Protein 8WU6 (pdb70)

Nearest PDB structures (foldseek):
  8wu6-assembly1_A  TM=1.005E+00  e=4.981E-43  Solanum lycopersicum
  8x35-assembly1_A  TM=9.920E-01  e=1.960E-37  Solanum lycopersicum
  8x36-assembly1_A  TM=9.932E-01  e=2.617E-37  Solanum lycopersicum
  5hxn-assembly1_A-2  TM=9.874E-01  e=1.245E-36  Solanum habrochaites
  5hxo-assembly1_A  TM=9.871E-01  e=2.094E-36  Solanum habrochaites

Radius of gyration: 23.26 Å; Cα contacts (8 Å, |Δi|>4): 759; chains: 2; bounding box: 44×68×54 Å

InterPro domains:
  IPR001441 Decaprenyl diphosphate synthase-like [MF_01139] (88-311)
  IPR001441 Decaprenyl diphosphate synthase-like [PF01255] (95-310)
  IPR001441 Decaprenyl diphosphate synthase-like [PTHR10291] (84-310)
  IPR001441 Decaprenyl diphosphate synthase-like [TIGR00055] (88-310)
  IPR001441 Decaprenyl diphosphate synthase-like [cd00475] (91-304)
  IPR018520 Di-trans-poly-cis-decaprenylcistransferase-like, conserved site [PS01066] (256-273)
  IPR036424 Decaprenyl diphosphate synthase-like superfamily [G3DSA:3.40.1180.10] (83-314)
  IPR036424 Decaprenyl diphosphate synthase-like superfamily [SSF64005] (85-305)

Secondary structure (DSSP, 8-state):
----EEEE---HHHHHHHHT--THHHHHTHHHHHHHHHHHHHHHT--EEEEEEEETTGGGS-HHHHHHHHHHHHHHHHHTTTTSSEEEEES--TTS-HHHHHHHHHHHHHHTT--S-EEEEEEEE-HHHHHHHHHHHHHHHHHTTS--GGG-SHHHHHHHSSSPSSPPSEEEE-SS--S-TTSSTGGGTTPEEEE--S-GGG--HHHHHHHHHHHHHHHHH-/---GGG--SEEEEE---HHHHHHHHT--HHHHHHTHHHHHHHHHHHHHHHT--EEEEEEEEGGGGGS-HHHHHHHHHHHHHHHHHHTTTSSEEEEES--TTS-HHHHHHHHHHHHHHTT--S-EEEEEEEE-HHHHHHHHHHHHHHHHHTT---GGG-SHHHHHHHSSSPSSPPSEEEE-SS--S-TTSSTGGGTTPEEEE--S-GGG--HHHHHHHHHHHHHHHHH-

B-factor: mean 26.09, std 11.36, range [8.86, 88.78]

Organism: Solanum lycopersicum (NCBI:txid4081)

Solvent-accessible surface area: 20178 Å² total; per-residue (Å²): 103,84,6,10,6,0,4,10,21,34,3,16,60,88,35,0,130,89,122,69,78,128,37,50,52,0,15,81,50,10,15,71,18,0,48,67,6,1,67,15,1,51,149,43,49,6,116,19,3,1,0,22,17,2,15,47,49,27,92,179,80,66,164,131,17,10,77,29,8,10,90,4,6,44,84,3,1,74,81,0,29,184,57,42,14,92,2,27,9,11,5,30,70,90,98,8,63,115,84,0,37,135,22,1,59,96,1,45,104,50,0,130,50,44,185,68,11,30,0,13,3,0,0,4,0,0,1,29,56,1,1,20,43,0,0,99,29,0,2,86,68,4,97,95,67,133,19,86,38,151,66,2,74,84,116,42,0,13,125,41,1,49,7,103,72,80,35,6,63,1,0,1,13,0,0,7,32,57,58,4,23,3,0,0,5,1,4,5,1,85,1,8,2,22,36,22,95,40,34,1,15,78,2,12,82,149,41,4,74,136,0,10,90,41,24,38,87,22,103,159,134,84,200,22,80,145,148,37,28,2,82,5,6,0,4,12,19,36,3,22,79,90,34,0,163,85,116,69,74,121,62,71,54,0,14,98,55,13,16,69,18,0,54,63,4,1,59,18,1,56,172,31,44,6,105,22,3,1,0,23,17,2,21,46,65,24,94,191,102,66,170,134,20,10,91,52,10,7,112,12,5,30,93,4,1,79,78,0,35,192,59,45,13,87,1,29,8,10,4,31,66,90,102,8,53,117,83,0,36,135,22,1,48,102,2,44,100,48,1,134,59,47,200,56,8,28,0,13,3,0,0,4,0,0,1,25,49,0,0,21,40,0,0,76,29,0,0,63,75,2,92,111,67,136,32,83,76,156,78,4,70,80,114,35,0,21,123,28,1,48,8,103,73,62,36,6,40,0,0,0,14,0,0,7,28,55,56,4,24,3,0,0,5,1,3,5,1,84,1,15,3,17,40,21,97,39,34,2,15,74,1,11,83,169,41,4,66,132,0,0,71,59,27,4,88,24,113,142,135,92

Foldseek 3Di:
DAWQEEEEQAFQQVVQVVVPHHRVVSVLCPQVLVLQVVVLCQVVQYAEYEYELAELVNVPDDPVVVVSSLVSLLVNLVVLLPSQAQEAEDADLVVHPPSSSVSRVNSNVSNVPRDGYYYYYYHNHFQVVQQVQLVVVVVVCVVVVNDDPVPPDPVSSQVSGPDHPPATQEYEYEQADQDDHRHNVVSCPNHHYHYYNHRNVRCHSVNVVVRRVVSVVVVVVD/DDDLVQFWQEEEEEQFFLQVVQVVVVHDRVVSVLCPQVLVLQVVVLCQVSNHAEYEYENAELCNVPDDPVVVVSSLVSLLVNLVVQLPSQAQEAEDADLVPHDPSSSVSRVNSNVSNVPRPGHYYYYYHNDFQVVQQVQLVVVVVVCVVVVNDDVVPDDPVSSQVRGDDHPPATQEYEYEQADQDDHGHNVVRCPNHHYHYYNHRNVRCHNVNVVVRRRVSVVVVVVD

Structure (mmCIF, N/CA/C/O backbone):
data_8WU6
#
_entry.id   8WU6
#
_cell.length_a   42.370
_cell.length_b   125.370
_cell.length_c   52.990
_cell.angle_alpha   90.00
_cell.angle_beta   110.09
_cell.angle_gamma   90.00
#
_symmetry.space_group_name_H-M   'P 1 21 1'
#
loop_
_entity.id
_entity.type
_entity.pdbx_description
1 polymer 'Nerylneryl diphosphate synthase CPT2, chloroplastic'
2 water water
#
loop_
_atom_site.group_PDB
_atom_site.id
_atom_site.type_symbol
_atom_site.label_atom_id
_atom_site.label_alt_id
_atom_site.label_comp_id
_atom_site.label_asym_id
_atom_site.label_entity_id
_atom_site.label_seq_id
_atom_site.pdbx_PDB_ins_code
_atom_site.Cartn_x
_atom_site.Cartn_y
_atom_site.Cartn_z
_atom_site.occupancy
_atom_site.B_iso_or_equiv
_atom_site.auth_seq_id
_atom_site.auth_comp_id
_atom_site.auth_asym_id
_atom_site.auth_atom_id
_atom_site.pdbx_PDB_model_num
ATOM 1 N N . LEU A 1 93 ? 30.754 3.897 1.094 1.00 55.65 87 LEU A N 1
ATOM 2 C CA . LEU A 1 93 ? 29.514 4.620 1.364 1.00 45.77 87 LEU A CA 1
ATOM 3 C C . LEU A 1 93 ? 28.288 3.718 1.515 1.00 42.58 87 LEU A C 1
ATOM 4 O O . LEU A 1 93 ? 27.327 3.873 0.764 1.00 41.32 87 LEU A O 1
ATOM 9 N N . ILE A 1 94 ? 28.347 2.725 2.394 1.00 31.82 88 ILE A N 1
ATOM 10 C CA . ILE A 1 94 ? 27.198 1.874 2.701 1.00 27.82 88 ILE A CA 1
ATOM 11 C C . ILE A 1 94 ? 26.514 2.423 3.948 1.00 28.85 88 ILE A C 1
ATOM 12 O O . ILE A 1 94 ? 27.204 2.718 4.931 1.00 28.47 88 ILE A O 1
ATOM 17 N N . PRO A 1 95 ? 25.194 2.623 3.942 1.00 24.96 89 PRO A N 1
ATOM 18 C CA . PRO A 1 95 ? 24.516 3.024 5.185 1.00 26.31 89 PRO A CA 1
ATOM 19 C C . PRO A 1 95 ? 24.612 1.930 6.235 1.00 26.88 89 PRO A C 1
ATOM 20 O O . PRO A 1 95 ? 24.339 0.764 5.959 1.00 29.30 89 PRO A O 1
ATOM 24 N N . HIS A 1 97 ? 22.923 1.935 9.153 1.00 19.73 91 HIS A N 1
ATOM 25 C CA . HIS A 1 97 ? 21.651 1.749 9.808 1.00 18.37 91 HIS A CA 1
ATOM 26 C C . HIS A 1 97 ? 20.556 2.252 8.880 1.00 19.35 91 HIS A C 1
ATOM 27 O O . HIS A 1 97 ? 20.508 3.444 8.550 1.00 17.94 91 HIS A O 1
ATOM 34 N N . ILE A 1 98 ? 19.679 1.345 8.452 1.00 15.50 92 ILE A N 1
ATOM 35 C CA . ILE A 1 98 ? 18.527 1.706 7.638 1.00 13.73 92 ILE A CA 1
ATOM 36 C C . ILE A 1 98 ? 17.277 1.589 8.505 1.00 13.99 92 ILE A C 1
ATOM 37 O O . ILE A 1 98 ? 17.083 0.579 9.199 1.00 13.12 92 ILE A O 1
ATOM 42 N N . ALA A 1 99 ? 16.459 2.637 8.495 1.00 11.45 93 ALA A N 1
ATOM 43 C CA . ALA A 1 99 ? 15.133 2.611 9.092 1.00 12.48 93 ALA A CA 1
ATOM 44 C C . ALA A 1 99 ? 14.115 2.354 7.990 1.00 13.30 93 ALA A C 1
ATOM 45 O O . ALA A 1 99 ? 14.216 2.924 6.901 1.00 14.92 93 ALA A O 1
ATOM 47 N N . LEU A 1 100 ? 13.136 1.499 8.271 1.00 12.01 94 LEU A N 1
ATOM 48 C CA . LEU A 1 100 ? 12.220 1.010 7.243 1.00 11.48 94 LEU A CA 1
ATOM 49 C C . LEU A 1 100 ? 10.773 1.188 7.695 1.00 14.35 94 LEU A C 1
ATOM 50 O O . LEU A 1 100 ? 10.372 0.612 8.707 1.00 14.14 94 LEU A O 1
ATOM 55 N N . ILE A 1 101 ? 9.980 1.970 6.951 1.00 13.62 95 ILE A N 1
ATOM 56 C CA . ILE A 1 101 ? 8.524 2.031 7.140 1.00 11.70 95 ILE A CA 1
ATOM 57 C C . ILE A 1 101 ? 7.896 1.171 6.042 1.00 17.02 95 ILE A C 1
ATOM 58 O O . ILE A 1 101 ? 8.012 1.492 4.858 1.00 16.44 95 ILE A O 1
ATOM 63 N N . MET A 1 102 ? 7.238 0.071 6.438 1.00 16.56 96 MET A N 1
ATOM 64 C CA . MET A 1 102 ? 6.844 -1.010 5.528 1.00 18.04 96 MET A CA 1
ATOM 65 C C . MET A 1 102 ? 5.389 -0.873 5.082 1.00 23.38 96 MET A C 1
ATOM 66 O O . MET A 1 102 ? 4.549 -1.746 5.311 1.00 24.57 96 MET A O 1
ATOM 71 N N . ASP A 1 103 ? 5.104 0.224 4.407 1.00 20.23 97 ASP A N 1
ATOM 72 C CA . ASP A 1 103 ? 3.753 0.572 4.019 1.00 19.87 97 ASP A CA 1
ATOM 73 C C . ASP A 1 103 ? 3.399 -0.020 2.653 1.00 21.46 97 ASP A C 1
ATOM 74 O O . ASP A 1 103 ? 4.271 -0.292 1.823 1.00 20.44 97 ASP A O 1
ATOM 79 N N . GLY A 1 104 ? 2.104 -0.227 2.435 1.00 22.43 98 GLY A N 1
ATOM 80 C CA . GLY A 1 104 ? 1.598 -0.706 1.162 1.00 23.82 98 GLY A CA 1
ATOM 81 C C . GLY A 1 104 ? 1.062 -2.126 1.194 1.00 27.27 98 GLY A C 1
ATOM 82 O O . GLY A 1 104 ? 0.608 -2.613 0.151 1.00 27.73 98 GLY A O 1
ATOM 83 N N . ASN A 1 105 ? 1.080 -2.802 2.350 1.00 27.12 99 ASN A N 1
ATOM 84 C CA . ASN A 1 105 ? 0.633 -4.199 2.405 1.00 29.35 99 ASN A CA 1
ATOM 85 C C . ASN A 1 105 ? -0.852 -4.339 2.067 1.00 32.66 99 ASN A C 1
ATOM 86 O O . ASN A 1 105 ? -1.256 -5.301 1.402 1.00 31.19 99 ASN A O 1
ATOM 91 N N . ARG A 1 106 ? -1.686 -3.411 2.545 1.00 32.62 100 ARG A N 1
ATOM 92 C CA . ARG A 1 106 ? -3.122 -3.497 2.276 1.00 38.50 100 ARG A CA 1
ATOM 93 C C . ARG A 1 106 ? -3.416 -3.299 0.800 1.00 34.36 100 ARG A C 1
ATOM 94 O O . ARG A 1 106 ? -4.163 -4.074 0.192 1.00 36.48 100 ARG A O 1
ATOM 102 N N . ARG A 1 107 ? -2.850 -2.242 0.222 1.00 31.64 101 ARG A N 1
ATOM 103 C CA . ARG A 1 107 ? -3.056 -1.945 -1.185 1.00 31.45 101 ARG A CA 1
ATOM 104 C C . ARG A 1 107 ? -2.555 -3.073 -2.066 1.00 32.42 101 ARG A C 1
ATOM 105 O O . ARG A 1 107 ? -3.184 -3.414 -3.077 1.00 29.88 101 ARG A O 1
ATOM 113 N N . TRP A 1 108 ? -1.422 -3.665 -1.693 1.00 30.13 102 TRP A N 1
ATOM 114 C CA . TRP A 1 108 ? -0.866 -4.756 -2.475 1.00 32.25 102 TRP A CA 1
ATOM 115 C C . TRP A 1 108 ? -1.834 -5.931 -2.533 1.00 34.59 102 TRP A C 1
ATOM 116 O O . TRP A 1 108 ? -2.072 -6.501 -3.605 1.00 35.88 102 TRP A O 1
ATOM 127 N N . ALA A 1 109 ? -2.412 -6.301 -1.385 1.00 36.16 103 ALA A N 1
ATOM 128 C CA . ALA A 1 109 ? -3.341 -7.429 -1.361 1.00 37.31 103 ALA A CA 1
ATOM 129 C C . ALA A 1 109 ? -4.629 -7.120 -2.120 1.00 41.69 103 ALA A C 1
ATOM 130 O O . ALA A 1 109 ? -5.135 -7.965 -2.870 1.00 44.85 103 ALA A O 1
ATOM 132 N N . LYS A 1 110 ? -5.186 -5.923 -1.915 1.00 39.75 104 LYS A N 1
ATOM 133 C CA . LYS A 1 110 ? -6.424 -5.542 -2.594 1.00 43.39 104 LYS A CA 1
ATOM 134 C C . LYS A 1 110 ? -6.259 -5.519 -4.109 1.00 44.72 104 LYS A C 1
ATOM 135 O O . LYS A 1 110 ? -7.158 -5.944 -4.844 1.00 45.16 104 LYS A O 1
ATOM 141 N N . ALA A 1 111 ? -5.125 -5.016 -4.599 1.00 43.34 105 ALA A N 1
ATOM 142 C CA . ALA A 1 111 ? -4.896 -4.989 -6.039 1.00 43.77 105 ALA A CA 1
ATOM 143 C C . ALA A 1 111 ? -4.807 -6.392 -6.622 1.00 49.57 105 ALA A C 1
ATOM 144 O O . ALA A 1 111 ? -5.077 -6.587 -7.812 1.00 51.59 105 ALA A O 1
ATOM 146 N N . LYS A 1 112 ? -4.403 -7.371 -5.816 1.00 51.76 106 LYS A N 1
ATOM 147 C CA . LYS A 1 112 ? -4.238 -8.742 -6.276 1.00 52.49 106 LYS A CA 1
ATOM 148 C C . LYS A 1 112 ? -5.481 -9.602 -6.077 1.00 56.89 106 LYS A C 1
ATOM 149 O O . LYS A 1 112 ? -5.485 -10.765 -6.497 1.00 59.46 106 LYS A O 1
ATOM 155 N N . GLY A 1 113 ? -6.523 -9.073 -5.442 1.00 52.55 107 GLY A N 1
ATOM 156 C CA . GLY A 1 113 ? -7.724 -9.844 -5.204 1.00 49.19 107 GLY A CA 1
ATOM 157 C C . GLY A 1 113 ? -7.707 -10.692 -3.954 1.00 54.18 107 GLY A C 1
ATOM 158 O O . GLY A 1 113 ? -8.484 -11.647 -3.868 1.00 49.36 107 GLY A O 1
ATOM 159 N N . LEU A 1 114 ? -6.840 -10.385 -2.989 1.00 49.89 108 LEU A N 1
ATOM 160 C CA . LEU A 1 114 ? -6.695 -11.165 -1.768 1.00 50.56 108 LEU A CA 1
ATOM 161 C C . LEU A 1 114 ? -7.288 -10.412 -0.585 1.00 53.90 108 LEU A C 1
ATOM 162 O O . LEU A 1 114 ? -7.615 -9.225 -0.670 1.00 54.53 108 LEU A O 1
ATOM 167 N N . GLU A 1 115 ? -7.423 -11.113 0.536 1.00 57.93 109 GLU A N 1
ATOM 168 C CA . GLU A 1 115 ? -7.887 -10.437 1.736 1.00 62.09 109 GLU A CA 1
ATOM 169 C C . GLU A 1 115 ? -6.761 -9.597 2.328 1.00 58.10 109 GLU A C 1
ATOM 170 O O . GLU A 1 115 ? -5.583 -9.783 2.014 1.00 57.14 109 GLU A O 1
ATOM 176 N N . VAL A 1 116 ? -7.149 -8.670 3.209 1.00 56.98 110 VAL A N 1
ATOM 177 C CA . VAL A 1 116 ? -6.213 -7.693 3.764 1.00 58.01 110 VAL A CA 1
ATOM 178 C C . VAL A 1 116 ? -5.034 -8.384 4.436 1.00 53.52 110 VAL A C 1
ATOM 179 O O . VAL A 1 116 ? -3.881 -7.944 4.326 1.00 48.39 110 VAL A O 1
ATOM 183 N N . TYR A 1 117 ? -5.305 -9.468 5.140 1.00 50.58 111 TYR A N 1
ATOM 184 C CA . TYR A 1 117 ? -4.239 -10.100 5.955 1.00 47.11 111 TYR A CA 1
ATOM 185 C C . TYR A 1 117 ? -3.174 -10.775 5.085 1.00 45.50 111 TYR A C 1
ATOM 186 O O . TYR A 1 117 ? -2.095 -11.076 5.607 1.00 42.22 111 TYR A O 1
ATOM 195 N N . GLU A 1 118 ? -3.432 -10.943 3.793 1.00 45.64 112 GLU A N 1
ATOM 196 C CA . GLU A 1 118 ? -2.461 -11.670 2.937 1.00 44.93 112 GLU A CA 1
ATOM 197 C C . GLU A 1 118 ? -1.165 -10.872 2.786 1.00 39.52 112 GLU A C 1
ATOM 198 O O . GLU A 1 118 ? -0.105 -11.476 2.682 1.00 36.68 112 GLU A O 1
ATOM 204 N N . GLY A 1 119 ? -1.271 -9.552 2.757 1.00 37.13 113 GLY A N 1
ATOM 205 C CA . GLY A 1 119 ? -0.063 -8.727 2.657 1.00 33.99 113 GLY A CA 1
ATOM 206 C C . GLY A 1 119 ? 0.637 -8.616 3.999 1.00 34.91 113 GLY A C 1
ATOM 207 O O . GLY A 1 119 ? 1.854 -8.749 4.020 1.00 34.73 113 GLY A O 1
ATOM 208 N N . HIS A 1 120 ? -0.125 -8.407 5.072 1.00 33.79 114 HIS A N 1
ATOM 209 C CA . HIS A 1 120 ? 0.521 -8.356 6.387 1.00 34.52 114 HIS A CA 1
ATOM 210 C C . HIS A 1 120 ? 1.378 -9.578 6.644 1.00 34.16 114 HIS A C 1
ATOM 211 O O . HIS A 1 120 ? 2.463 -9.492 7.213 1.00 33.06 114 HIS A O 1
ATOM 218 N N . LYS A 1 121 ? 0.844 -10.715 6.270 1.00 32.38 115 LYS A N 1
ATOM 219 C CA . LYS A 1 121 ? 1.383 -12.011 6.548 1.00 34.79 115 LYS A CA 1
ATOM 220 C C . LYS A 1 121 ? 2.823 -12.117 6.034 1.00 34.72 115 LYS A C 1
ATOM 221 O O . LYS A 1 121 ? 3.699 -12.733 6.675 1.00 32.09 115 LYS A O 1
ATOM 227 N N . LEU A 1 122 ? 3.126 -11.427 4.927 1.00 33.66 116 LEU A N 1
ATOM 228 C CA . LEU A 1 122 ? 4.447 -11.416 4.264 1.00 31.33 116 LEU A CA 1
ATOM 229 C C . LEU A 1 122 ? 5.538 -10.706 5.059 1.00 30.61 116 LEU A C 1
ATOM 230 O O . LEU A 1 122 ? 6.684 -10.747 4.623 1.00 30.52 116 LEU A O 1
ATOM 235 N N . ILE A 1 123 ? 5.214 -10.042 6.178 1.00 31.75 117 ILE A N 1
ATOM 236 C CA . ILE A 1 123 ? 6.260 -9.415 6.987 1.00 27.97 117 ILE A CA 1
ATOM 237 C C . ILE A 1 123 ? 7.352 -10.419 7.323 1.00 27.18 117 ILE A C 1
ATOM 238 O O . ILE A 1 123 ? 8.539 -10.072 7.370 1.00 25.91 117 ILE A O 1
ATOM 243 N N . ILE A 1 124 ? 6.986 -11.679 7.546 1.00 27.22 118 ILE A N 1
ATOM 244 C CA . ILE A 1 124 ? 7.992 -12.651 7.967 1.00 26.87 118 ILE A CA 1
ATOM 245 C C . ILE A 1 124 ? 8.928 -12.998 6.807 1.00 28.01 118 ILE A C 1
ATOM 246 O O . ILE A 1 124 ? 10.141 -12.766 6.927 1.00 25.20 118 ILE A O 1
ATOM 251 N N . PRO A 1 125 ? 8.448 -13.497 5.656 1.00 27.00 119 PRO A N 1
ATOM 252 C CA . PRO A 1 125 ? 9.408 -13.814 4.579 1.00 27.76 119 PRO A CA 1
ATOM 253 C C . PRO A 1 125 ? 10.112 -12.586 4.020 1.00 26.41 119 PRO A C 1
ATOM 254 O O . PRO A 1 125 ? 11.281 -12.684 3.620 1.00 24.42 119 PRO A O 1
ATOM 258 N N . LYS A 1 126 ? 9.438 -11.429 3.996 1.00 25.45 120 LYS A N 1
ATOM 259 C CA . LYS A 1 126 ? 10.039 -10.206 3.468 1.00 26.34 120 LYS A CA 1
ATOM 260 C C . LYS A 1 126 ? 11.188 -9.716 4.348 1.00 24.96 120 LYS A C 1
ATOM 261 O O . LYS A 1 126 ? 12.234 -9.298 3.841 1.00 24.11 120 LYS A O 1
ATOM 267 N N . LEU A 1 127 ? 11.020 -9.754 5.671 1.00 23.74 121 LEU A N 1
ATOM 268 C CA . LEU A 1 127 ? 12.111 -9.316 6.527 1.00 23.76 121 LEU A CA 1
ATOM 269 C C . LEU A 1 127 ? 13.250 -10.333 6.522 1.00 22.74 121 LEU A C 1
ATOM 270 O O . LEU A 1 127 ? 14.418 -9.956 6.639 1.00 21.88 121 LEU A O 1
ATOM 275 N N . LYS A 1 128 ? 12.946 -11.617 6.348 1.00 24.17 122 LYS A N 1
ATOM 276 C CA . LYS A 1 128 ? 14.025 -12.578 6.148 1.00 24.93 122 LYS A CA 1
ATOM 277 C C . LYS A 1 128 ? 14.786 -12.271 4.860 1.00 25.85 122 LYS A C 1
ATOM 278 O O . LYS A 1 128 ? 16.023 -12.237 4.854 1.00 25.59 122 LYS A O 1
ATOM 284 N N . GLU A 1 129 ? 14.053 -11.988 3.776 1.00 25.29 123 GLU A N 1
ATOM 285 C CA . GLU A 1 129 ? 14.666 -11.636 2.495 1.00 25.55 123 GLU A CA 1
ATOM 286 C C . GLU A 1 129 ? 15.541 -10.391 2.621 1.00 26.91 123 GLU A C 1
ATOM 287 O O . GLU A 1 129 ? 16.688 -10.372 2.154 1.00 28.30 123 GLU A O 1
ATOM 293 N N . ILE A 1 130 ? 15.026 -9.348 3.282 1.00 26.26 124 ILE A N 1
ATOM 294 C CA . ILE A 1 130 ? 15.751 -8.081 3.399 1.00 24.93 124 ILE A CA 1
ATOM 295 C C . ILE A 1 130 ? 16.945 -8.209 4.344 1.00 24.05 124 ILE A C 1
ATOM 296 O O 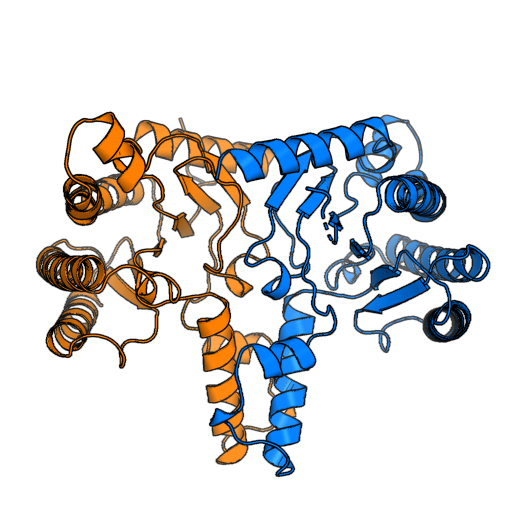. ILE A 1 130 ? 17.987 -7.581 4.123 1.00 24.37 124 ILE A O 1
ATOM 301 N N . CYS A 1 131 ? 16.831 -9.026 5.399 1.00 24.69 125 CYS A N 1
ATOM 302 C CA . CYS A 1 131 ? 17.985 -9.284 6.256 1.00 25.77 125 CYS A CA 1
ATOM 303 C C . CYS A 1 131 ? 19.114 -9.960 5.482 1.00 27.45 125 CYS A C 1
ATOM 304 O O . CYS A 1 131 ? 20.288 -9.615 5.662 1.00 27.33 125 CYS A O 1
ATOM 307 N N . ASP A 1 132 ? 18.781 -10.940 4.636 1.00 26.23 126 ASP A N 1
ATOM 308 C CA . ASP A 1 132 ? 19.808 -11.641 3.864 1.00 30.58 126 ASP A CA 1
ATOM 309 C C . ASP A 1 132 ? 20.526 -10.692 2.908 1.00 31.76 126 ASP A C 1
ATOM 310 O O . ASP A 1 132 ? 21.765 -10.672 2.849 1.00 32.25 126 ASP A O 1
ATOM 315 N N . ILE A 1 133 ? 19.762 -9.894 2.151 1.00 27.73 127 ILE A N 1
ATOM 316 C CA . ILE A 1 133 ? 20.362 -8.932 1.225 1.00 29.62 127 ILE A CA 1
ATOM 317 C C . ILE A 1 133 ? 21.227 -7.925 1.979 1.00 29.99 127 ILE A C 1
ATOM 318 O O . ILE A 1 133 ? 22.342 -7.592 1.548 1.00 29.62 127 ILE A O 1
ATOM 323 N N . SER A 1 134 ? 20.715 -7.401 3.105 1.00 28.53 128 SER A N 1
ATOM 324 C CA . SER A 1 134 ? 21.416 -6.341 3.830 1.00 27.49 128 SER A CA 1
ATOM 325 C C . SER A 1 134 ? 22.706 -6.814 4.466 1.00 31.53 128 SER A C 1
ATOM 326 O O . SER A 1 134 ? 23.708 -6.096 4.455 1.00 31.53 128 SER A O 1
ATOM 329 N N . SER A 1 135 ? 22.724 -8.053 4.939 1.00 29.34 129 SER A N 1
ATOM 330 C CA . SER A 1 135 ? 23.969 -8.629 5.495 1.00 30.55 129 SER A CA 1
ATOM 331 C C . SER A 1 135 ? 25.034 -8.695 4.393 1.00 37.80 129 SER A C 1
ATOM 332 O O . SER A 1 135 ? 26.190 -8.382 4.682 1.00 39.11 129 SER A O 1
ATOM 335 N N . LYS A 1 136 ? 24.640 -9.073 3.184 1.00 34.35 130 LYS A N 1
ATOM 336 C CA . LYS A 1 136 ? 25.614 -9.223 2.070 1.00 37.81 130 LYS A CA 1
ATOM 337 C C . LYS A 1 136 ? 26.222 -7.863 1.732 1.00 38.59 130 LYS A C 1
ATOM 338 O O . LYS A 1 136 ? 27.393 -7.829 1.357 1.00 38.09 130 LYS A O 1
ATOM 344 N N . LEU A 1 137 ? 25.429 -6.799 1.837 1.00 32.33 131 LEU A N 1
ATOM 345 C CA . LEU A 1 137 ? 25.922 -5.449 1.468 1.00 32.27 131 LEU A CA 1
ATOM 346 C C . LEU A 1 137 ? 26.657 -4.815 2.658 1.00 35.26 131 LEU A C 1
ATOM 347 O O . LEU A 1 137 ? 27.282 -3.785 2.456 1.00 35.41 131 LEU A O 1
ATOM 352 N N . GLY A 1 138 ? 26.623 -5.439 3.837 1.00 32.74 132 GLY A N 1
ATOM 353 C CA . GLY A 1 138 ? 27.345 -4.826 4.945 1.00 33.24 132 GLY A CA 1
ATOM 354 C C . GLY A 1 138 ? 26.585 -3.806 5.781 1.00 34.42 132 GLY A C 1
ATOM 355 O O . GLY A 1 138 ? 27.221 -2.998 6.469 1.00 32.68 132 GLY A O 1
ATOM 356 N N . ILE A 1 139 ? 25.254 -3.860 5.799 1.00 28.69 133 ILE A N 1
ATOM 357 C CA . ILE A 1 139 ? 24.420 -2.802 6.368 1.00 28.61 133 ILE A CA 1
ATOM 358 C C . ILE A 1 139 ? 24.816 -2.558 7.835 1.00 33.56 133 ILE A C 1
ATOM 359 O O . ILE A 1 139 ? 25.581 -1.622 8.085 1.00 42.17 133 ILE A O 1
ATOM 364 N N . GLN A 1 140 ? 24.339 -3.369 8.789 1.00 33.93 134 GLN A N 1
ATOM 365 C CA . GLN A 1 140 ? 24.666 -3.399 10.235 1.00 32.12 134 GLN A CA 1
ATOM 366 C C . GLN A 1 140 ? 23.425 -3.423 11.127 1.00 23.29 134 GLN A C 1
ATOM 367 O O . GLN A 1 140 ? 23.293 -4.290 11.991 1.00 31.51 134 GLN A O 1
ATOM 373 N N . VAL A 1 141 ? 22.523 -2.457 10.937 1.00 19.88 135 VAL A N 1
ATOM 374 C CA . VAL A 1 141 ? 21.291 -2.335 11.725 1.00 18.07 135 VAL A CA 1
ATOM 375 C C . VAL A 1 141 ? 20.140 -2.026 10.791 1.00 17.00 135 VAL A C 1
ATOM 376 O O . VAL A 1 141 ? 20.272 -1.189 9.888 1.00 14.85 135 VAL A O 1
ATOM 380 N N . ILE A 1 142 ? 19.009 -2.694 11.022 1.00 13.43 136 ILE A N 1
ATOM 381 C CA . ILE A 1 142 ? 17.738 -2.344 10.383 1.00 14.26 136 ILE A CA 1
ATOM 382 C C . ILE A 1 142 ? 16.714 -2.140 11.486 1.00 15.82 136 ILE A C 1
ATOM 383 O O . ILE A 1 142 ? 16.544 -3.018 12.340 1.00 12.93 136 ILE A O 1
ATOM 388 N N . THR A 1 143 ? 16.023 -0.994 11.476 1.00 11.46 137 THR A N 1
ATOM 389 C CA . THR A 1 143 ? 14.897 -0.775 12.388 1.00 12.32 137 THR A CA 1
ATOM 390 C C . THR A 1 143 ? 13.634 -0.717 11.547 1.00 13.13 137 THR A C 1
ATOM 391 O O . THR A 1 143 ? 13.529 0.135 10.660 1.00 14.70 137 THR A O 1
ATOM 395 N N . ALA A 1 144 ? 12.699 -1.626 11.796 1.00 13.28 138 ALA A N 1
ATOM 396 C CA . ALA A 1 144 ? 11.487 -1.782 10.986 1.00 12.49 138 ALA A CA 1
ATOM 397 C C . ALA A 1 144 ? 10.256 -1.406 11.807 1.00 13.86 138 ALA A C 1
ATOM 398 O O . ALA A 1 144 ? 10.095 -1.887 12.931 1.00 13.61 138 ALA A O 1
ATOM 400 N N . PHE A 1 145 ? 9.397 -0.531 11.254 1.00 13.64 139 PHE A N 1
ATOM 401 C CA . PHE A 1 145 ? 8.223 0.002 11.965 1.00 13.34 139 PHE A CA 1
ATOM 402 C C . PHE A 1 145 ? 7.090 -1.000 11.794 1.00 17.56 139 PHE A C 1
ATOM 403 O O . PHE A 1 145 ? 6.379 -0.973 10.789 1.00 20.31 139 PHE A O 1
ATOM 411 N N . ALA A 1 146 ? 6.912 -1.890 12.768 1.00 17.49 140 ALA A N 1
ATOM 412 C CA . ALA A 1 146 ? 5.920 -2.948 12.632 1.00 16.23 140 ALA A CA 1
ATOM 413 C C . ALA A 1 146 ? 4.545 -2.550 13.133 1.00 16.29 140 ALA A C 1
ATOM 414 O O . ALA A 1 146 ? 3.549 -3.003 12.569 1.00 19.52 140 ALA A O 1
ATOM 416 N N . PHE A 1 147 ? 4.451 -1.735 14.182 1.00 17.00 141 PHE A N 1
ATOM 417 C CA . PHE A 1 147 ? 3.139 -1.420 14.756 1.00 19.10 141 PHE A CA 1
ATOM 418 C C . PHE A 1 147 ? 3.242 -0.104 15.518 1.00 18.64 141 PHE A C 1
ATOM 419 O O . PHE A 1 147 ? 3.976 -0.014 16.502 1.00 17.78 141 PHE A O 1
ATOM 427 N N . SER A 1 148 ? 2.552 0.925 15.040 1.00 20.81 142 SER A N 1
ATOM 428 C CA . SER A 1 148 ? 2.611 2.233 15.687 1.00 21.73 142 SER A CA 1
ATOM 429 C C . SER A 1 148 ? 1.668 2.317 16.880 1.00 24.78 142 SER A C 1
ATOM 430 O O . SER A 1 148 ? 0.666 1.604 16.960 1.00 25.73 142 SER A O 1
ATOM 433 N N . THR A 1 149 ? 1.970 3.243 17.800 1.00 22.96 143 THR A N 1
ATOM 434 C CA . THR A 1 149 ? 1.051 3.452 18.913 1.00 23.89 143 THR A CA 1
ATOM 435 C C . THR A 1 149 ? -0.336 3.888 18.437 1.00 29.67 143 THR A C 1
ATOM 436 O O . THR A 1 149 ? -1.303 3.761 19.197 1.00 30.88 143 THR A O 1
ATOM 440 N N . GLU A 1 150 ? -0.467 4.354 17.192 1.00 26.56 144 GLU A N 1
ATOM 441 C CA . GLU A 1 150 ? -1.765 4.702 16.606 1.00 32.69 144 GLU A CA 1
ATOM 442 C C . GLU A 1 150 ? -2.472 3.512 15.959 1.00 32.10 144 GLU A C 1
ATOM 443 O O . GLU A 1 150 ? -3.671 3.599 15.671 1.00 30.89 144 GLU A O 1
ATOM 449 N N . ASN A 1 151 ? -1.764 2.404 15.720 1.00 29.44 145 ASN A N 1
ATOM 450 C CA . ASN A 1 151 ? -2.346 1.243 15.057 1.00 30.02 145 ASN A CA 1
ATOM 451 C C . ASN A 1 151 ? -3.400 0.529 15.897 1.00 31.12 145 ASN A C 1
ATOM 452 O O . ASN A 1 151 ? -4.103 -0.342 15.365 1.00 31.26 145 ASN A O 1
ATOM 457 N N . TRP A 1 152 ? -3.514 0.851 17.188 1.00 30.75 146 TRP A N 1
ATOM 458 C CA . TRP A 1 152 ? -4.574 0.274 18.010 1.00 31.31 146 TRP A CA 1
ATOM 459 C C . TRP A 1 152 ? -5.963 0.727 17.577 1.00 35.12 146 TRP A C 1
ATOM 460 O O . TRP A 1 152 ? -6.949 0.080 17.945 1.00 35.58 146 TRP A O 1
ATOM 471 N N . LYS A 1 153 ? -6.060 1.815 16.809 1.00 36.72 147 LYS A N 1
ATOM 472 C CA . LYS A 1 153 ? -7.342 2.370 16.375 1.00 39.73 147 LYS A CA 1
ATOM 473 C C . LYS A 1 153 ? -7.971 1.595 15.223 1.00 40.72 147 LYS A C 1
ATOM 474 O O . LYS A 1 153 ? -9.129 1.854 14.881 1.00 41.49 147 LYS A O 1
ATOM 480 N N . ARG A 1 154 ? -7.233 0.678 14.602 1.00 38.19 148 ARG A N 1
ATOM 481 C CA . ARG A 1 154 ? -7.794 -0.230 13.618 1.00 38.77 148 ARG A CA 1
ATOM 482 C C . ARG A 1 154 ? -8.780 -1.196 14.277 1.00 37.98 148 ARG A C 1
ATOM 483 O O . ARG A 1 154 ? -8.922 -1.241 15.502 1.00 36.67 148 ARG A O 1
ATOM 491 N N . SER A 1 155 ? -9.463 -1.984 13.443 1.00 39.27 149 SER A N 1
ATOM 492 C CA . SER A 1 155 ? -10.479 -2.903 13.952 1.00 40.07 149 SER A CA 1
ATOM 493 C C . SER A 1 155 ? -9.855 -3.930 14.885 1.00 38.98 149 SER A C 1
ATOM 494 O O . SER A 1 155 ? -8.695 -4.316 14.727 1.00 38.21 149 SER A O 1
ATOM 497 N N . LYS A 1 156 ? -10.647 -4.385 15.860 1.00 39.24 150 LYS A N 1
ATOM 498 C CA . LYS A 1 156 ? -10.141 -5.380 16.798 1.00 41.15 150 LYS A CA 1
ATOM 499 C C . LYS A 1 156 ? -9.732 -6.657 16.076 1.00 39.00 150 LYS A C 1
ATOM 500 O O . LYS A 1 156 ? -8.754 -7.305 16.465 1.00 36.46 150 LYS A O 1
ATOM 506 N N . GLU A 1 157 ? -10.435 -7.003 14.995 1.00 39.82 151 GLU A N 1
ATOM 507 C CA . GLU A 1 157 ? -10.083 -8.185 14.216 1.00 38.66 151 GLU A CA 1
ATOM 508 C C . GLU A 1 157 ? -8.705 -8.030 13.564 1.00 37.96 151 GLU A C 1
ATOM 509 O O . GLU A 1 157 ? -7.876 -8.949 13.614 1.00 36.64 151 GLU A O 1
ATOM 515 N N . GLU A 1 158 ? -8.426 -6.862 12.979 1.00 37.61 152 GLU A N 1
ATOM 516 C CA . GLU A 1 158 ? -7.112 -6.640 12.384 1.00 36.21 152 GLU A CA 1
ATOM 517 C C . GLU A 1 158 ? -6.016 -6.583 13.448 1.00 33.85 152 GLU A C 1
ATOM 518 O O . GLU A 1 158 ? -4.916 -7.115 13.242 1.00 30.72 152 GLU A O 1
ATOM 524 N N . VAL A 1 159 ? -6.276 -5.911 14.574 1.00 32.24 153 VAL A N 1
ATOM 525 C CA . VAL A 1 159 ? -5.254 -5.818 15.615 1.00 30.81 153 VAL A CA 1
ATOM 526 C C . VAL A 1 159 ? -4.967 -7.196 16.193 1.00 30.14 153 VAL A C 1
ATOM 527 O O . VAL A 1 159 ? -3.809 -7.558 16.422 1.00 27.82 153 VAL A O 1
ATOM 531 N N . ASP A 1 160 ? -6.014 -7.997 16.408 1.00 30.41 154 ASP A N 1
ATOM 532 C CA . ASP A 1 160 ? -5.819 -9.342 16.943 1.00 29.74 154 ASP A CA 1
ATOM 533 C C . ASP A 1 160 ? -5.024 -10.206 15.969 1.00 28.37 154 ASP A C 1
ATOM 534 O O . ASP A 1 160 ? -4.185 -11.016 16.386 1.00 27.88 154 ASP A O 1
ATOM 539 N N . PHE A 1 161 ? -5.266 -10.044 14.668 1.00 29.33 155 PHE A N 1
ATOM 540 C CA . PHE A 1 161 ? -4.486 -10.790 13.682 1.00 31.24 155 PHE A CA 1
ATOM 541 C C . PHE A 1 161 ? -3.020 -10.389 13.738 1.00 29.02 155 PHE A C 1
ATOM 542 O O . PHE A 1 161 ? -2.124 -11.244 13.734 1.00 25.57 155 PHE A O 1
ATOM 550 N N . LEU A 1 162 ? -2.759 -9.079 13.778 1.00 26.12 156 LEU A N 1
ATOM 551 C CA . LEU A 1 162 ? -1.383 -8.598 13.820 1.00 25.25 156 LEU A CA 1
ATOM 552 C C . LEU A 1 162 ? -0.651 -9.099 15.058 1.00 23.43 156 LEU A C 1
ATOM 553 O O . LEU A 1 162 ? 0.526 -9.469 14.979 1.00 22.03 156 LEU A O 1
ATOM 558 N N . MET A 1 163 ? -1.317 -9.106 16.212 1.00 22.02 157 MET A N 1
ATOM 559 C CA . MET A 1 163 ? -0.647 -9.540 17.434 1.00 23.22 157 MET A CA 1
ATOM 560 C C . MET A 1 163 ? -0.306 -11.024 17.364 1.00 24.53 157 MET A C 1
ATOM 561 O O . MET A 1 163 ? 0.759 -11.448 17.827 1.00 21.81 157 MET A O 1
ATOM 566 N N . GLN A 1 164 ? -1.190 -11.827 16.777 1.00 23.16 158 GLN A N 1
ATOM 567 C CA . GLN A 1 164 ? -0.867 -13.238 16.578 1.00 24.91 158 GLN A CA 1
ATOM 568 C C . GLN A 1 164 ? 0.247 -13.393 15.549 1.00 23.96 158 GLN A C 1
ATOM 569 O O . GLN A 1 164 ? 1.165 -14.202 15.738 1.00 23.04 158 GLN A O 1
ATOM 575 N N . LEU A 1 165 ? 0.210 -12.583 14.478 1.00 26.10 159 LEU A N 1
ATOM 576 C CA . LEU A 1 165 ? 1.272 -12.594 13.472 1.00 23.66 159 LEU A CA 1
ATOM 577 C C . LEU A 1 165 ? 2.621 -12.244 14.085 1.00 22.37 159 LEU A C 1
ATOM 578 O O . LEU A 1 165 ? 3.640 -12.867 13.757 1.00 21.25 159 LEU A O 1
ATOM 583 N N . PHE A 1 166 ? 2.651 -11.246 14.980 1.00 19.92 160 PHE A N 1
ATOM 584 C CA . PHE A 1 166 ? 3.923 -10.866 15.605 1.00 19.56 160 PHE A CA 1
ATOM 585 C C . PHE A 1 166 ? 4.479 -11.997 16.461 1.00 20.34 160 PHE A C 1
ATOM 586 O O . PHE A 1 166 ? 5.694 -12.206 16.503 1.00 19.36 160 PHE A O 1
ATOM 594 N N . GLU A 1 167 ? 3.605 -12.731 17.159 1.00 19.37 161 GLU A N 1
ATOM 595 C CA . GLU A 1 167 ? 4.043 -13.913 17.901 1.00 21.45 161 GLU A CA 1
ATOM 596 C C . GLU A 1 167 ? 4.704 -14.931 16.980 1.00 22.40 161 GLU A C 1
ATOM 597 O O . GLU A 1 167 ? 5.783 -15.459 17.285 1.00 20.61 161 GLU A O 1
ATOM 603 N N . GLU A 1 168 ? 4.079 -15.206 15.831 1.00 22.14 162 GLU A N 1
ATOM 604 C CA . GLU A 1 168 ? 4.684 -16.108 14.855 1.00 21.58 162 GLU A CA 1
ATOM 605 C C . GLU A 1 168 ? 6.026 -15.576 14.367 1.00 21.23 162 GLU A C 1
ATOM 606 O O . GLU A 1 168 ? 6.968 -16.349 14.163 1.00 19.61 162 GLU A O 1
ATOM 612 N N . PHE A 1 169 ? 6.123 -14.252 14.162 1.00 19.17 163 PHE A N 1
ATOM 613 C CA . PHE A 1 169 ? 7.379 -13.639 13.744 1.00 19.03 163 PHE A CA 1
ATOM 614 C C . PHE A 1 169 ? 8.491 -13.923 14.744 1.00 20.03 163 PHE A C 1
ATOM 615 O O . PHE A 1 169 ? 9.601 -14.323 14.364 1.00 20.57 163 PHE A O 1
ATOM 623 N N . PHE A 1 170 ? 8.227 -13.702 16.033 1.00 15.96 164 PHE A N 1
ATOM 624 C CA . PHE A 1 170 ? 9.321 -13.873 16.989 1.00 17.56 164 PHE A CA 1
ATOM 625 C C . PHE A 1 170 ? 9.695 -15.340 17.120 1.00 19.95 164 PHE A C 1
ATOM 626 O O . PHE A 1 170 ? 10.875 -15.661 17.319 1.00 20.98 164 PHE A O 1
ATOM 634 N N . ASN A 1 171 ? 8.718 -16.229 16.972 1.00 20.10 165 ASN A N 1
ATOM 635 C CA . ASN A 1 171 ? 9.007 -17.657 16.980 1.00 20.96 165 ASN A CA 1
ATOM 636 C C . ASN A 1 171 ? 9.865 -18.059 15.782 1.00 22.55 165 ASN A C 1
ATOM 637 O O . ASN A 1 171 ? 10.792 -18.866 15.920 1.00 24.61 165 ASN A O 1
ATOM 642 N N . GLU A 1 172 ? 9.566 -17.512 14.599 1.00 20.83 166 GLU A N 1
ATOM 643 C CA . GLU A 1 172 ? 10.320 -17.823 13.383 1.00 24.78 166 GLU A CA 1
ATOM 644 C C . GLU A 1 172 ? 11.749 -17.278 13.412 1.00 26.25 166 GLU A C 1
ATOM 645 O O . GLU A 1 172 ? 12.633 -17.840 12.751 1.00 24.37 166 GLU A O 1
ATOM 651 N N . PHE A 1 173 ? 11.998 -16.155 14.105 1.00 20.61 167 PHE A N 1
ATOM 652 C CA . PHE A 1 173 ? 13.336 -15.585 14.139 1.00 23.12 167 PHE A CA 1
ATOM 653 C C . PHE A 1 173 ? 14.145 -16.161 15.275 1.00 25.62 167 PHE A C 1
ATOM 654 O O . PHE A 1 173 ? 15.328 -15.829 15.432 1.00 23.60 167 PHE A O 1
ATOM 662 N N . LEU A 1 174 ? 13.595 -17.082 16.056 1.00 23.44 168 LEU A N 1
ATOM 663 C CA . LEU A 1 174 ? 14.403 -17.722 17.129 1.00 26.60 168 LEU A CA 1
ATOM 664 C C . LEU A 1 174 ? 15.679 -18.357 16.558 1.00 29.00 168 LEU A C 1
ATOM 665 O O . LEU A 1 174 ? 16.721 -18.207 17.185 1.00 30.23 168 LEU A O 1
ATOM 670 N N . ARG A 1 175 ? 15.585 -19.045 15.427 1.00 25.98 169 ARG A N 1
ATOM 671 C CA . ARG A 1 175 ? 16.788 -19.759 14.914 1.00 33.62 169 ARG A CA 1
ATOM 672 C C . ARG A 1 175 ? 17.236 -19.156 13.589 1.00 31.64 169 ARG A C 1
ATOM 673 O O . ARG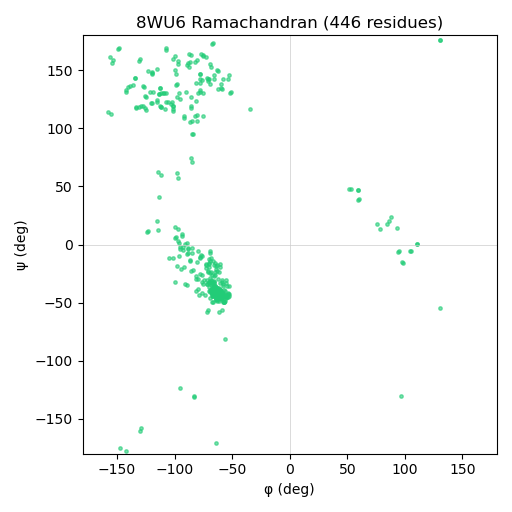 A 1 175 ? 17.980 -19.829 12.870 1.00 28.13 169 ARG A O 1
ATOM 681 N N . PHE A 1 176 ? 16.815 -17.920 13.312 1.00 28.22 170 PHE A N 1
ATOM 682 C CA . PHE A 1 176 ? 17.154 -17.397 11.977 1.00 29.40 170 PHE A CA 1
ATOM 683 C C . PHE A 1 176 ? 18.599 -16.933 11.892 1.00 29.15 170 PHE A C 1
ATOM 684 O O . PHE A 1 176 ? 19.182 -16.896 10.800 1.00 29.41 170 PHE A O 1
ATOM 692 N N . GLY A 1 177 ? 19.184 -16.560 13.016 1.00 28.34 171 GLY A N 1
ATOM 693 C CA . GLY A 1 177 ? 20.585 -16.220 13.063 1.00 27.79 171 GLY A CA 1
ATOM 694 C C . GLY A 1 177 ? 20.903 -14.744 13.149 1.00 27.53 171 GLY A C 1
ATOM 695 O O . GLY A 1 177 ? 22.081 -14.399 13.268 1.00 27.40 171 GLY A O 1
ATOM 696 N N . VAL A 1 178 ? 19.917 -13.855 13.061 1.00 24.91 172 VAL A N 1
ATOM 697 C CA . VAL A 1 178 ? 20.190 -12.434 13.261 1.00 23.57 172 VAL A CA 1
ATOM 698 C C . VAL A 1 178 ? 19.848 -12.064 14.698 1.00 23.31 172 VAL A C 1
ATOM 699 O O . VAL A 1 178 ? 19.055 -12.727 15.374 1.00 21.86 172 VAL A O 1
ATOM 703 N N . ARG A 1 179 ? 20.483 -11.011 15.190 1.00 20.19 173 ARG A N 1
ATOM 704 C CA . ARG A 1 179 ? 20.169 -10.495 16.510 1.00 20.02 173 ARG A CA 1
ATOM 705 C C . ARG A 1 179 ? 18.890 -9.686 16.417 1.00 18.82 173 ARG A C 1
ATOM 706 O O . ARG A 1 179 ? 18.766 -8.831 15.532 1.00 19.14 173 ARG A O 1
ATOM 714 N N . VAL A 1 180 ? 17.944 -9.940 17.326 1.00 17.43 174 VAL A N 1
ATOM 715 C CA . VAL A 1 180 ? 16.631 -9.295 17.307 1.00 17.52 174 VAL A CA 1
ATOM 716 C C . VAL A 1 180 ? 16.391 -8.531 18.606 1.00 17.82 174 VAL A C 1
ATOM 717 O O . VAL A 1 180 ? 16.559 -9.083 19.701 1.00 16.51 174 VAL A O 1
ATOM 721 N N . SER A 1 181 ? 15.958 -7.277 18.485 1.00 16.09 175 SER A N 1
ATOM 722 C CA . SER A 1 181 ? 15.560 -6.453 19.622 1.00 17.46 175 SER A CA 1
ATOM 723 C C . SER A 1 181 ? 14.202 -5.835 19.329 1.00 16.12 175 SER A C 1
ATOM 724 O O . SER A 1 181 ? 13.799 -5.708 18.173 1.00 14.21 175 SER A O 1
ATOM 727 N N . VAL A 1 182 ? 13.504 -5.416 20.387 1.00 15.03 176 VAL A N 1
ATOM 728 C CA . VAL A 1 182 ? 12.205 -4.783 20.228 1.00 14.12 176 VAL A CA 1
ATOM 729 C C . VAL A 1 182 ? 12.222 -3.464 20.979 1.00 14.77 176 VAL A C 1
ATOM 730 O O . VAL A 1 182 ? 12.757 -3.381 22.095 1.00 16.16 176 VAL A O 1
ATOM 734 N N . ILE A 1 183 ? 11.680 -2.423 20.356 1.00 13.53 177 ILE A N 1
ATOM 735 C CA . ILE A 1 183 ? 11.467 -1.148 21.028 1.00 13.56 177 ILE A CA 1
ATOM 736 C C . ILE A 1 183 ? 9.979 -0.844 21.000 1.00 13.39 177 ILE A C 1
ATOM 737 O O . ILE A 1 183 ? 9.279 -1.194 20.049 1.00 14.26 177 ILE A O 1
ATOM 742 N N . GLY A 1 184 ? 9.492 -0.192 22.048 1.00 13.41 178 GLY A N 1
ATOM 743 C CA . GLY A 1 184 ? 8.072 0.075 22.166 1.00 14.24 178 GLY A CA 1
ATOM 744 C C . GLY A 1 184 ? 7.572 -0.336 23.531 1.00 16.19 178 GLY A C 1
ATOM 745 O O . GLY A 1 184 ? 8.315 -0.851 24.363 1.00 17.96 178 GLY A O 1
ATOM 746 N N . CYS A 1 185 ? 6.302 -0.050 23.775 1.00 14.31 179 CYS A N 1
ATOM 747 C CA . CYS A 1 185 ? 5.700 -0.310 25.082 1.00 18.03 179 CYS A CA 1
ATOM 748 C C . CYS A 1 185 ? 5.202 -1.759 25.097 1.00 21.06 179 CYS A C 1
ATOM 749 O O . CYS A 1 185 ? 4.174 -2.079 24.501 1.00 23.81 179 CYS A O 1
ATOM 752 N N . LYS A 1 186 ? 5.914 -2.631 25.799 1.00 24.02 180 LYS A N 1
ATOM 753 C CA . LYS A 1 186 ? 5.580 -4.051 25.751 1.00 24.59 180 LYS A CA 1
ATOM 754 C C . LYS A 1 186 ? 4.474 -4.423 26.735 1.00 27.41 180 LYS A C 1
ATOM 755 O O . LYS A 1 186 ? 3.770 -5.417 26.513 1.00 28.32 180 LYS A O 1
ATOM 761 N N . SER A 1 187 ? 4.261 -3.627 27.784 1.00 27.11 181 SER A N 1
ATOM 762 C CA . SER A 1 187 ? 3.301 -4.012 28.818 1.00 30.73 181 SER A CA 1
ATOM 763 C C . SER A 1 187 ? 1.847 -3.962 28.339 1.00 31.93 181 SER A C 1
ATOM 764 O O . SER A 1 187 ? 0.984 -4.596 28.955 1.00 34.38 181 SER A O 1
ATOM 767 N N . ASN A 1 188 ? 1.561 -3.286 27.230 1.00 29.81 182 ASN A N 1
ATOM 768 C CA . ASN A 1 188 ? 0.218 -3.226 26.670 1.00 30.79 182 ASN A CA 1
ATOM 769 C C . ASN A 1 188 ? -0.080 -4.367 25.702 1.00 28.35 182 ASN A C 1
ATOM 770 O O . ASN A 1 188 ? -1.196 -4.429 25.174 1.00 27.65 182 ASN A O 1
ATOM 775 N N . LEU A 1 189 ? 0.908 -5.251 25.417 1.00 26.90 183 LEU A N 1
ATOM 776 C CA . LEU A 1 189 ? 0.756 -6.360 24.487 1.00 24.01 183 LEU A CA 1
ATOM 777 C C . LEU A 1 189 ? 0.213 -7.603 25.198 1.00 26.47 183 LEU A C 1
ATOM 778 O O . LEU A 1 189 ? 0.364 -7.753 26.413 1.00 25.17 183 LEU A O 1
ATOM 783 N N . PRO A 1 190 ? -0.419 -8.516 24.460 1.00 23.06 184 PRO A N 1
ATOM 784 C CA . PRO A 1 190 ? -0.820 -9.801 25.055 1.00 24.48 184 PRO A CA 1
ATOM 785 C C . PRO A 1 190 ? 0.362 -10.479 25.741 1.00 24.28 184 PRO A C 1
ATOM 786 O O . PRO A 1 190 ? 1.510 -10.349 25.313 1.00 21.90 184 PRO A O 1
ATOM 790 N N . MET A 1 191 ? 0.074 -11.181 26.846 1.00 22.90 185 MET A N 1
ATOM 791 C CA . MET A 1 191 ? 1.140 -11.789 27.640 1.00 25.55 185 MET A CA 1
ATOM 792 C C . MET A 1 191 ? 1.957 -12.801 26.835 1.00 21.46 185 MET A C 1
ATOM 793 O O . MET A 1 191 ? 3.183 -12.874 26.990 1.00 22.08 185 MET A O 1
ATOM 798 N N . THR A 1 192 ? 1.309 -13.604 25.984 1.00 21.82 186 THR A N 1
ATOM 799 C CA . THR A 1 192 ? 2.088 -14.565 25.196 1.00 20.95 186 THR A CA 1
ATOM 800 C C . THR A 1 192 ? 3.089 -13.844 24.297 1.00 21.57 186 THR A C 1
ATOM 801 O O . THR A 1 192 ? 4.237 -14.287 24.151 1.00 22.23 186 THR A O 1
ATOM 805 N N . LEU A 1 193 ? 2.675 -12.724 23.690 1.00 20.24 187 LEU A N 1
ATOM 806 C CA . LEU A 1 193 ? 3.602 -11.947 22.867 1.00 19.57 187 LEU A CA 1
ATOM 807 C C . LEU A 1 193 ? 4.732 -11.351 23.704 1.00 18.63 187 LEU A C 1
ATOM 808 O O . LEU A 1 193 ? 5.894 -11.365 23.287 1.00 17.82 187 LEU A O 1
ATOM 813 N N . GLN A 1 194 ? 4.418 -10.839 24.895 1.00 17.90 188 GLN A N 1
ATOM 814 C CA . GLN A 1 194 ? 5.463 -10.327 25.777 1.00 20.09 188 GLN A CA 1
ATOM 815 C C . GLN A 1 194 ? 6.530 -11.375 26.055 1.00 19.28 188 GLN A C 1
ATOM 816 O O . GLN A 1 194 ? 7.726 -11.072 26.061 1.00 17.31 188 GLN A O 1
ATOM 822 N N . LYS A 1 195 ? 6.106 -12.610 26.331 1.00 19.70 189 LYS A N 1
ATOM 823 C CA . LYS A 1 195 ? 7.067 -13.646 26.653 1.00 18.53 189 LYS A CA 1
ATOM 824 C C . LYS A 1 195 ? 7.806 -14.138 25.416 1.00 17.75 189 LYS A C 1
ATOM 825 O O . LYS A 1 195 ? 8.993 -14.460 25.519 1.00 18.19 189 LYS A O 1
ATOM 831 N N . CYS A 1 196 ? 7.150 -14.179 24.241 1.00 18.10 190 CYS A N 1
ATOM 832 C CA . CYS A 1 196 ? 7.877 -14.499 23.005 1.00 18.08 190 CYS A CA 1
ATOM 833 C C . CYS A 1 196 ? 8.936 -13.461 22.684 1.00 18.20 190 CYS A C 1
ATOM 834 O O . CYS A 1 196 ? 10.035 -13.812 22.241 1.00 16.95 190 CYS A O 1
ATOM 837 N N . ILE A 1 197 ? 8.609 -12.173 22.847 1.00 15.79 191 ILE A N 1
ATOM 838 C CA . ILE A 1 197 ? 9.623 -11.137 22.657 1.00 18.21 191 ILE A CA 1
ATOM 839 C C . ILE A 1 197 ? 10.808 -11.368 23.588 1.00 18.13 191 ILE A C 1
ATOM 840 O O . ILE A 1 197 ? 11.969 -11.351 23.157 1.00 16.52 191 ILE A O 1
ATOM 845 N N . ALA A 1 198 ? 10.531 -11.586 24.882 1.00 18.21 192 ALA A N 1
ATOM 846 C CA . ALA A 1 198 ? 11.622 -11.744 25.841 1.00 17.85 192 ALA A CA 1
ATOM 847 C C . ALA A 1 198 ? 12.500 -12.935 25.484 1.00 18.17 192 ALA A C 1
ATOM 848 O O . ALA A 1 198 ? 13.734 -12.866 25.607 1.00 18.56 192 ALA A O 1
ATOM 850 N N . LEU A 1 199 ? 11.881 -14.039 25.047 1.00 17.88 193 LEU A N 1
ATOM 851 C CA . LEU A 1 199 ? 12.646 -15.229 24.667 1.00 18.01 193 LEU A CA 1
ATOM 852 C C . LEU A 1 199 ? 13.505 -14.975 23.426 1.00 17.13 193 LEU A C 1
ATOM 853 O O . LEU A 1 199 ? 14.677 -15.373 23.371 1.00 18.31 193 LEU A O 1
ATOM 858 N N . THR A 1 200 ? 12.947 -14.321 22.403 1.00 18.20 194 THR A N 1
ATOM 859 C CA . THR A 1 200 ? 13.737 -14.135 21.184 1.00 18.13 194 THR A CA 1
ATOM 860 C C . THR A 1 200 ? 14.868 -13.142 21.400 1.00 18.47 194 THR A C 1
ATOM 861 O O . THR A 1 200 ? 15.963 -13.313 20.840 1.00 19.81 194 THR A O 1
ATOM 865 N N . GLU A 1 201 ? 14.627 -12.101 22.201 1.00 17.48 195 GLU A N 1
ATOM 866 C CA . GLU A 1 201 ? 15.688 -11.155 22.542 1.00 19.24 195 GLU A CA 1
ATOM 867 C C . GLU A 1 201 ? 16.830 -11.859 23.264 1.00 20.31 195 GLU A C 1
ATOM 868 O O . GLU A 1 201 ? 18.000 -11.692 22.908 1.00 19.75 195 GLU A O 1
ATOM 874 N N . GLU A 1 202 ? 16.496 -12.687 24.265 1.00 20.66 196 GLU A N 1
ATOM 875 C CA . GLU A 1 202 ? 17.529 -13.409 25.016 1.00 21.61 196 GLU A CA 1
ATOM 876 C C . GLU A 1 202 ? 18.228 -14.457 24.154 1.00 21.53 196 GLU A C 1
ATOM 877 O O . GLU A 1 202 ? 19.455 -14.616 24.231 1.00 23.32 196 GLU A O 1
ATOM 883 N N . THR A 1 203 ? 17.467 -15.192 23.334 1.00 17.86 197 THR A N 1
ATOM 884 C CA . THR A 1 203 ? 18.047 -16.259 22.516 1.00 19.83 197 THR A CA 1
ATOM 885 C C . THR A 1 203 ? 18.997 -15.720 21.451 1.00 23.96 197 THR A C 1
ATOM 886 O O . THR A 1 203 ? 20.035 -16.335 21.169 1.00 21.66 197 THR A O 1
ATOM 890 N N . THR A 1 204 ? 18.668 -14.582 20.843 1.00 20.12 198 THR A N 1
ATOM 891 C CA . THR A 1 204 ? 19.460 -14.071 19.732 1.00 22.28 198 THR A CA 1
ATOM 892 C C . THR A 1 204 ? 20.495 -13.030 20.140 1.00 23.83 198 THR A C 1
ATOM 893 O O . THR A 1 204 ? 21.239 -12.556 19.277 1.00 23.09 198 THR A O 1
ATOM 897 N N . LYS A 1 205 ? 20.605 -12.705 21.428 1.00 22.71 199 LYS A N 1
ATOM 898 C CA . LYS A 1 205 ? 21.415 -11.562 21.840 1.00 25.70 199 LYS A CA 1
ATOM 899 C C . LYS A 1 205 ? 22.897 -11.732 21.516 1.00 28.97 199 LYS A C 1
ATOM 900 O O . LYS A 1 205 ? 23.617 -10.726 21.438 1.00 30.69 199 LYS A O 1
ATOM 906 N N . GLY A 1 206 ? 23.365 -12.961 21.322 1.00 26.77 200 GLY A N 1
ATOM 907 C CA . GLY A 1 206 ? 24.739 -13.226 20.955 1.00 29.49 200 GLY A CA 1
ATOM 908 C C . GLY A 1 206 ? 24.960 -13.489 19.482 1.00 33.76 200 GLY A C 1
ATOM 909 O O . GLY A 1 206 ? 26.088 -13.812 19.086 1.00 33.64 200 GLY A O 1
ATOM 910 N N . ASN A 1 207 ? 23.929 -13.346 18.650 1.00 30.77 201 ASN A N 1
ATOM 911 C CA . ASN A 1 207 ? 24.105 -13.569 17.226 1.00 29.53 201 ASN A CA 1
ATOM 912 C C . ASN A 1 207 ? 24.925 -12.445 16.625 1.00 32.75 201 ASN A C 1
ATOM 913 O O . ASN A 1 207 ? 24.752 -11.263 16.955 1.00 29.51 201 ASN A O 1
ATOM 918 N N . LYS A 1 208 ? 25.803 -12.810 15.714 1.00 34.48 202 LYS A N 1
ATOM 919 C CA . LYS A 1 208 ? 26.818 -11.879 15.276 1.00 33.35 202 LYS A CA 1
ATOM 920 C C . LYS A 1 208 ? 26.367 -11.257 13.966 1.00 33.44 202 LYS A C 1
ATOM 921 O O . LYS A 1 208 ? 25.645 -11.875 13.184 1.00 34.34 202 LYS A O 1
ATOM 927 N N . GLY A 1 209 ? 26.737 -10.002 13.775 1.00 33.55 203 GLY A N 1
ATOM 928 C CA . GLY A 1 209 ? 26.455 -9.301 12.536 1.00 33.51 203 GLY A CA 1
ATOM 929 C C . GLY A 1 209 ? 25.196 -8.448 12.632 1.00 31.35 203 GLY A C 1
ATOM 930 O O . GLY A 1 209 ? 25.008 -7.720 13.607 1.00 30.29 203 GLY A O 1
ATOM 931 N N . LEU A 1 210 ? 24.310 -8.592 11.644 1.00 26.91 204 LEU A N 1
ATOM 932 C CA . LEU A 1 210 ? 23.173 -7.686 11.504 1.00 24.82 204 LEU A CA 1
ATOM 933 C C . LEU A 1 210 ? 22.274 -7.703 12.730 1.00 22.96 204 LEU A C 1
ATOM 934 O O . LEU A 1 210 ? 21.971 -8.757 13.285 1.00 22.54 204 LEU A O 1
ATOM 939 N N . HIS A 1 211 ? 21.830 -6.515 13.142 1.00 21.11 205 HIS A N 1
ATOM 940 C CA . HIS A 1 211 ? 20.920 -6.346 14.269 1.00 19.40 205 HIS A CA 1
ATOM 941 C C . HIS A 1 211 ? 19.590 -5.861 13.711 1.00 19.54 205 HIS A C 1
ATOM 942 O O . HIS A 1 211 ? 19.552 -4.805 13.072 1.00 17.73 205 HIS A O 1
ATOM 949 N N . LEU A 1 212 ? 18.526 -6.649 13.895 1.00 15.20 206 LEU A N 1
ATOM 950 C CA . LEU A 1 212 ? 17.181 -6.274 13.443 1.00 15.63 206 LEU A CA 1
ATOM 951 C C . LEU A 1 212 ? 16.394 -5.764 14.643 1.00 14.87 206 LEU A C 1
ATOM 952 O O . LEU A 1 212 ? 16.229 -6.496 15.635 1.00 15.20 206 LEU A O 1
ATOM 957 N N . VAL A 1 213 ? 15.959 -4.498 14.581 1.00 14.07 207 VAL A N 1
ATOM 958 C CA . VAL A 1 213 ? 15.193 -3.866 15.655 1.00 13.60 207 VAL A CA 1
ATOM 959 C C . VAL A 1 213 ? 13.754 -3.732 15.183 1.00 13.01 207 VAL A C 1
ATOM 960 O O . VAL A 1 213 ? 13.496 -3.093 14.149 1.00 12.36 207 VAL A O 1
ATOM 964 N N . ILE A 1 214 ? 12.819 -4.306 15.934 1.00 11.31 208 ILE A N 1
ATOM 965 C CA . ILE A 1 214 ? 11.400 -4.234 15.582 1.00 12.59 208 ILE A CA 1
ATOM 966 C C . ILE A 1 214 ? 10.739 -3.200 16.486 1.00 12.73 208 ILE A C 1
ATOM 967 O O . ILE A 1 214 ? 10.719 -3.349 17.708 1.00 11.35 208 ILE A O 1
ATOM 972 N N . ALA A 1 215 ? 10.156 -2.171 15.876 1.00 12.17 209 ALA A N 1
ATOM 973 C CA . ALA A 1 215 ? 9.426 -1.156 16.615 1.00 13.60 209 ALA A CA 1
ATOM 974 C C . ALA A 1 215 ? 7.970 -1.601 16.653 1.00 14.36 209 ALA A C 1
ATOM 975 O O . ALA A 1 215 ? 7.284 -1.615 15.627 1.00 14.54 209 ALA A O 1
ATOM 977 N N . LEU A 1 216 ? 7.509 -1.977 17.839 1.00 13.58 210 LEU A N 1
ATOM 978 C CA . LEU A 1 216 ? 6.218 -2.625 18.013 1.00 13.63 210 LEU A CA 1
ATOM 979 C C . LEU A 1 216 ? 5.535 -1.928 19.178 1.00 14.27 210 LEU A C 1
ATOM 980 O O . LEU A 1 216 ? 6.050 -1.961 20.302 1.00 15.43 210 LEU A O 1
ATOM 985 N N . ASN A 1 217 ? 4.390 -1.286 18.904 1.00 13.90 211 ASN A N 1
ATOM 986 C CA . ASN A 1 217 ? 3.707 -0.409 19.869 1.00 15.06 211 ASN A CA 1
ATOM 987 C C . ASN A 1 217 ? 4.660 0.723 20.250 1.00 15.70 211 ASN A C 1
ATOM 988 O O . ASN A 1 217 ? 4.875 1.049 21.427 1.00 14.69 211 ASN A O 1
ATOM 993 N N . TYR A 1 218 ? 5.259 1.299 19.223 1.00 13.28 212 TYR A N 1
ATOM 994 C CA . TYR A 1 218 ? 6.295 2.312 19.358 1.00 14.37 212 TYR A CA 1
ATOM 995 C C . TYR A 1 218 ? 5.826 3.597 18.681 1.00 14.64 212 TYR A C 1
ATOM 996 O O . TYR A 1 218 ? 5.122 3.562 17.670 1.00 14.35 212 TYR A O 1
ATOM 1005 N N . GLY A 1 219 ? 6.258 4.740 19.208 1.00 12.36 213 GLY A N 1
ATOM 1006 C CA . GLY A 1 219 ? 6.106 5.984 18.464 1.00 12.19 213 GLY A CA 1
ATOM 1007 C C . GLY A 1 219 ? 7.198 6.919 18.927 1.00 13.25 213 GLY A C 1
ATOM 1008 O O . GLY A 1 219 ? 7.767 6.737 20.008 1.00 10.86 213 GLY A O 1
ATOM 1009 N N . GLY A 1 220 ? 7.510 7.915 18.086 1.00 10.50 214 GLY A N 1
ATOM 1010 C CA . GLY A 1 220 ? 8.528 8.900 18.460 1.00 10.71 214 GLY A CA 1
ATOM 1011 C C . GLY A 1 220 ? 8.169 9.692 19.713 1.00 9.19 214 GLY A C 1
ATOM 1012 O O . GLY A 1 220 ? 9.035 9.959 20.558 1.00 12.48 214 GLY A O 1
ATOM 1013 N N . TYR A 1 221 ? 6.909 10.129 19.823 1.00 11.86 215 TYR A N 1
ATOM 1014 C CA . TYR A 1 221 ? 6.460 10.802 21.048 1.00 10.94 215 TYR A CA 1
ATOM 1015 C C . TYR A 1 221 ? 6.694 9.931 22.264 1.00 12.21 215 TYR A C 1
ATOM 1016 O O . TYR A 1 221 ? 7.182 10.411 23.301 1.00 11.51 215 TYR A O 1
ATOM 1025 N N . TYR A 1 222 ? 6.279 8.657 22.170 1.00 11.64 216 TYR A N 1
ATOM 1026 C CA . TYR A 1 222 ? 6.424 7.710 23.278 1.00 11.43 216 TYR A CA 1
ATOM 1027 C C . TYR A 1 222 ? 7.882 7.613 23.732 1.00 10.51 216 TYR A C 1
ATOM 1028 O O . TYR A 1 222 ? 8.177 7.611 24.936 1.00 11.53 216 TYR A O 1
ATOM 1037 N N . ASP A 1 223 ? 8.799 7.499 22.776 1.00 10.31 217 ASP A N 1
ATOM 1038 C CA . ASP A 1 223 ? 10.220 7.323 23.087 1.00 10.27 217 ASP A CA 1
ATOM 1039 C C . ASP A 1 223 ? 10.777 8.545 23.803 1.00 10.98 217 ASP A C 1
ATOM 1040 O O . ASP A 1 223 ? 11.462 8.430 24.834 1.00 10.77 217 ASP A O 1
ATOM 1045 N N . ILE A 1 224 ? 10.469 9.734 23.279 1.00 12.08 218 ILE A N 1
ATOM 1046 C CA . ILE A 1 224 ? 10.920 10.974 23.911 1.00 10.59 218 ILE A CA 1
ATOM 1047 C C . ILE A 1 224 ? 10.303 11.136 25.305 1.00 12.08 218 ILE A C 1
ATOM 1048 O O . ILE A 1 224 ? 10.983 11.539 26.247 1.00 12.42 218 ILE A O 1
ATOM 1053 N N . LEU A 1 225 ? 9.005 10.831 25.459 1.00 9.56 219 LEU A N 1
ATOM 1054 C CA . LEU A 1 225 ? 8.365 10.995 26.766 1.00 10.94 219 LEU A CA 1
ATOM 1055 C C . LEU A 1 225 ? 8.912 10.003 27.785 1.00 13.32 219 LEU A C 1
ATOM 1056 O O . LEU A 1 225 ? 9.123 10.361 28.955 1.00 13.43 219 LEU A O 1
ATOM 1061 N N . GLN A 1 226 ? 9.136 8.739 27.393 1.00 11.10 220 GLN A N 1
ATOM 1062 C CA . GLN A 1 226 ? 9.667 7.810 28.391 1.00 10.39 220 GLN A CA 1
ATOM 1063 C C . GLN A 1 226 ? 11.095 8.174 28.795 1.00 12.34 220 GLN A C 1
ATOM 1064 O O . GLN A 1 226 ? 11.485 7.972 29.962 1.00 15.10 220 GLN A O 1
ATOM 1070 N N . ALA A 1 227 ? 11.882 8.717 27.861 1.00 13.50 221 ALA A N 1
ATOM 1071 C CA . ALA A 1 227 ? 13.216 9.198 28.198 1.00 12.54 221 ALA A CA 1
ATOM 1072 C C . ALA A 1 227 ? 13.128 10.381 29.157 1.00 13.12 221 ALA A C 1
ATOM 1073 O O . ALA A 1 227 ? 13.871 10.439 30.143 1.00 13.83 221 ALA A O 1
ATOM 1075 N N . THR A 1 228 ? 12.178 11.289 28.915 1.00 12.31 222 THR A N 1
ATOM 1076 C CA . THR A 1 228 ? 11.970 12.418 29.818 1.00 13.56 222 THR A CA 1
ATOM 1077 C C . THR A 1 228 ? 11.576 11.940 31.216 1.00 15.40 222 THR A C 1
ATOM 1078 O O . THR A 1 228 ? 12.106 12.436 32.225 1.00 14.61 222 THR A O 1
ATOM 1082 N N . LYS A 1 229 ? 10.635 10.987 31.306 1.00 14.60 223 LYS A N 1
ATOM 1083 C CA . LYS A 1 229 ? 10.210 10.496 32.622 1.00 16.46 223 LYS A CA 1
ATOM 1084 C C . LYS A 1 229 ? 11.358 9.844 33.373 1.00 16.85 223 LYS A C 1
ATOM 1085 O O . LYS A 1 229 ? 11.468 9.984 34.603 1.00 16.47 223 LYS A O 1
ATOM 1091 N N . SER A 1 230 ? 12.187 9.077 32.655 1.00 13.09 224 SER A N 1
ATOM 1092 C CA . SER A 1 230 ? 13.352 8.447 33.252 1.00 16.47 224 SER A CA 1
ATOM 1093 C C . SER A 1 230 ? 14.335 9.481 33.800 1.00 16.73 224 SER A C 1
ATOM 1094 O O . SER A 1 230 ? 14.879 9.322 34.907 1.00 17.54 224 SER A O 1
ATOM 1097 N N . ILE A 1 231 ? 14.575 10.539 33.036 1.00 14.61 225 ILE A N 1
ATOM 1098 C CA . ILE A 1 231 ? 15.500 11.583 33.449 1.00 14.18 225 ILE A CA 1
ATOM 1099 C C . ILE A 1 231 ? 14.961 12.323 34.667 1.00 15.23 225 ILE A C 1
ATOM 1100 O O . ILE A 1 231 ? 15.707 12.599 35.618 1.00 13.33 225 ILE A O 1
ATOM 1105 N N . VAL A 1 232 ? 13.655 12.617 34.675 1.00 11.93 226 VAL A N 1
ATOM 1106 C CA . VAL A 1 232 ? 13.032 13.232 35.858 1.00 13.54 226 VAL A CA 1
ATOM 1107 C C . VAL A 1 232 ? 13.222 12.351 37.086 1.00 13.67 226 VAL A C 1
ATOM 1108 O O . VAL A 1 232 ? 13.595 12.836 38.164 1.00 14.28 226 VAL A O 1
ATOM 1112 N N . ASN A 1 233 ? 12.987 11.042 36.934 1.00 16.04 227 ASN A N 1
ATOM 1113 C CA . ASN A 1 233 ? 13.108 10.122 38.062 1.00 18.42 227 ASN A CA 1
ATOM 1114 C C . ASN A 1 233 ? 14.543 10.101 38.607 1.00 17.10 227 ASN A C 1
ATOM 1115 O O . ASN A 1 233 ? 14.752 10.111 39.829 1.00 17.54 227 ASN A O 1
ATOM 1120 N N . LYS A 1 234 ? 15.538 10.088 37.715 1.00 15.05 228 LYS A N 1
ATOM 1121 C CA . LYS A 1 234 ? 16.930 10.120 38.167 1.00 19.53 228 LYS A CA 1
ATOM 1122 C C . LYS A 1 234 ? 17.253 11.417 38.910 1.00 18.80 228 LYS A C 1
ATOM 1123 O O . LYS A 1 234 ? 17.882 11.374 39.975 1.00 15.99 228 LYS A O 1
ATOM 1129 N N . ALA A 1 235 ? 16.811 12.571 38.386 1.00 16.15 229 ALA A N 1
ATOM 1130 C CA . ALA A 1 235 ? 17.020 13.842 39.086 1.00 17.79 229 ALA A CA 1
ATOM 1131 C C . ALA A 1 235 ? 16.350 13.854 40.456 1.00 17.19 229 ALA A C 1
ATOM 1132 O O . ALA A 1 235 ? 16.921 14.365 41.434 1.00 17.39 229 ALA A O 1
ATOM 1134 N N . MET A 1 236 ? 15.123 13.324 40.550 1.00 15.70 230 MET A N 1
ATOM 1135 C CA . MET A 1 236 ? 14.409 13.333 41.830 1.00 19.26 230 MET A CA 1
ATOM 1136 C C . MET A 1 236 ? 15.052 12.410 42.866 1.00 17.90 230 MET A C 1
ATOM 1137 O O . MET A 1 236 ? 14.869 12.613 44.087 1.00 18.39 230 MET A O 1
ATOM 1142 N N . ASN A 1 237 ? 15.796 11.409 42.411 1.00 18.34 231 ASN A N 1
ATOM 1143 C CA . ASN A 1 237 ? 16.533 10.508 43.286 1.00 19.41 231 ASN A CA 1
ATOM 1144 C C . ASN A 1 237 ? 17.975 10.942 43.510 1.00 22.55 231 ASN A C 1
ATOM 1145 O O . ASN A 1 237 ? 18.753 10.175 44.079 1.00 21.95 231 ASN A O 1
ATOM 1150 N N . GLY A 1 238 ? 18.358 12.142 43.076 1.00 21.95 232 GLY A N 1
ATOM 1151 C CA . GLY A 1 238 ? 19.715 12.594 43.336 1.00 20.14 232 GLY A CA 1
ATOM 1152 C C . GLY A 1 238 ? 20.795 11.973 42.473 1.00 23.19 232 GLY A C 1
ATOM 1153 O O . GLY A 1 238 ? 21.969 12.009 42.861 1.00 23.77 232 GLY A O 1
ATOM 1154 N N . LEU A 1 239 ? 20.440 11.354 41.335 1.00 19.55 233 LEU A N 1
ATOM 1155 C CA . LEU A 1 239 ? 21.428 10.680 40.490 1.00 23.26 233 LEU A CA 1
ATOM 1156 C C . LEU A 1 239 ? 21.939 11.533 39.323 1.00 25.87 233 LEU A C 1
ATOM 1157 O O . LEU A 1 239 ? 22.819 11.060 38.583 1.00 27.97 233 LEU A O 1
ATOM 1162 N N . LEU A 1 240 ? 21.312 12.667 39.079 1.00 22.70 234 LEU A N 1
ATOM 1163 C CA . LEU A 1 240 ? 21.839 13.525 37.998 1.00 28.67 234 LEU A CA 1
ATOM 1164 C C . LEU A 1 240 ? 21.481 14.987 38.215 1.00 38.50 234 LEU A C 1
ATOM 1165 O O . LEU A 1 240 ? 20.507 15.259 38.914 1.00 35.24 234 LEU A O 1
ATOM 1170 N N . ASP A 1 241 ? 22.278 15.863 37.615 1.00 53.69 235 ASP A N 1
ATOM 1171 C CA . ASP A 1 241 ? 22.028 17.318 37.690 1.00 53.77 235 ASP A CA 1
ATOM 1172 C C . ASP A 1 241 ? 21.349 17.756 36.401 1.00 53.45 235 ASP A C 1
ATOM 1173 O O . ASP A 1 241 ? 21.650 17.210 35.338 1.00 50.19 235 ASP A O 1
ATOM 1178 N N . VAL A 1 242 ? 20.523 18.791 36.477 1.00 49.87 236 VAL A N 1
ATOM 1179 C CA . VAL A 1 242 ? 19.805 19.307 35.279 1.00 40.43 236 VAL A CA 1
ATOM 1180 C C . VAL A 1 242 ? 20.831 19.725 34.218 1.00 37.58 236 VAL A C 1
ATOM 1181 O O . VAL A 1 242 ? 20.528 19.608 33.036 1.00 34.96 236 VAL A O 1
ATOM 1185 N N . GLU A 1 243 ? 22.006 20.174 34.642 1.00 46.88 237 GLU A N 1
ATOM 1186 C CA . GLU A 1 243 ? 23.054 20.668 33.716 1.00 47.79 237 GLU A CA 1
ATOM 1187 C C . GLU A 1 243 ? 23.693 19.511 32.962 1.00 47.17 237 GLU A C 1
ATOM 1188 O O . GLU A 1 243 ? 24.282 19.750 31.914 1.00 45.60 237 GLU A O 1
ATOM 1194 N N . ASP A 1 244 ? 23.569 18.304 33.489 1.00 40.74 238 ASP A N 1
ATOM 1195 C CA . ASP A 1 244 ? 24.104 17.127 32.770 1.00 36.04 238 ASP A CA 1
ATOM 1196 C C . ASP A 1 244 ? 23.133 16.694 31.665 1.00 32.49 238 ASP A C 1
ATOM 1197 O O . ASP A 1 244 ? 23.487 15.776 30.925 1.00 29.57 238 ASP A O 1
ATOM 1202 N N . ILE A 1 245 ? 21.958 17.318 31.568 1.00 26.51 239 ILE A N 1
ATOM 1203 C CA . ILE A 1 245 ? 21.005 16.858 30.572 1.00 27.39 239 ILE A CA 1
ATOM 1204 C C . ILE A 1 245 ? 21.438 17.464 29.244 1.00 28.21 239 ILE A C 1
ATOM 1205 O O . ILE A 1 245 ? 21.257 18.660 29.013 1.00 31.22 239 ILE A O 1
ATOM 1210 N N . ASN A 1 246 ? 22.007 16.637 28.373 1.00 22.36 240 ASN A N 1
ATOM 1211 C CA . ASN A 1 246 ? 22.499 17.076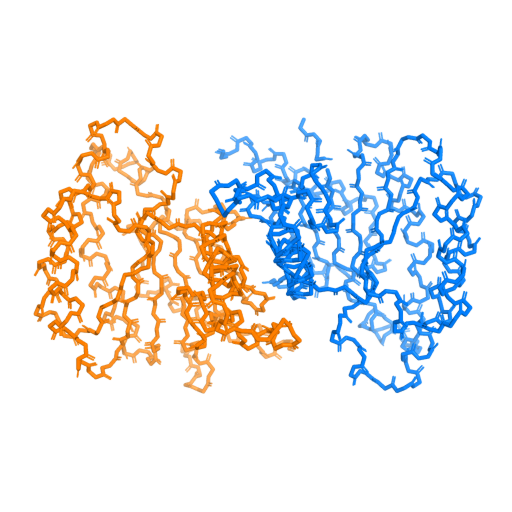 27.081 1.00 21.39 240 ASN A CA 1
ATOM 1212 C C . ASN A 1 246 ? 22.197 15.968 26.085 1.00 22.13 240 ASN A C 1
ATOM 1213 O O . ASN A 1 246 ? 21.602 14.946 26.434 1.00 18.78 240 ASN A O 1
ATOM 1218 N N . LYS A 1 247 ? 22.613 16.163 24.834 1.00 21.46 241 LYS A N 1
ATOM 1219 C CA . LYS A 1 247 ? 22.282 15.188 23.800 1.00 20.33 241 LYS A CA 1
ATOM 1220 C C . LYS A 1 247 ? 22.794 13.800 24.166 1.00 25.62 241 LYS A C 1
ATOM 1221 O O . LYS A 1 247 ? 22.076 12.810 24.006 1.00 24.23 241 LYS A O 1
ATOM 1227 N N . ASN A 1 248 ? 24.018 13.709 24.701 1.00 22.99 242 ASN A N 1
ATOM 1228 C CA . ASN A 1 248 ? 24.589 12.403 25.035 1.00 26.64 242 ASN A CA 1
ATOM 1229 C C . ASN A 1 248 ? 23.755 11.675 26.085 1.00 24.03 242 ASN A C 1
ATOM 1230 O O . ASN A 1 248 ? 23.415 10.493 25.932 1.00 26.37 242 ASN A O 1
ATOM 1235 N N . LEU A 1 249 ? 23.414 12.366 27.167 1.00 22.19 243 LEU A N 1
ATOM 1236 C CA . LEU A 1 249 ? 22.599 11.748 28.202 1.00 22.57 243 LEU A CA 1
ATOM 1237 C C . LEU A 1 249 ? 21.235 11.356 27.657 1.00 23.04 243 LEU A C 1
ATOM 1238 O O . LEU A 1 249 ? 20.723 10.256 27.930 1.00 22.75 243 LEU A O 1
ATOM 1243 N N . PHE A 1 250 ? 20.613 12.259 26.899 1.00 18.55 244 PHE A N 1
ATOM 1244 C CA . PHE A 1 250 ? 19.269 11.980 26.412 1.00 18.86 244 PHE A CA 1
ATOM 1245 C C . PHE A 1 250 ? 19.264 10.795 25.448 1.00 23.45 244 PHE A C 1
ATOM 1246 O O . PHE A 1 250 ? 18.408 9.905 25.539 1.00 20.62 244 PHE A O 1
ATOM 1254 N N . GLU A 1 251 ? 20.230 10.737 24.534 1.00 20.69 245 GLU A N 1
ATOM 1255 C CA . GLU A 1 251 ? 20.232 9.602 23.611 1.00 25.59 245 GLU A CA 1
ATOM 1256 C C . GLU A 1 251 ? 20.470 8.269 24.294 1.00 26.41 245 GLU A C 1
ATOM 1257 O O . GLU A 1 251 ? 20.055 7.242 23.748 1.00 31.20 245 GLU A O 1
ATOM 1263 N N . GLN A 1 252 ? 21.101 8.248 25.474 1.00 24.25 246 GLN A N 1
ATOM 1264 C CA . GLN A 1 252 ? 21.256 7.018 26.236 1.00 25.44 246 GLN A CA 1
ATOM 1265 C C . GLN A 1 252 ? 19.940 6.542 26.843 1.00 25.24 246 GLN A C 1
ATOM 1266 O O . GLN A 1 252 ? 19.814 5.354 27.172 1.00 23.20 246 GLN A O 1
ATOM 1272 N N . GLU A 1 253 ? 18.970 7.443 27.028 1.00 16.84 247 GLU A N 1
ATOM 1273 C CA . GLU A 1 253 ? 17.702 7.070 27.638 1.00 18.67 247 GLU A CA 1
ATOM 1274 C C . GLU A 1 253 ? 16.664 6.663 26.592 1.00 16.72 247 GLU A C 1
ATOM 1275 O O . GLU A 1 253 ? 15.679 6.010 26.940 1.00 15.56 247 GLU A O 1
ATOM 1281 N N . LEU A 1 254 ? 16.861 7.053 25.330 1.00 14.39 248 LEU A N 1
ATOM 1282 C CA . LEU A 1 254 ? 15.951 6.671 24.252 1.00 15.69 248 LEU A CA 1
ATOM 1283 C C . LEU A 1 254 ? 16.060 5.174 23.970 1.00 15.87 248 LEU A C 1
ATOM 1284 O O . LEU A 1 254 ? 17.098 4.545 24.217 1.00 16.87 248 LEU A O 1
ATOM 1289 N N . GLU A 1 255 ? 14.979 4.607 23.421 1.00 13.93 249 GLU A N 1
ATOM 1290 C CA . GLU A 1 255 ? 14.958 3.168 23.157 1.00 15.95 249 GLU A CA 1
ATOM 1291 C C . GLU A 1 255 ? 15.716 2.807 21.872 1.00 16.64 249 GLU A C 1
ATOM 1292 O O . GLU A 1 255 ? 16.410 1.780 21.819 1.00 16.19 249 GLU A O 1
ATOM 1298 N N . SER A 1 256 ? 15.605 3.628 20.834 1.00 15.54 250 SER A N 1
ATOM 1299 C CA . SER A 1 256 ? 16.393 3.463 19.613 1.00 17.21 250 SER A CA 1
ATOM 1300 C C . SER A 1 256 ? 17.739 4.156 19.809 1.00 19.94 250 SER A C 1
ATOM 1301 O O . SER A 1 256 ? 17.795 5.378 20.023 1.00 20.14 250 SER A O 1
ATOM 1304 N N . LYS A 1 257 ? 18.792 3.355 19.757 1.00 22.32 251 LYS A N 1
ATOM 1305 C CA . LYS A 1 257 ? 20.129 3.852 20.132 1.00 22.21 251 LYS A CA 1
ATOM 1306 C C . LYS A 1 257 ? 21.037 4.231 18.965 1.00 24.22 251 LYS A C 1
ATOM 1307 O O . LYS A 1 257 ? 20.784 3.804 17.843 1.00 22.13 251 LYS A O 1
ATOM 1313 N N . CYS A 1 258 ? 22.068 5.006 19.288 1.00 24.60 252 CYS A N 1
ATOM 1314 C CA . CYS A 1 258 ? 23.095 5.344 18.280 1.00 25.76 252 CYS A CA 1
ATOM 1315 C C . CYS A 1 258 ? 23.820 4.049 17.912 1.00 27.99 252 CYS A C 1
ATOM 1316 O O . CYS A 1 258 ? 24.021 3.223 18.808 1.00 29.24 252 CYS A O 1
ATOM 1319 N N . PRO A 1 259 ? 24.197 3.827 16.641 1.00 28.64 253 PRO A N 1
ATOM 1320 C CA . PRO A 1 259 ? 24.206 4.873 15.627 1.00 25.34 253 PRO A CA 1
ATOM 1321 C C . PRO A 1 259 ? 22.809 5.098 15.033 1.00 22.06 253 PRO A C 1
ATOM 1322 O O . PRO A 1 259 ? 22.139 4.145 14.783 1.00 21.07 253 PRO A O 1
ATOM 1326 N N . ASN A 1 260 ? 22.448 6.363 14.809 1.00 18.34 254 ASN A N 1
ATOM 1327 C CA . ASN A 1 260 ? 21.104 6.653 14.324 1.00 20.09 254 ASN A CA 1
ATOM 1328 C C . ASN A 1 260 ? 21.023 6.280 12.841 1.00 19.38 254 ASN A C 1
ATOM 1329 O O . ASN A 1 260 ? 22.057 6.166 12.174 1.00 17.82 254 ASN A O 1
ATOM 1334 N N . PRO A 1 261 ? 19.816 6.127 12.288 1.00 16.74 255 PRO A N 1
ATOM 1335 C CA . PRO A 1 261 ? 19.713 5.722 10.874 1.00 14.43 255 PRO A CA 1
ATOM 1336 C C . PRO A 1 261 ? 20.393 6.714 9.952 1.00 17.02 255 PRO A C 1
ATOM 1337 O O . PRO A 1 261 ? 20.258 7.928 10.106 1.00 16.74 255 PRO A O 1
ATOM 1341 N N . ASP A 1 262 ? 21.169 6.167 9.019 1.00 14.39 256 ASP A N 1
ATOM 1342 C CA . ASP A 1 262 ? 21.776 6.939 7.932 1.00 18.51 256 ASP A CA 1
ATOM 1343 C C . ASP A 1 262 ? 20.782 7.158 6.806 1.00 15.54 256 ASP A C 1
ATOM 1344 O O . ASP A 1 262 ? 20.868 8.156 6.072 1.00 15.50 256 ASP A O 1
ATOM 1349 N N . LEU A 1 263 ? 19.862 6.212 6.642 1.00 14.40 257 LEU A N 1
ATOM 1350 C CA . LEU A 1 263 ? 18.912 6.192 5.538 1.00 14.84 257 LEU A CA 1
ATOM 1351 C C . LEU A 1 263 ? 17.572 5.697 6.052 1.00 16.36 257 LEU A C 1
ATOM 1352 O O . LEU A 1 263 ? 17.516 4.684 6.754 1.00 15.07 257 LEU A O 1
ATOM 1357 N N . LEU A 1 264 ? 16.504 6.415 5.726 1.00 12.83 258 LEU A N 1
ATOM 1358 C CA . LEU A 1 264 ? 15.145 5.947 5.976 1.00 13.66 258 LEU A CA 1
ATOM 1359 C C . LEU A 1 264 ? 14.511 5.601 4.640 1.00 17.15 258 LEU A C 1
ATOM 1360 O O . LEU A 1 264 ? 14.554 6.415 3.715 1.00 15.43 258 LEU A O 1
ATOM 1365 N N . ILE A 1 265 ? 13.922 4.411 4.547 1.00 13.52 259 ILE A N 1
ATOM 1366 C CA . ILE A 1 265 ? 13.201 3.972 3.349 1.00 13.79 259 ILE A CA 1
ATOM 1367 C C . ILE A 1 265 ? 11.742 3.800 3.724 1.00 12.99 259 ILE A C 1
ATOM 1368 O O . ILE A 1 265 ? 11.424 3.031 4.639 1.00 12.73 259 ILE A O 1
ATOM 1373 N N . ARG A 1 266 ? 10.848 4.504 3.031 1.00 13.91 260 ARG A N 1
ATOM 1374 C CA . ARG A 1 266 ? 9.416 4.285 3.217 1.00 15.53 260 ARG A CA 1
ATOM 1375 C C . ARG A 1 266 ? 8.806 3.845 1.890 1.00 15.92 260 ARG A C 1
ATOM 1376 O O . ARG A 1 266 ? 8.904 4.563 0.889 1.00 14.90 260 ARG A O 1
ATOM 1384 N N . THR A 1 267 ? 8.196 2.672 1.888 1.00 17.59 261 THR A N 1
ATOM 1385 C CA . THR A 1 267 ? 7.489 2.152 0.729 1.00 15.95 261 THR A CA 1
ATOM 1386 C C . THR A 1 267 ? 6.048 2.646 0.754 1.00 17.89 261 THR A C 1
ATOM 1387 O O . THR A 1 267 ? 5.548 3.117 1.781 1.00 19.60 261 THR A O 1
ATOM 1391 N N . GLY A 1 268 ? 5.376 2.535 -0.384 1.00 18.86 262 GLY A N 1
ATOM 1392 C CA . GLY A 1 268 ? 3.962 2.850 -0.448 1.00 18.78 262 GLY A CA 1
ATOM 1393 C C . GLY A 1 268 ? 3.619 4.263 -0.881 1.00 22.09 262 GLY A C 1
ATOM 1394 O O . GLY A 1 268 ? 2.431 4.561 -1.064 1.00 24.27 262 GLY A O 1
ATOM 1395 N N . GLY A 1 269 ? 4.601 5.144 -1.052 1.00 18.59 263 GLY A N 1
ATOM 1396 C CA . GLY A 1 269 ? 4.354 6.421 -1.695 1.00 18.58 263 GLY A CA 1
ATOM 1397 C C . GLY A 1 269 ? 4.131 7.608 -0.786 1.00 17.98 263 GLY A C 1
ATOM 1398 O O . GLY A 1 269 ? 4.213 8.747 -1.269 1.00 18.38 263 GLY A O 1
ATOM 1399 N N . GLU A 1 270 ? 3.871 7.406 0.505 1.00 17.29 264 GLU A N 1
ATOM 1400 C CA . GLU A 1 270 ? 3.685 8.551 1.401 1.00 18.35 264 GLU A CA 1
ATOM 1401 C C . GLU A 1 270 ? 5.037 9.155 1.780 1.00 18.97 264 GLU A C 1
ATOM 1402 O O . GLU A 1 270 ? 6.034 8.441 1.927 1.00 16.43 264 GLU A O 1
ATOM 1408 N N . GLN A 1 271 ? 5.074 10.485 1.876 1.00 16.19 265 GLN A N 1
ATOM 1409 C CA . GLN A 1 271 ? 6.315 11.206 2.123 1.00 17.22 265 GLN A CA 1
ATOM 1410 C C . GLN A 1 271 ? 6.225 11.882 3.493 1.00 15.25 265 GLN A C 1
ATOM 1411 O O . GLN A 1 271 ? 6.273 13.110 3.609 1.00 13.54 265 GLN A O 1
ATOM 1417 N N . ARG A 1 272 ? 6.086 11.063 4.538 1.00 14.96 266 ARG A N 1
ATOM 1418 C CA . ARG A 1 272 ? 6.032 11.539 5.917 1.00 15.96 266 ARG A CA 1
ATOM 1419 C C . ARG A 1 272 ? 6.662 10.440 6.763 1.00 15.96 266 ARG A C 1
ATOM 1420 O O . ARG A 1 272 ? 6.912 9.333 6.271 1.00 14.81 266 ARG A O 1
ATOM 1428 N N . VAL A 1 273 ? 6.931 10.745 8.036 1.00 16.32 267 VAL A N 1
ATOM 1429 C CA . VAL A 1 273 ? 7.560 9.743 8.901 1.00 16.10 267 VAL A CA 1
ATOM 1430 C C . VAL A 1 273 ? 6.578 9.132 9.892 1.00 16.17 267 VAL A C 1
ATOM 1431 O O . VAL A 1 273 ? 6.914 8.113 10.534 1.00 15.76 267 VAL A O 1
ATOM 1435 N N . SER A 1 274 ? 5.386 9.711 10.035 1.00 14.40 268 SER A N 1
ATOM 1436 C CA . SER A 1 274 ? 4.261 9.114 10.761 1.00 13.83 268 SER A CA 1
ATOM 1437 C C . SER A 1 274 ? 4.650 8.685 12.178 1.00 16.18 268 SER A C 1
ATOM 1438 O O . SER A 1 274 ? 4.376 7.558 12.608 1.00 14.57 268 SER A O 1
ATOM 1441 N N . ASN A 1 275 ? 5.310 9.590 12.890 1.00 11.84 269 ASN A N 1
ATOM 1442 C CA . ASN A 1 275 ? 5.626 9.383 14.315 1.00 12.13 269 ASN A CA 1
ATOM 1443 C C . ASN A 1 275 ? 6.487 8.133 14.557 1.00 15.55 269 ASN A C 1
ATOM 1444 O O . ASN A 1 275 ? 6.316 7.428 15.550 1.00 13.87 269 ASN A O 1
ATOM 1449 N N . PHE A 1 276 ? 7.447 7.873 13.657 1.00 16.40 270 PHE A N 1
ATOM 1450 C CA . PHE A 1 276 ? 8.479 6.840 13.831 1.00 13.92 270 PHE A CA 1
ATOM 1451 C C . PHE A 1 276 ? 9.617 7.434 14.684 1.00 15.35 270 PHE A C 1
ATOM 1452 O O . PHE A 1 276 ? 9.331 8.075 15.698 1.00 18.68 270 PHE A O 1
ATOM 1460 N N . LEU A 1 277 ? 10.883 7.324 14.288 1.00 17.31 271 LEU A N 1
ATOM 1461 C CA . LEU A 1 277 ? 12.050 7.641 15.137 1.00 17.34 271 LEU A CA 1
ATOM 1462 C C . LEU A 1 277 ? 12.446 9.131 15.149 1.00 18.68 271 LEU A C 1
ATOM 1463 O O . LEU A 1 277 ? 13.521 9.505 14.673 1.00 21.44 271 LEU A O 1
ATOM 1468 N N . LEU A 1 278 ? 11.624 9.971 15.791 1.00 13.59 272 LEU A N 1
ATOM 1469 C CA . LEU A 1 278 ? 11.688 11.427 15.585 1.00 14.24 272 LEU A CA 1
ATOM 1470 C C . LEU A 1 278 ? 13.061 12.009 15.927 1.00 14.07 272 LEU A C 1
ATOM 1471 O O . LEU A 1 278 ? 13.698 12.674 15.094 1.00 12.50 272 LEU A O 1
ATOM 1476 N N . TRP A 1 279 ? 13.533 11.787 17.162 1.00 12.27 273 TRP A N 1
ATOM 1477 C CA . TRP A 1 279 ? 14.837 12.320 17.554 1.00 12.04 273 TRP A CA 1
ATOM 1478 C C . TRP A 1 279 ? 15.935 11.743 16.673 1.00 12.55 273 TRP A C 1
ATOM 1479 O O . TRP A 1 279 ? 16.858 12.462 16.250 1.00 11.45 273 TRP A O 1
ATOM 1490 N N . GLN A 1 280 ? 15.834 10.449 16.371 1.00 11.67 274 GLN A N 1
ATOM 1491 C CA . GLN A 1 280 ? 16.911 9.722 15.711 1.00 13.67 274 GLN A CA 1
ATOM 1492 C C . GLN A 1 280 ? 17.003 10.030 14.218 1.00 14.21 274 GLN A C 1
ATOM 1493 O O . GLN A 1 280 ? 18.009 9.674 13.590 1.00 15.44 274 GLN A O 1
ATOM 1499 N N . LEU A 1 281 ? 16.020 10.722 13.646 1.00 12.93 275 LEU A N 1
ATOM 1500 C CA . LEU A 1 281 ? 16.013 11.017 12.209 1.00 11.80 275 LEU A CA 1
ATOM 1501 C C . LEU A 1 281 ? 16.554 12.415 11.878 1.00 13.51 275 LEU A C 1
ATOM 1502 O O . LEU A 1 281 ? 16.391 12.894 10.738 1.00 13.08 275 LEU A O 1
ATOM 1507 N N . ALA A 1 282 ? 17.207 13.081 12.835 1.00 13.04 276 ALA A N 1
ATOM 1508 C CA . ALA A 1 282 ? 17.590 14.486 12.650 1.00 12.62 276 ALA A CA 1
ATOM 1509 C C . ALA A 1 282 ? 18.482 14.722 11.427 1.00 14.18 276 ALA A C 1
ATOM 1510 O O . ALA A 1 282 ? 18.440 15.809 10.839 1.00 13.72 276 ALA A O 1
ATOM 1512 N N . TYR A 1 283 ? 19.359 13.773 11.075 1.00 11.95 277 TYR A N 1
ATOM 1513 C CA . TYR A 1 283 ? 20.270 13.945 9.944 1.00 13.44 277 TYR A CA 1
ATOM 1514 C C . TYR A 1 283 ? 20.139 12.836 8.914 1.00 17.72 277 TYR A C 1
ATOM 1515 O O . TYR A 1 283 ? 20.954 12.770 7.977 1.00 17.98 277 TYR A O 1
ATOM 1524 N N . THR A 1 284 ? 19.107 12.007 9.034 1.00 12.08 278 THR A N 1
ATOM 1525 C CA . THR A 1 284 ? 18.906 10.853 8.169 1.00 12.30 278 THR A CA 1
ATOM 1526 C C . THR A 1 284 ? 18.502 11.281 6.765 1.00 14.20 278 THR A C 1
ATOM 1527 O O . THR A 1 284 ? 17.703 12.199 6.597 1.00 13.85 278 THR A O 1
ATOM 1531 N N . GLU A 1 285 ? 19.001 10.561 5.764 1.00 12.32 279 GLU A N 1
ATOM 1532 C CA . GLU A 1 285 ? 18.534 10.747 4.387 1.00 13.43 279 GLU A CA 1
ATOM 1533 C C . GLU A 1 285 ? 17.159 10.106 4.185 1.00 13.94 279 GLU A C 1
ATOM 1534 O O . GLU A 1 285 ? 16.969 8.923 4.493 1.00 14.12 279 GLU A O 1
ATOM 1540 N N . PHE A 1 286 ? 16.211 10.850 3.610 1.00 15.03 280 PHE A N 1
ATOM 1541 C CA . PHE A 1 286 ? 14.867 10.326 3.362 1.00 14.24 280 PHE A CA 1
ATOM 1542 C C . PHE A 1 286 ? 14.750 9.799 1.943 1.00 16.32 280 PHE A C 1
ATOM 1543 O O . PHE A 1 286 ? 15.001 10.536 0.980 1.00 17.82 280 PHE A O 1
ATOM 1551 N N . TYR A 1 287 ? 14.339 8.540 1.817 1.00 13.59 281 TYR A N 1
ATOM 1552 C CA . TYR A 1 287 ? 14.114 7.914 0.513 1.00 15.68 281 TYR A CA 1
ATOM 1553 C C . TYR A 1 287 ? 12.691 7.361 0.477 1.00 15.60 281 TYR A C 1
ATOM 1554 O O . TYR A 1 287 ? 12.344 6.457 1.251 1.00 17.03 281 TYR A O 1
ATOM 1563 N N . PHE A 1 288 ? 11.871 7.917 -0.405 1.00 15.54 282 PHE A N 1
ATOM 1564 C CA . PHE A 1 288 ? 10.478 7.528 -0.565 1.00 15.01 282 PHE A CA 1
ATOM 1565 C C . PHE A 1 288 ? 10.290 6.865 -1.926 1.00 18.47 282 PHE A C 1
ATOM 1566 O O . PHE A 1 288 ? 10.797 7.368 -2.937 1.00 19.74 282 PHE A O 1
ATOM 1574 N N . THR A 1 289 ? 9.579 5.739 -1.949 1.00 16.77 283 THR A N 1
ATOM 1575 C CA . THR A 1 289 ? 9.303 5.037 -3.196 1.00 18.42 283 THR A CA 1
ATOM 1576 C C . THR A 1 289 ? 7.838 4.624 -3.246 1.00 20.85 283 THR A C 1
ATOM 1577 O O . THR A 1 289 ? 7.261 4.241 -2.224 1.00 18.01 283 THR A O 1
ATOM 1581 N N . ASN A 1 290 ? 7.242 4.680 -4.451 1.00 20.74 284 ASN A N 1
ATOM 1582 C CA . ASN A 1 290 ? 5.871 4.189 -4.605 1.00 19.77 284 ASN A CA 1
ATOM 1583 C C . ASN A 1 290 ? 5.777 2.666 -4.553 1.00 21.18 284 ASN A C 1
ATOM 1584 O O . ASN A 1 290 ? 4.668 2.133 -4.399 1.00 21.83 284 ASN A O 1
ATOM 1589 N N . THR A 1 291 ? 6.891 1.963 -4.718 1.00 19.59 285 THR A N 1
ATOM 1590 C CA . THR A 1 291 ? 6.889 0.503 -4.609 1.00 21.70 285 THR A CA 1
ATOM 1591 C C . THR A 1 291 ? 6.221 0.064 -3.320 1.00 19.92 285 THR A C 1
ATOM 1592 O O . THR A 1 291 ? 6.518 0.595 -2.247 1.00 18.60 285 THR A O 1
ATOM 1596 N N . LEU A 1 292 ? 5.300 -0.902 -3.434 1.00 20.61 286 LEU A N 1
ATOM 1597 C CA . LEU A 1 292 ? 4.618 -1.441 -2.263 1.00 21.95 286 LEU A CA 1
ATOM 1598 C C . LEU A 1 292 ? 5.533 -2.429 -1.535 1.00 20.87 286 LEU A C 1
ATOM 1599 O O . LEU A 1 292 ? 6.352 -3.098 -2.157 1.00 21.72 286 LEU A O 1
ATOM 1604 N N . PHE A 1 293 ? 5.423 -2.487 -0.207 1.00 19.67 287 PHE A N 1
ATOM 1605 C CA . PHE A 1 293 ? 6.376 -3.296 0.555 1.00 21.17 287 PHE A CA 1
ATOM 1606 C C . PHE A 1 293 ? 6.485 -4.744 0.070 1.00 21.35 287 PHE A C 1
ATOM 1607 O O . PHE A 1 293 ? 7.618 -5.250 -0.013 1.00 20.60 287 PHE A O 1
ATOM 1615 N N . PRO A 1 294 ? 5.406 -5.459 -0.260 1.00 22.54 288 PRO A N 1
ATOM 1616 C CA . PRO A 1 294 ? 5.590 -6.860 -0.697 1.00 24.36 288 PRO A CA 1
ATOM 1617 C C . PRO A 1 294 ? 6.381 -6.992 -1.988 1.00 24.62 288 PRO A C 1
ATOM 1618 O O . PRO A 1 294 ? 6.907 -8.078 -2.264 1.00 26.78 288 PRO A O 1
ATOM 1622 N N . ASP A 1 295 ? 6.495 -5.926 -2.769 1.00 22.49 289 ASP A N 1
ATOM 1623 C CA . ASP A 1 295 ? 7.268 -5.908 -4.003 1.00 25.26 289 ASP A CA 1
ATOM 1624 C C . ASP A 1 295 ? 8.680 -5.370 -3.811 1.00 26.12 289 ASP A C 1
ATOM 1625 O O . ASP A 1 295 ? 9.453 -5.338 -4.772 1.00 27.45 289 ASP A O 1
ATOM 1630 N N . PHE A 1 296 ? 9.039 -4.941 -2.602 1.00 24.91 290 PHE A N 1
ATOM 1631 C CA . PHE A 1 296 ? 10.334 -4.317 -2.367 1.00 25.61 290 PHE A CA 1
ATOM 1632 C C . PHE A 1 296 ? 11.391 -5.406 -2.222 1.00 27.19 290 PHE A C 1
ATOM 1633 O O . PHE A 1 296 ? 11.385 -6.164 -1.247 1.00 30.14 290 PHE A O 1
ATOM 1641 N N . GLY A 1 297 ? 12.297 -5.495 -3.190 1.00 26.81 291 GLY A N 1
ATOM 1642 C CA . GLY A 1 297 ? 13.295 -6.550 -3.166 1.00 28.33 291 GLY A CA 1
ATOM 1643 C C . GLY A 1 297 ? 14.714 -6.063 -3.375 1.00 29.70 291 GLY A C 1
ATOM 1644 O O . GLY A 1 297 ? 15.003 -4.874 -3.214 1.00 27.04 291 GLY A O 1
ATOM 1645 N N . GLU A 1 298 ? 15.605 -6.979 -3.764 1.00 30.00 292 GLU A N 1
ATOM 1646 C CA . GLU A 1 298 ? 17.026 -6.651 -3.847 1.00 28.83 292 GLU A CA 1
ATOM 1647 C C . GLU A 1 298 ? 17.287 -5.488 -4.801 1.00 27.36 292 GLU A C 1
ATOM 1648 O O . GLU A 1 298 ? 18.098 -4.604 -4.508 1.00 25.29 292 GLU A O 1
ATOM 1654 N N . LYS A 1 299 ? 16.620 -5.467 -5.950 1.00 26.70 293 LYS A N 1
ATOM 1655 C CA . LYS A 1 299 ? 16.918 -4.405 -6.906 1.00 29.01 293 LYS A CA 1
ATOM 1656 C C . LYS A 1 299 ? 16.421 -3.055 -6.396 1.00 27.53 293 LYS A C 1
ATOM 1657 O O . LYS A 1 299 ? 17.080 -2.029 -6.603 1.00 26.35 293 LYS A O 1
ATOM 1663 N N . ASP A 1 300 ? 15.316 -3.058 -5.647 1.00 26.16 294 ASP A N 1
ATOM 1664 C CA . ASP A 1 300 ? 14.797 -1.831 -5.052 1.00 23.16 294 ASP A CA 1
ATOM 1665 C C . ASP A 1 300 ? 15.702 -1.317 -3.934 1.00 26.19 294 ASP A C 1
ATOM 1666 O O . ASP A 1 300 ? 15.915 -0.097 -3.802 1.00 24.39 294 ASP A O 1
ATOM 1671 N N . LEU A 1 301 ? 16.234 -2.222 -3.113 1.00 24.37 295 LEU A N 1
ATOM 1672 C CA . LEU A 1 301 ? 17.139 -1.795 -2.050 1.00 23.97 295 LEU A CA 1
ATOM 1673 C C . LEU A 1 301 ? 18.456 -1.283 -2.620 1.00 22.08 295 LEU A C 1
ATOM 1674 O O . LEU A 1 301 ? 19.019 -0.307 -2.115 1.00 20.15 295 LEU A O 1
ATOM 1679 N N . LYS A 1 302 ? 18.969 -1.933 -3.671 1.00 22.10 296 LYS A N 1
ATOM 1680 C CA . LYS A 1 302 ? 20.211 -1.461 -4.271 1.00 23.21 296 LYS A CA 1
ATOM 1681 C C . LYS A 1 302 ? 20.035 -0.083 -4.890 1.00 23.56 296 LYS A C 1
ATOM 1682 O O . LYS A 1 302 ? 20.960 0.739 -4.852 1.00 22.96 296 LYS A O 1
ATOM 1688 N N . LYS A 1 303 ? 18.861 0.183 -5.477 1.00 23.59 297 LYS A N 1
ATOM 1689 C CA . LYS A 1 303 ? 18.569 1.512 -5.999 1.00 22.60 297 LYS A CA 1
ATOM 1690 C C . LYS A 1 303 ? 18.578 2.556 -4.888 1.00 22.38 297 LYS A C 1
ATOM 1691 O O . LYS A 1 303 ? 19.100 3.665 -5.066 1.00 23.12 297 LYS A O 1
ATOM 1697 N N . ALA A 1 304 ? 17.968 2.239 -3.746 1.00 21.10 298 ALA A N 1
ATOM 1698 C CA . ALA A 1 304 ? 17.971 3.185 -2.630 1.00 21.27 298 ALA A CA 1
ATOM 1699 C C . ALA A 1 304 ? 19.395 3.463 -2.148 1.00 20.62 298 ALA A C 1
ATOM 1700 O O . ALA A 1 304 ? 19.749 4.614 -1.868 1.00 18.27 298 ALA A O 1
ATOM 1702 N N . ILE A 1 305 ? 20.230 2.427 -2.064 1.00 18.34 299 ILE A N 1
ATOM 1703 C CA . ILE A 1 305 ? 21.622 2.625 -1.653 1.00 20.20 299 ILE A CA 1
ATOM 1704 C C . ILE A 1 305 ? 22.385 3.437 -2.697 1.00 21.43 299 ILE A C 1
ATOM 1705 O O . ILE A 1 305 ? 23.154 4.344 -2.354 1.00 22.15 299 ILE A O 1
ATOM 1710 N N . LEU A 1 306 ? 22.161 3.160 -3.987 1.00 20.78 300 LEU A N 1
ATOM 1711 C CA . LEU A 1 306 ? 22.816 3.968 -5.017 1.00 21.96 300 LEU A CA 1
ATOM 1712 C C . LEU A 1 306 ? 22.403 5.429 -4.900 1.00 22.43 300 LEU A C 1
ATOM 1713 O O . LEU A 1 306 ? 23.240 6.336 -5.000 1.00 22.45 300 LEU A O 1
ATOM 1718 N N . ASN A 1 307 ? 21.118 5.680 -4.663 1.00 21.35 301 ASN A N 1
ATOM 1719 C CA . ASN A 1 307 ? 20.663 7.060 -4.520 1.00 22.83 301 ASN A CA 1
ATOM 1720 C C . ASN A 1 307 ? 21.294 7.716 -3.292 1.00 22.59 301 ASN A C 1
ATOM 1721 O O . ASN A 1 307 ? 21.724 8.877 -3.345 1.00 21.59 301 ASN A O 1
ATOM 1726 N N . PHE A 1 308 ? 21.369 6.975 -2.179 1.00 19.66 302 PHE A N 1
ATOM 1727 C CA . PHE A 1 308 ? 22.067 7.446 -0.984 1.00 19.93 302 PHE A CA 1
ATOM 1728 C C . PHE A 1 308 ? 23.517 7.830 -1.290 1.00 21.55 302 PHE A C 1
ATOM 1729 O O . PHE A 1 308 ? 24.001 8.882 -0.842 1.00 18.76 302 PHE A O 1
ATOM 1737 N N . GLN A 1 309 ? 24.216 7.011 -2.082 1.00 19.46 303 GLN A N 1
ATOM 1738 C CA . GLN A 1 309 ? 25.618 7.296 -2.406 1.00 20.93 303 GLN A CA 1
ATOM 1739 C C . GLN A 1 309 ? 25.754 8.539 -3.284 1.00 23.14 303 GLN A C 1
ATOM 1740 O O . GLN A 1 309 ? 26.656 9.363 -3.077 1.00 20.39 303 GLN A O 1
ATOM 1746 N N . GLN A 1 310 ? 24.866 8.691 -4.266 1.00 18.12 304 GLN A N 1
ATOM 1747 C CA . GLN A 1 310 ? 24.903 9.868 -5.131 1.00 22.72 304 GLN A CA 1
ATOM 1748 C C . GLN A 1 310 ? 24.627 11.133 -4.332 1.00 21.52 304 GLN A C 1
ATOM 1749 O O . GLN A 1 310 ? 25.311 12.152 -4.498 1.00 22.19 304 GLN A O 1
ATOM 1755 N N . ARG A 1 311 ? 23.640 11.077 -3.437 1.00 19.61 305 ARG A N 1
ATOM 1756 C CA . ARG A 1 311 ? 23.344 12.241 -2.605 1.00 21.84 305 ARG A CA 1
ATOM 1757 C C . ARG A 1 311 ? 24.517 12.596 -1.704 1.00 23.34 305 ARG A C 1
ATOM 1758 O O . ARG A 1 311 ? 24.781 13.779 -1.465 1.00 22.79 305 ARG A O 1
ATOM 1766 N N . HIS A 1 312 ? 25.218 11.588 -1.179 1.00 23.46 306 HIS A N 1
ATOM 1767 C CA . HIS A 1 312 ? 26.366 11.861 -0.317 1.00 23.96 306 HIS A CA 1
ATOM 1768 C C . HIS A 1 312 ? 27.481 12.586 -1.066 1.00 25.87 306 HIS A C 1
ATOM 1769 O O . HIS A 1 312 ? 28.112 13.495 -0.516 1.00 26.03 306 HIS A O 1
ATOM 1776 N N . ARG A 1 313 ? 27.758 12.180 -2.308 1.00 21.73 307 ARG A N 1
ATOM 1777 C CA . ARG A 1 313 ? 28.764 12.880 -3.109 1.00 23.01 307 ARG A CA 1
ATOM 1778 C C . ARG A 1 313 ? 28.313 14.289 -3.464 1.00 24.83 307 ARG A C 1
ATOM 1779 O O . ARG A 1 313 ? 29.146 15.201 -3.599 1.00 23.50 307 ARG A O 1
ATOM 1787 N N . ARG A 1 314 ? 27.004 14.485 -3.626 1.00 22.82 308 ARG A N 1
ATOM 1788 C CA . ARG A 1 314 ? 26.510 15.786 -4.056 1.00 22.75 308 ARG A CA 1
ATOM 1789 C C . ARG A 1 314 ? 26.595 16.797 -2.925 1.00 25.68 308 ARG A C 1
ATOM 1790 O O . ARG A 1 314 ? 27.042 17.933 -3.133 1.00 25.62 308 ARG A O 1
ATOM 1798 N N . PHE A 1 315 ? 26.208 16.395 -1.716 1.00 22.13 309 PHE A N 1
ATOM 1799 C CA . PHE A 1 315 ? 26.148 17.300 -0.569 1.00 26.87 309 PHE A CA 1
ATOM 1800 C C . PHE A 1 315 ? 27.146 16.898 0.518 1.00 28.45 309 PHE A C 1
ATOM 1801 O O . PHE A 1 315 ? 27.452 17.703 1.404 1.00 33.72 309 PHE A O 1
ATOM 1809 N N . GLU B 1 88 ? -4.027 26.450 -10.153 1.00 51.34 82 GLU B N 1
ATOM 1810 C CA . GLU B 1 88 ? -5.189 26.707 -9.305 1.00 54.20 82 GLU B CA 1
ATOM 1811 C C . GLU B 1 88 ? -5.174 25.792 -8.088 1.00 51.89 82 GLU B C 1
ATOM 1812 O O . GLU B 1 88 ? -4.852 24.607 -8.197 1.00 52.18 82 GLU B O 1
ATOM 1818 N N . LEU B 1 89 ? -5.529 26.350 -6.933 1.00 49.50 83 LEU B N 1
ATOM 1819 C CA . LEU B 1 89 ? -5.531 25.624 -5.672 1.00 46.24 83 LEU B CA 1
ATOM 1820 C C . LEU B 1 89 ? -6.953 25.523 -5.134 1.00 45.52 83 LEU B C 1
ATOM 1821 O O . LEU B 1 89 ? -7.794 26.390 -5.386 1.00 48.74 83 LEU B O 1
ATOM 1826 N N . HIS B 1 90 ? -7.205 24.449 -4.392 1.00 41.33 84 HIS B N 1
ATOM 1827 C CA . HIS B 1 90 ? -8.441 24.274 -3.640 1.00 41.12 84 HIS B CA 1
ATOM 1828 C C . HIS B 1 90 ? -8.334 25.049 -2.325 1.00 46.61 84 HIS B C 1
ATOM 1829 O O . HIS B 1 90 ? -7.398 24.829 -1.544 1.00 42.00 84 HIS B O 1
ATOM 1836 N N . GLU B 1 91 ? -9.284 25.962 -2.082 1.00 52.36 85 GLU B N 1
ATOM 1837 C CA . GLU B 1 91 ? -9.198 26.831 -0.908 1.00 53.71 85 GLU B CA 1
ATOM 1838 C C . GLU B 1 91 ? -9.239 26.049 0.399 1.00 51.25 85 GLU B C 1
ATOM 1839 O O . GLU B 1 91 ? -8.662 26.487 1.401 1.00 51.42 85 GLU B O 1
ATOM 1845 N N . GLU B 1 92 ? -9.916 24.902 0.416 1.00 48.51 86 GLU B N 1
ATOM 1846 C CA . GLU B 1 92 ? -10.113 24.141 1.642 1.00 47.64 86 GLU B C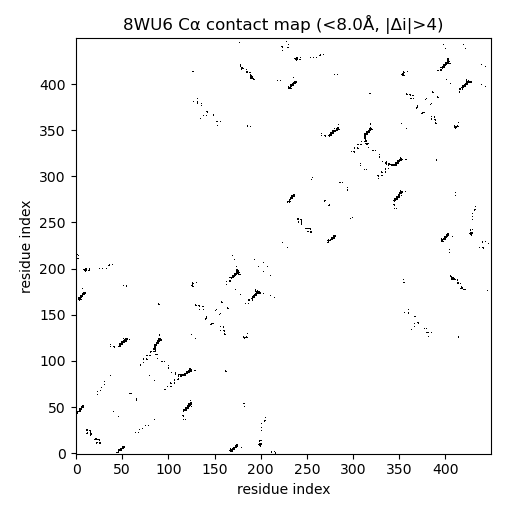A 1
ATOM 1847 C C . GLU B 1 92 ? -8.914 23.284 2.022 1.00 46.26 86 GLU B C 1
ATOM 1848 O O . GLU B 1 92 ? -8.866 22.797 3.161 1.00 44.28 86 GLU B O 1
ATOM 1854 N N . LEU B 1 93 ? -7.965 23.066 1.110 1.00 39.86 87 LEU B N 1
ATOM 1855 C CA . LEU B 1 93 ? -6.804 22.220 1.383 1.00 37.16 87 LEU B CA 1
ATOM 1856 C C . LEU B 1 93 ? -5.504 23.018 1.403 1.00 35.21 87 LEU B C 1
ATOM 1857 O O . LEU B 1 93 ? -4.445 22.518 1.006 1.00 30.55 87 LEU B O 1
ATOM 1862 N N . ILE B 1 94 ? -5.539 24.208 1.990 1.00 35.04 88 ILE B N 1
ATOM 1863 C CA . ILE B 1 94 ? -4.342 25.038 2.083 1.00 30.52 88 ILE B CA 1
ATOM 1864 C C . ILE B 1 94 ? -3.680 24.656 3.402 1.00 26.93 88 ILE B C 1
ATOM 1865 O O . ILE B 1 94 ? -4.368 24.566 4.428 1.00 28.53 88 ILE B O 1
ATOM 1870 N N . PRO B 1 95 ? -2.377 24.371 3.422 1.00 24.93 89 PRO B N 1
ATOM 1871 C CA . PRO B 1 95 ? -1.714 24.064 4.703 1.00 24.43 89 PRO B CA 1
ATOM 1872 C C . PRO B 1 95 ? -1.787 25.263 5.627 1.00 21.63 89 PRO B C 1
ATOM 1873 O O . PRO B 1 95 ? -1.587 26.411 5.213 1.00 26.29 89 PRO B O 1
ATOM 1877 N N . LYS B 1 96 ? -2.155 25.020 6.872 1.00 19.15 90 LYS B N 1
ATOM 1878 C CA . LYS B 1 96 ? -2.224 26.199 7.723 1.00 21.45 90 LYS B CA 1
ATOM 1879 C C . LYS B 1 96 ? -0.843 26.605 8.252 1.00 17.37 90 LYS B C 1
ATOM 1880 O O . LYS B 1 96 ? -0.623 27.788 8.514 1.00 18.74 90 LYS B O 1
ATOM 1886 N N . HIS B 1 97 ? 0.094 25.661 8.390 1.00 14.92 91 HIS B N 1
ATOM 1887 C CA . HIS B 1 97 ? 1.442 25.938 8.901 1.00 14.43 91 HIS B CA 1
ATOM 1888 C C . HIS B 1 97 ? 2.478 25.311 7.971 1.00 14.25 91 HIS B C 1
ATOM 1889 O O . HIS B 1 97 ? 2.482 24.091 7.785 1.00 14.49 91 HIS B O 1
ATOM 1896 N N . ILE B 1 98 ? 3.341 26.136 7.363 1.00 12.51 92 ILE B N 1
ATOM 1897 C CA . ILE B 1 98 ? 4.435 25.655 6.518 1.00 11.17 92 ILE B CA 1
ATOM 1898 C C . ILE B 1 98 ? 5.744 25.915 7.245 1.00 13.26 92 ILE B C 1
ATOM 1899 O O . ILE B 1 98 ? 5.970 27.020 7.754 1.00 11.58 92 ILE B O 1
ATOM 1904 N N . ALA B 1 99 ? 6.586 24.893 7.332 1.00 10.33 93 ALA B N 1
ATOM 1905 C CA . ALA B 1 99 ? 7.950 25.024 7.838 1.00 13.14 93 ALA B CA 1
ATOM 1906 C C . ALA B 1 99 ? 8.892 25.125 6.644 1.00 13.09 93 ALA B C 1
ATOM 1907 O O . ALA B 1 99 ? 8.737 24.376 5.674 1.00 12.56 93 ALA B O 1
ATOM 1909 N N . LEU B 1 100 ? 9.873 26.037 6.712 1.00 10.67 94 LEU B N 1
ATOM 1910 C CA . LEU B 1 100 ? 10.711 26.376 5.558 1.00 11.46 94 LEU B CA 1
ATOM 1911 C C . LEU B 1 100 ? 12.187 26.251 5.928 1.00 14.33 94 LEU B C 1
ATOM 1912 O O . LEU B 1 100 ? 12.660 26.957 6.823 1.00 13.79 94 LEU B O 1
ATOM 1917 N N . ILE B 1 101 ? 12.923 25.367 5.239 1.00 11.78 95 ILE B N 1
ATOM 1918 C CA . ILE B 1 101 ? 14.379 25.315 5.340 1.00 10.98 95 ILE B CA 1
ATOM 1919 C C . ILE B 1 101 ? 14.954 26.003 4.102 1.00 14.31 95 ILE B C 1
ATOM 1920 O O . ILE B 1 101 ? 14.778 25.516 2.976 1.00 13.90 95 ILE B O 1
ATOM 1925 N N . MET B 1 102 ? 15.667 27.106 4.323 1.00 15.49 96 MET B N 1
ATOM 1926 C CA . MET B 1 102 ? 15.981 28.128 3.315 1.00 15.34 96 MET B CA 1
ATOM 1927 C C . MET B 1 102 ? 17.375 27.902 2.729 1.00 20.05 96 MET B C 1
ATOM 1928 O O . MET B 1 102 ? 18.221 28.795 2.733 1.00 24.69 96 MET B O 1
ATOM 1933 N N . ASP B 1 103 ? 17.598 26.721 2.179 1.00 17.98 97 ASP B N 1
ATOM 1934 C CA . ASP B 1 103 ? 18.922 26.297 1.742 1.00 18.32 97 ASP B CA 1
ATOM 1935 C C . ASP B 1 103 ? 19.184 26.739 0.310 1.00 21.09 97 ASP B C 1
ATOM 1936 O O . ASP B 1 103 ? 18.259 26.897 -0.492 1.00 19.59 97 ASP B O 1
ATOM 1941 N N . GLY B 1 104 ? 20.463 26.932 -0.004 1.00 20.76 98 GLY B N 1
ATOM 1942 C CA . GLY B 1 104 ? 20.883 27.276 -1.349 1.00 25.23 98 GLY B CA 1
ATOM 1943 C C . GLY B 1 104 ? 21.410 28.688 -1.524 1.00 24.98 98 GLY B C 1
ATOM 1944 O O . GLY B 1 104 ? 21.783 29.041 -2.649 1.00 25.59 98 GLY B O 1
ATOM 1945 N N . ASN B 1 105 ? 21.467 29.508 -0.458 1.00 24.47 99 ASN B N 1
ATOM 1946 C CA . ASN B 1 105 ? 21.904 30.899 -0.616 1.00 26.34 99 ASN B CA 1
ATOM 1947 C C . ASN B 1 105 ? 23.356 30.993 -1.068 1.00 28.59 99 ASN B C 1
ATOM 1948 O O . ASN B 1 105 ? 23.695 31.833 -1.909 1.00 28.65 99 ASN B O 1
ATOM 1953 N N . ARG B 1 106 ? 24.235 30.173 -0.490 1.00 26.76 100 ARG B N 1
ATOM 1954 C CA . ARG B 1 106 ? 25.656 30.228 -0.836 1.00 28.78 100 ARG B CA 1
ATOM 1955 C C . ARG B 1 106 ? 25.900 29.761 -2.269 1.00 29.10 100 ARG B C 1
ATOM 1956 O O . ARG B 1 106 ? 26.611 30.419 -3.040 1.00 29.36 100 ARG B O 1
ATOM 1964 N N . ARG B 1 107 ? 25.340 28.608 -2.637 1.00 27.93 101 ARG B N 1
ATOM 1965 C CA . ARG B 1 107 ? 25.499 28.101 -4.000 1.00 27.40 101 ARG B CA 1
ATOM 1966 C C . ARG B 1 107 ? 24.911 29.063 -5.022 1.00 28.84 101 ARG B C 1
ATOM 1967 O O . ARG B 1 107 ? 25.467 29.243 -6.114 1.00 29.69 101 ARG B O 1
ATOM 1975 N N . TRP B 1 108 ? 23.792 29.703 -4.685 1.00 28.00 102 TRP B N 1
ATOM 1976 C CA . TRP B 1 108 ? 23.196 30.673 -5.596 1.00 29.46 102 TRP B CA 1
ATOM 1977 C C . TRP B 1 108 ? 24.151 31.834 -5.858 1.00 31.34 102 TRP B C 1
ATOM 1978 O O . TRP B 1 108 ? 24.360 32.233 -7.010 1.00 31.54 102 TRP B O 1
ATOM 1989 N N . ALA B 1 109 ? 24.762 32.372 -4.799 1.00 31.72 103 ALA B N 1
ATOM 1990 C CA . ALA B 1 109 ? 25.654 33.515 -4.981 1.00 36.01 103 ALA B CA 1
ATOM 1991 C C . ALA B 1 109 ? 26.876 33.120 -5.795 1.00 36.71 103 ALA B C 1
ATOM 1992 O O . ALA B 1 109 ? 27.319 33.870 -6.672 1.00 36.38 103 ALA B O 1
ATOM 1994 N N . LYS B 1 110 ? 27.431 31.939 -5.514 1.00 33.89 104 LYS B N 1
ATOM 1995 C CA . LYS B 1 110 ? 28.567 31.446 -6.284 1.00 36.95 104 LYS B CA 1
ATOM 1996 C C . LYS B 1 110 ? 28.227 31.313 -7.763 1.00 37.58 104 LYS B C 1
ATOM 1997 O O . LYS B 1 110 ? 29.018 31.713 -8.630 1.00 36.77 104 LYS B O 1
ATOM 2003 N N . ALA B 1 111 ? 27.048 30.763 -8.070 1.00 35.79 105 ALA B N 1
ATOM 2004 C CA . ALA B 1 111 ? 26.634 30.590 -9.459 1.00 36.38 105 ALA B CA 1
ATOM 2005 C C . ALA B 1 111 ? 26.418 31.926 -10.151 1.00 37.26 105 ALA B C 1
ATOM 2006 O O . ALA B 1 111 ? 26.602 32.030 -11.370 1.00 36.16 105 ALA B O 1
ATOM 2008 N N . LYS B 1 112 ? 26.072 32.957 -9.387 1.00 34.56 106 LYS B N 1
ATOM 2009 C CA . LYS B 1 112 ? 25.755 34.279 -9.901 1.00 35.87 106 LYS B CA 1
ATOM 2010 C C . LYS B 1 112 ? 26.981 35.171 -10.030 1.00 39.09 106 LYS B C 1
ATOM 2011 O O . LYS B 1 112 ? 26.867 36.281 -10.563 1.00 42.62 106 LYS B O 1
ATOM 2017 N N . GLY B 1 113 ? 28.139 34.727 -9.546 1.00 39.74 107 GLY B N 1
ATOM 2018 C CA . GLY B 1 113 ? 29.338 35.539 -9.613 1.00 41.97 107 GLY B CA 1
ATOM 2019 C C . GLY B 1 113 ? 29.476 36.534 -8.487 1.00 45.94 107 GLY B C 1
ATOM 2020 O O . GLY B 1 113 ? 30.266 37.478 -8.600 1.00 48.10 107 GLY B O 1
ATOM 2021 N N . LEU B 1 114 ? 28.740 36.342 -7.395 1.00 44.33 108 LEU B N 1
ATOM 2022 C CA . LEU B 1 114 ? 28.705 37.251 -6.259 1.00 45.87 108 LEU B CA 1
ATOM 2023 C C . LEU B 1 114 ? 29.446 36.648 -5.070 1.00 50.55 108 LEU B C 1
ATOM 2024 O O . LEU B 1 114 ? 29.769 35.458 -5.043 1.00 49.20 108 LEU B O 1
ATOM 2029 N N . GLU B 1 115 ? 29.699 37.486 -4.064 1.00 54.31 109 GLU B N 1
ATOM 2030 C CA . GLU B 1 115 ? 30.330 37.018 -2.838 1.00 55.57 109 GLU B CA 1
ATOM 2031 C C . GLU B 1 115 ? 29.322 36.275 -1.965 1.00 55.68 109 GLU B C 1
ATOM 2032 O O . GLU B 1 115 ? 28.107 36.391 -2.142 1.00 51.11 109 GLU B O 1
ATOM 2038 N N . VAL B 1 116 ? 29.852 35.516 -0.998 1.00 56.25 110 VAL B N 1
ATOM 2039 C CA . VAL B 1 116 ? 29.021 34.642 -0.169 1.00 58.85 110 VAL B CA 1
ATOM 2040 C C . VAL B 1 116 ? 27.919 35.433 0.532 1.00 56.51 110 VAL B C 1
ATOM 2041 O O . VAL B 1 116 ? 26.775 34.971 0.653 1.00 52.35 110 VAL B O 1
ATOM 2045 N N . TYR B 1 117 ? 28.239 36.637 1.001 1.00 55.63 111 TYR B N 1
ATOM 2046 C CA . TYR B 1 117 ? 27.279 37.393 1.792 1.00 54.67 111 TYR B CA 1
ATOM 2047 C C . TYR B 1 117 ? 26.104 37.898 0.957 1.00 54.93 111 TYR B C 1
ATOM 2048 O O . TYR B 1 117 ? 25.046 38.199 1.523 1.00 51.39 111 TYR B O 1
ATOM 2057 N N . GLU B 1 118 ? 26.259 37.964 -0.371 1.00 49.32 112 GLU B N 1
ATOM 2058 C CA . GLU B 1 118 ? 25.188 38.443 -1.246 1.00 45.92 112 GLU B CA 1
ATOM 2059 C C . GLU B 1 118 ? 23.943 37.573 -1.154 1.00 42.71 112 GLU B C 1
ATOM 2060 O O . GLU B 1 118 ? 22.820 38.078 -1.257 1.00 39.90 112 GLU B O 1
ATOM 2066 N N . GLY B 1 119 ? 24.121 36.255 -1.046 1.00 39.87 113 GLY B N 1
ATOM 2067 C CA . GLY B 1 119 ? 22.971 35.379 -0.884 1.00 37.19 113 GLY B CA 1
ATOM 2068 C C . GLY B 1 119 ? 22.301 35.553 0.468 1.00 37.20 113 GLY B C 1
ATOM 2069 O O . GLY B 1 119 ? 21.074 35.663 0.557 1.00 35.20 113 GLY B O 1
ATOM 2070 N N . HIS B 1 120 ? 23.106 35.589 1.540 1.00 37.27 114 HIS B N 1
ATOM 2071 C CA . HIS B 1 120 ? 22.579 35.784 2.892 1.00 37.65 114 HIS B CA 1
ATOM 2072 C C . HIS B 1 120 ? 21.706 37.027 2.993 1.00 35.59 114 HIS B C 1
ATOM 2073 O O . HIS B 1 120 ? 20.627 36.988 3.589 1.00 35.90 114 HIS B O 1
ATOM 2080 N N . LYS B 1 121 ? 22.164 38.137 2.416 1.00 35.08 115 LYS B N 1
ATOM 2081 C CA . LYS B 1 121 ? 21.472 39.418 2.540 1.00 36.74 115 LYS B CA 1
ATOM 2082 C C . LYS B 1 121 ? 20.022 39.338 2.083 1.00 36.22 115 LYS B C 1
ATOM 2083 O O . LYS B 1 121 ? 19.169 40.085 2.586 1.00 31.18 115 LYS B O 1
ATOM 2089 N N . LEU B 1 122 ? 19.729 38.467 1.117 1.00 32.59 116 LEU B N 1
ATOM 2090 C CA . LEU B 1 122 ? 18.384 38.376 0.560 1.00 31.86 116 LEU B CA 1
ATOM 2091 C C . LEU B 1 122 ? 17.354 37.808 1.529 1.00 30.75 116 LEU B C 1
ATOM 2092 O O . LEU B 1 122 ? 16.180 37.758 1.151 1.00 27.71 116 LEU B O 1
ATOM 2097 N N . ILE B 1 123 ? 17.728 37.345 2.731 1.00 31.25 117 ILE B N 1
ATOM 2098 C CA . ILE B 1 123 ? 16.707 36.837 3.649 1.00 29.25 117 ILE B CA 1
ATOM 2099 C C . ILE B 1 123 ? 15.609 37.872 3.877 1.00 25.31 117 ILE B C 1
ATOM 2100 O O . ILE B 1 123 ? 14.432 37.523 4.021 1.00 25.75 117 ILE B O 1
ATOM 2105 N N . ILE B 1 124 ? 15.965 39.150 3.922 1.00 25.70 118 ILE B N 1
ATOM 2106 C CA . ILE B 1 124 ? 14.980 40.173 4.268 1.00 27.46 118 ILE B CA 1
ATOM 2107 C C . ILE B 1 124 ? 13.977 40.335 3.126 1.00 26.83 118 ILE B C 1
ATOM 2108 O O . ILE B 1 124 ? 12.770 40.187 3.370 1.00 24.14 118 ILE B O 1
ATOM 2113 N N . PRO B 1 125 ? 14.390 40.636 1.880 1.00 27.04 119 PRO B N 1
ATOM 2114 C CA . PRO B 1 125 ? 13.385 40.746 0.809 1.00 25.68 119 PRO B CA 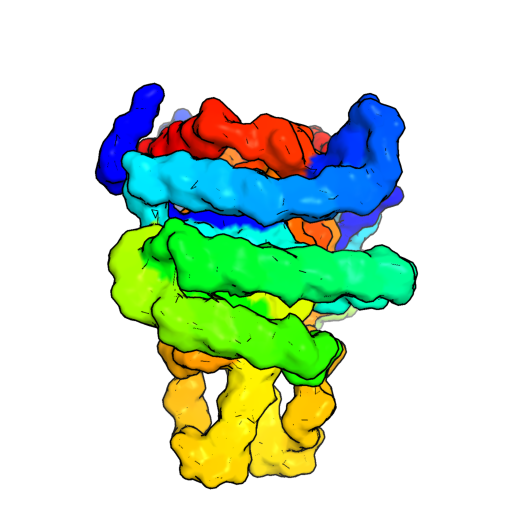1
ATOM 2115 C C . PRO B 1 125 ? 12.699 39.432 0.496 1.00 24.47 119 PRO B C 1
ATOM 2116 O O . PRO B 1 125 ? 11.514 39.435 0.138 1.00 21.81 119 PRO B O 1
ATOM 2120 N N . LYS B 1 126 ? 13.410 38.309 0.622 1.00 22.26 120 LYS B N 1
ATOM 2121 C CA . LYS B 1 126 ? 12.807 37.016 0.323 1.00 24.12 120 LYS B CA 1
ATOM 2122 C C . LYS B 1 126 ? 11.685 36.686 1.309 1.00 24.09 120 LYS B C 1
ATOM 2123 O O . LYS B 1 126 ? 10.609 36.230 0.901 1.00 20.85 120 LYS B O 1
ATOM 2129 N N . LEU B 1 127 ? 11.901 36.928 2.610 1.00 22.53 121 LEU B N 1
ATOM 2130 C CA . LEU B 1 127 ? 10.849 36.587 3.574 1.00 22.16 121 LEU B CA 1
ATOM 2131 C C . LEU B 1 127 ? 9.698 37.592 3.516 1.00 22.18 121 LEU B C 1
ATOM 2132 O O . LEU B 1 127 ? 8.541 37.218 3.726 1.00 21.36 121 LEU B O 1
ATOM 2137 N N . LYS B 1 128 ? 9.967 38.852 3.172 1.00 20.94 122 LYS B N 1
ATOM 2138 C CA . LYS B 1 128 ? 8.848 39.738 2.892 1.00 23.51 122 LYS B CA 1
ATOM 2139 C C . LYS B 1 128 ? 8.025 39.219 1.719 1.00 24.01 122 LYS B C 1
ATOM 2140 O O . LYS B 1 128 ? 6.791 39.193 1.789 1.00 24.47 122 LYS B O 1
ATOM 2146 N N . GLU B 1 129 ? 8.695 38.772 0.643 1.00 20.72 123 GLU B N 1
ATOM 2147 C CA . GLU B 1 129 ? 7.982 38.284 -0.533 1.00 23.00 123 GLU B CA 1
ATOM 2148 C C . GLU B 1 129 ? 7.160 37.040 -0.205 1.00 23.55 123 GLU B C 1
ATOM 2149 O O . GLU B 1 129 ? 5.989 36.943 -0.585 1.00 25.42 123 GLU B O 1
ATOM 2155 N N . ILE B 1 130 ? 7.739 36.097 0.538 1.00 22.68 124 ILE B N 1
ATOM 2156 C CA . ILE B 1 130 ? 7.018 34.857 0.834 1.00 25.12 124 ILE B CA 1
ATOM 2157 C C . ILE B 1 130 ? 5.888 35.112 1.830 1.00 23.37 124 ILE B C 1
ATOM 2158 O O . ILE B 1 130 ? 4.818 34.503 1.727 1.00 22.29 124 ILE B O 1
ATOM 2163 N N . CYS B 1 131 ? 6.081 36.047 2.766 1.00 22.15 125 CYS B N 1
ATOM 2164 C CA . CYS B 1 131 ? 4.994 36.433 3.666 1.00 23.12 125 CYS B CA 1
ATOM 2165 C C . CYS B 1 131 ? 3.816 36.998 2.894 1.00 25.84 125 CYS B C 1
ATOM 2166 O O . CYS B 1 131 ? 2.656 36.668 3.175 1.00 25.41 125 CYS B O 1
ATOM 2169 N N . ASP B 1 132 ? 4.089 37.870 1.924 1.00 24.02 126 ASP B N 1
ATOM 2170 C CA . ASP B 1 132 ? 2.992 38.410 1.128 1.00 26.54 126 ASP B CA 1
ATOM 2171 C C . ASP B 1 132 ? 2.292 37.317 0.332 1.00 28.30 126 ASP B C 1
ATOM 2172 O O . ASP B 1 132 ? 1.075 37.196 0.398 1.00 29.59 126 ASP B O 1
ATOM 2177 N N . ILE B 1 133 ? 3.035 36.455 -0.354 1.00 24.68 127 ILE B N 1
ATOM 2178 C CA . ILE B 1 133 ? 2.384 35.397 -1.126 1.00 27.55 127 ILE B CA 1
ATOM 2179 C C . ILE B 1 133 ? 1.544 34.501 -0.214 1.00 29.02 127 ILE B C 1
ATOM 2180 O O . ILE B 1 133 ? 0.397 34.153 -0.531 1.00 28.84 127 ILE B O 1
ATOM 2185 N N . SER B 1 134 ? 2.099 34.130 0.941 1.00 25.64 128 SER B N 1
ATOM 2186 C CA . SER B 1 134 ? 1.433 33.198 1.844 1.00 26.92 128 SER B CA 1
ATOM 2187 C C . SER B 1 134 ? 0.166 33.788 2.441 1.00 28.54 128 SER B C 1
ATOM 2188 O O . SER B 1 134 ? -0.843 33.082 2.575 1.00 28.32 128 SER B O 1
ATOM 2191 N N . SER B 1 135 ? 0.208 35.072 2.781 1.00 27.64 129 SER B N 1
ATOM 2192 C CA . SER B 1 135 ? -0.983 35.772 3.322 1.00 30.60 129 SER B CA 1
ATOM 2193 C C . SER B 1 135 ? -2.120 35.688 2.301 1.00 32.22 129 SER B C 1
ATOM 2194 O O . SER B 1 135 ? -3.252 35.395 2.697 1.00 32.83 129 SER B O 1
ATOM 2197 N N . LYS B 1 136 ? -1.795 35.869 1.031 1.00 32.50 130 LYS B N 1
ATOM 2198 C CA . LYS B 1 136 ? -2.842 35.877 -0.022 1.00 31.37 130 LYS B CA 1
ATOM 2199 C C . LYS B 1 136 ? -3.426 34.471 -0.202 1.00 33.51 130 LYS B C 1
ATOM 2200 O O . LYS B 1 136 ? -4.597 34.370 -0.577 1.00 33.27 130 LYS B O 1
ATOM 2206 N N . LEU B 1 137 ? -2.641 33.429 0.066 1.00 30.47 131 LEU B N 1
ATOM 2207 C CA . LEU B 1 137 ? -3.137 32.053 -0.178 1.00 29.70 131 LEU B CA 1
ATOM 2208 C C . LEU B 1 137 ? -3.858 31.518 1.062 1.00 32.25 131 LEU B C 1
ATOM 2209 O O . LEU B 1 137 ? -4.473 30.467 0.960 1.00 35.23 131 LEU B O 1
ATOM 2214 N N . GLY B 1 138 ? -3.792 32.234 2.174 1.00 30.14 132 GLY B N 1
ATOM 2215 C CA . GLY B 1 138 ? -4.458 31.788 3.377 1.00 30.80 132 GLY B CA 1
ATOM 2216 C C . GLY B 1 138 ? -3.605 30.970 4.320 1.00 27.33 132 GLY B C 1
ATOM 2217 O O . GLY B 1 138 ? -4.150 30.328 5.224 1.00 26.03 132 GLY B O 1
ATOM 2218 N N . ILE B 1 139 ? -2.288 30.959 4.135 1.00 25.36 133 ILE B N 1
ATOM 2219 C CA . ILE B 1 139 ? -1.416 30.275 5.088 1.00 23.31 133 ILE B CA 1
ATOM 2220 C C . ILE B 1 139 ? -1.438 31.059 6.394 1.00 21.06 133 ILE B C 1
ATOM 2221 O O . ILE B 1 139 ? -1.396 32.298 6.391 1.00 25.15 133 ILE B O 1
ATOM 2226 N N . GLN B 1 140 ? -1.496 30.359 7.529 1.00 18.31 134 GLN B N 1
ATOM 2227 C CA . GLN B 1 140 ? -1.600 31.056 8.803 1.00 18.59 134 GLN B CA 1
ATOM 2228 C C . GLN B 1 140 ? -0.282 31.197 9.555 1.00 17.06 134 GLN B C 1
ATOM 2229 O O . GLN B 1 140 ? -0.126 32.172 10.298 1.00 17.13 134 GLN B O 1
ATOM 2235 N N . VAL B 1 141 ? 0.636 30.235 9.429 1.00 15.14 135 VAL B N 1
ATOM 2236 C CA . VAL B 1 141 ? 1.897 30.249 10.178 1.00 12.03 135 VAL B CA 1
ATOM 2237 C C . VAL B 1 141 ? 3.007 29.806 9.232 1.00 12.03 135 VAL B C 1
ATOM 2238 O O . VAL B 1 141 ? 2.827 28.858 8.457 1.00 12.55 135 VAL B O 1
ATOM 2242 N N . ILE B 1 142 ? 4.147 30.500 9.269 1.00 10.88 136 ILE B N 1
ATOM 2243 C CA . ILE B 1 142 ? 5.379 30.065 8.594 1.00 11.43 136 ILE B CA 1
ATOM 2244 C C . ILE B 1 142 ? 6.472 30.018 9.642 1.00 12.40 136 ILE B C 1
ATOM 2245 O O . ILE B 1 142 ? 6.680 31.005 10.352 1.00 11.58 136 ILE B O 1
ATOM 2250 N N . THR B 1 143 ? 7.169 28.888 9.756 1.00 9.57 137 THR B N 1
ATOM 2251 C CA . THR B 1 143 ? 8.334 28.797 10.633 1.00 10.30 137 THR B CA 1
ATOM 2252 C C . THR B 1 143 ? 9.542 28.646 9.724 1.00 12.68 137 THR B C 1
ATOM 2253 O O . THR B 1 143 ? 9.622 27.667 8.970 1.00 13.14 137 THR B O 1
ATOM 2257 N N . ALA B 1 144 ? 10.468 29.605 9.783 1.00 12.80 138 ALA B N 1
ATOM 2258 C CA . ALA B 1 144 ? 11.601 29.664 8.864 1.00 11.91 138 ALA B CA 1
ATOM 2259 C C . ALA B 1 144 ? 12.901 29.418 9.630 1.00 13.86 138 ALA B C 1
ATOM 2260 O O . ALA B 1 144 ? 13.155 30.065 10.651 1.00 13.62 138 ALA B O 1
ATOM 2262 N N . PHE B 1 145 ? 13.724 28.500 9.126 1.00 12.86 139 PHE B N 1
ATOM 2263 C CA . PHE B 1 145 ? 14.975 28.089 9.786 1.00 12.11 139 PHE B CA 1
ATOM 2264 C C . PHE B 1 145 ? 16.087 29.070 9.407 1.00 16.73 139 PHE B C 1
ATOM 2265 O O . PHE B 1 145 ? 16.726 28.936 8.361 1.00 17.24 139 PHE B O 1
ATOM 2273 N N . ALA B 1 146 ? 16.316 30.075 10.254 1.00 15.83 140 ALA B N 1
ATOM 2274 C CA . ALA B 1 146 ? 17.266 31.130 9.917 1.00 15.41 140 ALA B CA 1
ATOM 2275 C C . ALA B 1 146 ? 18.686 30.841 10.392 1.00 17.61 140 ALA B C 1
ATOM 2276 O O . ALA B 1 146 ? 19.642 31.227 9.700 1.00 19.75 140 ALA B O 1
ATOM 2278 N N . PHE B 1 147 ? 18.853 30.179 11.540 1.00 15.10 141 PHE B N 1
ATOM 2279 C CA . PHE B 1 147 ? 20.192 29.938 12.100 1.00 19.11 141 PHE B CA 1
ATOM 2280 C C . PHE B 1 147 ? 20.122 28.708 12.997 1.00 16.09 141 PHE B C 1
ATOM 2281 O O . PHE B 1 147 ? 19.451 28.739 14.029 1.00 14.07 141 PHE B O 1
ATOM 2289 N N . SER B 1 148 ? 20.779 27.624 12.588 1.00 18.34 142 SER B N 1
ATOM 2290 C CA . SER B 1 148 ? 20.795 26.388 13.364 1.00 19.13 142 SER B CA 1
ATOM 2291 C C . SER B 1 148 ? 21.823 26.463 14.495 1.00 20.66 142 SER B C 1
ATOM 2292 O O . SER B 1 148 ? 22.774 27.244 14.452 1.00 21.80 142 SER B O 1
ATOM 2295 N N . THR B 1 149 ? 21.628 25.621 15.513 1.00 19.45 143 THR B N 1
ATOM 2296 C CA . THR B 1 149 ? 22.630 25.525 16.573 1.00 24.23 143 THR B CA 1
ATOM 2297 C C . THR B 1 149 ? 23.988 25.080 16.036 1.00 26.70 143 THR B C 1
ATOM 2298 O O . THR B 1 149 ? 25.006 25.335 16.681 1.00 28.94 143 THR B O 1
ATOM 2302 N N . GLU B 1 150 ? 24.037 24.478 14.849 1.00 23.60 144 GLU B N 1
ATOM 2303 C CA . GLU B 1 150 ? 25.308 24.095 14.234 1.00 28.67 144 GLU B CA 1
ATOM 2304 C C . GLU B 1 150 ? 25.953 25.211 13.422 1.00 27.21 144 GLU B C 1
ATOM 2305 O O . GLU B 1 150 ? 27.138 25.106 13.077 1.00 27.94 144 GLU B O 1
ATOM 2311 N N . ASN B 1 151 ? 25.220 26.283 13.123 1.00 25.45 145 ASN B N 1
ATOM 2312 C CA . ASN B 1 151 ? 25.755 27.396 12.336 1.00 25.08 145 ASN B CA 1
ATOM 2313 C C . ASN B 1 151 ? 26.859 28.158 13.069 1.00 27.92 145 ASN B C 1
ATOM 2314 O O . ASN B 1 151 ? 27.588 28.935 12.436 1.00 28.41 145 ASN B O 1
ATOM 2319 N N . TRP B 1 152 ? 27.014 27.945 14.378 1.00 26.17 146 TRP B N 1
ATOM 2320 C CA . TRP B 1 152 ? 28.135 28.537 15.111 1.00 28.58 146 TRP B CA 1
ATOM 2321 C C . TRP B 1 152 ? 29.472 27.986 14.637 1.00 29.01 146 TRP B C 1
ATOM 2322 O O . TRP B 1 152 ? 30.524 28.551 14.970 1.00 31.09 146 TRP B O 1
ATOM 2333 N N . LYS B 1 153 ? 29.458 26.877 13.908 1.00 29.66 147 LYS B N 1
ATOM 2334 C CA . LYS B 1 153 ? 30.701 26.281 13.430 1.00 35.05 147 LYS B CA 1
ATOM 2335 C C . LYS B 1 153 ? 31.270 27.004 12.218 1.00 32.94 147 LYS B C 1
ATOM 2336 O O . LYS B 1 153 ? 32.416 26.726 11.843 1.00 32.82 147 LYS B O 1
ATOM 2342 N N . ARG B 1 154 ? 30.506 27.903 11.588 1.00 31.00 148 ARG B N 1
ATOM 2343 C CA . ARG B 1 154 ? 31.070 28.751 10.546 1.00 31.48 148 ARG B CA 1
ATOM 2344 C C . ARG B 1 154 ? 32.078 29.729 11.146 1.00 31.71 148 ARG B C 1
ATOM 2345 O O . ARG B 1 154 ? 32.231 29.844 12.364 1.00 33.94 148 ARG B O 1
ATOM 2353 N N . SER B 1 155 ? 32.770 30.448 10.271 1.00 32.37 149 SER B N 1
ATOM 2354 C CA . SER B 1 155 ? 33.774 31.396 10.732 1.00 32.06 149 SER B CA 1
ATOM 2355 C C . SER B 1 155 ? 33.130 32.495 11.567 1.00 34.00 149 SER B C 1
ATOM 2356 O O . SER B 1 155 ? 31.971 32.862 11.357 1.00 33.36 149 SER B O 1
ATOM 2359 N N . LYS B 1 156 ? 33.895 33.033 12.523 1.00 32.54 150 LYS B N 1
ATOM 2360 C CA . LYS B 1 156 ? 33.375 34.131 13.335 1.00 35.35 150 LYS B CA 1
ATOM 2361 C C . LYS B 1 156 ? 32.987 35.324 12.471 1.00 35.95 150 LYS B C 1
ATOM 2362 O O . LYS B 1 156 ? 32.040 36.050 12.804 1.00 33.87 150 LYS B O 1
ATOM 2368 N N . GLU B 1 157 ? 33.703 35.543 11.362 1.00 34.71 151 GLU B N 1
ATOM 2369 C CA . GLU B 1 157 ? 33.349 36.627 10.450 1.00 33.34 151 GLU B CA 1
ATOM 2370 C C . GLU B 1 157 ? 31.974 36.399 9.833 1.00 34.55 151 GLU B C 1
ATOM 2371 O O . GLU B 1 157 ? 31.162 37.328 9.752 1.00 34.22 151 GLU B O 1
ATOM 2377 N N . GLU B 1 158 ? 31.689 35.167 9.402 1.00 34.37 152 GLU B N 1
ATOM 2378 C CA . GLU B 1 158 ? 30.373 34.878 8.847 1.00 34.03 152 GLU B CA 1
ATOM 2379 C C . GLU B 1 158 ? 29.290 34.990 9.912 1.00 31.62 152 GLU B C 1
ATOM 2380 O O . GLU B 1 158 ? 28.241 35.598 9.668 1.00 28.02 152 GLU B O 1
ATOM 2386 N N . VAL B 1 159 ? 29.541 34.440 11.107 1.00 30.47 153 VAL B N 1
ATOM 2387 C CA . VAL B 1 159 ? 28.539 34.489 12.172 1.00 28.11 153 VAL B CA 1
ATOM 2388 C C . VAL B 1 159 ? 28.275 35.930 12.592 1.00 28.57 153 VAL B C 1
ATOM 2389 O O . VAL B 1 159 ? 27.131 36.314 12.866 1.00 24.17 153 VAL B O 1
ATOM 2393 N N . ASP B 1 160 ? 29.329 36.748 12.669 1.00 27.20 154 ASP B N 1
ATOM 2394 C CA . ASP B 1 160 ? 29.142 38.149 13.037 1.00 29.05 154 ASP B CA 1
ATOM 2395 C C . ASP B 1 160 ? 28.323 38.884 11.986 1.00 28.32 154 ASP B C 1
ATOM 2396 O O . ASP B 1 160 ? 27.478 39.724 12.323 1.00 26.62 154 ASP B O 1
ATOM 2401 N N . PHE B 1 161 ? 28.560 38.578 10.704 1.00 27.13 155 PHE B N 1
ATOM 2402 C CA . PHE B 1 161 ? 27.761 39.187 9.645 1.00 28.51 155 PHE B CA 1
ATOM 2403 C C . PHE B 1 161 ? 26.295 38.793 9.760 1.00 26.31 155 PHE B C 1
ATOM 2404 O O . PHE B 1 161 ? 25.397 39.633 9.586 1.00 23.33 155 PHE B O 1
ATOM 2412 N N . LEU B 1 162 ? 26.037 37.506 10.003 1.00 24.39 156 LEU B N 1
ATOM 2413 C CA . LEU B 1 162 ? 24.668 37.032 10.122 1.00 21.53 156 LEU B CA 1
ATOM 2414 C C . LEU B 1 162 ? 23.968 37.686 11.305 1.00 21.40 156 LEU B C 1
ATOM 2415 O O . LEU B 1 162 ? 22.797 38.065 11.212 1.00 20.97 156 LEU B O 1
ATOM 2420 N N . MET B 1 163 ? 24.669 37.825 12.431 1.00 21.84 157 MET B N 1
ATOM 2421 C CA . MET B 1 163 ? 24.053 38.422 13.611 1.00 22.40 157 MET B CA 1
ATOM 2422 C C . MET B 1 163 ? 23.661 39.875 13.347 1.00 23.35 157 MET B C 1
ATOM 2423 O O . MET B 1 163 ? 22.594 40.327 13.788 1.00 24.53 157 MET B O 1
ATOM 2428 N N . GLN B 1 164 ? 24.485 40.619 12.596 1.00 21.51 158 GLN B N 1
ATOM 2429 C CA . GLN B 1 164 ? 24.114 41.989 12.233 1.00 24.70 158 GLN B CA 1
ATOM 2430 C C . GLN B 1 164 ? 22.943 42.005 11.257 1.00 23.49 158 GLN B C 1
ATOM 2431 O O . GLN B 1 164 ? 22.051 42.857 11.359 1.00 22.30 158 GLN B O 1
ATOM 2437 N N . LEU B 1 165 ? 22.934 41.066 10.311 1.00 20.61 159 LEU B N 1
ATOM 2438 C CA . LEU B 1 165 ? 21.824 40.918 9.380 1.00 22.04 159 LEU B CA 1
ATOM 2439 C C . LEU B 1 165 ? 20.510 40.629 10.107 1.00 20.33 159 LEU B C 1
ATOM 2440 O O . LEU B 1 165 ? 19.460 41.187 9.755 1.00 19.73 159 LEU B O 1
ATOM 2445 N N . PHE B 1 166 ? 20.545 39.758 11.127 1.00 18.02 160 PHE B N 1
ATOM 2446 C CA . PHE B 1 166 ? 19.318 39.437 11.861 1.00 18.20 160 PHE B CA 1
ATOM 2447 C C . PHE B 1 166 ? 18.791 40.653 12.604 1.00 18.44 160 PHE B C 1
ATOM 2448 O O . PHE B 1 166 ? 17.575 40.879 12.661 1.00 19.64 160 PHE B O 1
ATOM 2456 N N . GLU B 1 167 ? 19.688 41.456 13.164 1.00 18.18 161 GLU B N 1
ATOM 2457 C CA . GLU B 1 167 ? 19.257 42.704 13.782 1.00 20.62 161 GLU B CA 1
ATOM 2458 C C . GLU B 1 167 ? 18.555 43.618 12.771 1.00 22.72 161 GLU B C 1
ATOM 2459 O O . GLU B 1 167 ? 17.504 44.197 13.071 1.00 22.55 161 GLU B O 1
ATOM 2465 N N . GLU B 1 168 ? 19.121 43.763 11.569 1.00 19.78 162 GLU B N 1
ATOM 2466 C CA . GLU B 1 168 ? 18.461 44.543 10.520 1.00 23.42 162 GLU B CA 1
ATOM 2467 C C . GLU B 1 168 ? 17.105 43.950 10.149 1.00 23.70 162 GLU B C 1
ATOM 2468 O O . GLU B 1 168 ? 16.135 44.687 9.914 1.00 21.95 162 GLU B O 1
ATOM 2474 N N . PHE B 1 169 ? 17.022 42.614 10.091 1.00 20.36 163 PHE B N 1
ATOM 2475 C CA . PHE B 1 169 ? 15.760 41.938 9.805 1.00 20.83 163 PHE B CA 1
ATOM 2476 C C . PHE B 1 169 ? 14.679 42.318 10.819 1.00 20.89 163 PHE B C 1
ATOM 2477 O O . PHE B 1 169 ? 13.553 42.673 10.444 1.00 20.72 163 PHE B O 1
ATOM 2485 N N . PHE B 1 170 ? 14.992 42.240 12.118 1.00 19.04 164 PHE B N 1
ATOM 2486 C CA . PHE B 1 170 ? 13.954 42.519 13.100 1.00 18.84 164 PHE B CA 1
ATOM 2487 C C . PHE B 1 170 ? 13.582 43.995 13.106 1.00 21.83 164 PHE B C 1
ATOM 2488 O O . PHE B 1 170 ? 12.403 44.335 13.261 1.00 20.89 164 PHE B O 1
ATOM 2496 N N . ASN B 1 171 ? 14.542 44.878 12.842 1.00 22.33 165 ASN B N 1
ATOM 2497 C CA . ASN B 1 171 ? 14.189 46.287 12.689 1.00 23.44 165 ASN B CA 1
ATOM 2498 C C . ASN B 1 171 ? 13.245 46.485 11.505 1.00 24.93 165 ASN B C 1
ATOM 2499 O O . ASN B 1 171 ? 12.249 47.215 11.615 1.00 25.97 165 ASN B O 1
ATOM 2504 N N . GLU B 1 172 ? 13.514 45.798 10.386 1.00 25.36 166 GLU B N 1
ATOM 2505 C CA . GLU B 1 172 ? 12.681 45.890 9.182 1.00 26.49 166 GLU B CA 1
ATOM 2506 C C . GLU B 1 172 ? 11.284 45.328 9.406 1.00 26.87 166 GLU B C 1
ATOM 2507 O O . GLU B 1 172 ? 10.327 45.772 8.766 1.00 27.25 166 GLU B O 1
ATOM 2513 N N . PHE B 1 173 ? 11.139 44.325 10.263 1.00 22.49 167 PHE B N 1
ATOM 2514 C CA . PHE B 1 173 ? 9.824 43.732 10.464 1.00 24.24 167 PHE B CA 1
ATOM 2515 C C . PHE B 1 173 ? 9.040 44.388 11.599 1.00 26.35 167 PHE B C 1
ATOM 2516 O O . PHE B 1 173 ? 7.882 44.016 11.830 1.00 24.59 167 PHE B O 1
ATOM 2524 N N . LEU B 1 174 ? 9.614 45.396 12.262 1.00 24.31 168 LEU B N 1
ATOM 2525 C CA . LEU B 1 174 ? 8.893 46.138 13.296 1.00 28.57 168 LEU B CA 1
ATOM 2526 C C . LEU B 1 174 ? 7.561 46.684 12.782 1.00 29.63 168 LEU B C 1
ATOM 2527 O O . LEU B 1 174 ? 6.538 46.616 13.479 1.00 28.35 168 LEU B O 1
ATOM 2532 N N . ARG B 1 175 ? 7.553 47.205 11.556 1.00 26.60 169 ARG B N 1
ATOM 2533 C CA . ARG B 1 175 ? 6.396 47.871 10.967 1.00 30.95 169 ARG B CA 1
ATOM 2534 C C . ARG B 1 175 ? 5.834 47.129 9.769 1.00 30.95 169 ARG B C 1
ATOM 2535 O O . ARG B 1 175 ? 5.021 47.692 9.032 1.00 31.28 169 ARG B O 1
ATOM 2543 N N . PHE B 1 176 ? 6.246 45.885 9.549 1.00 27.55 170 PHE B N 1
ATOM 2544 C CA . PHE B 1 176 ? 5.828 45.185 8.345 1.00 26.60 170 PHE B CA 1
ATOM 2545 C C . PHE B 1 176 ? 4.387 44.690 8.423 1.00 29.06 170 PHE B C 1
ATOM 2546 O O . PHE B 1 176 ? 3.749 44.518 7.380 1.00 29.35 170 PHE B O 1
ATOM 2554 N N . GLY B 1 177 ? 3.853 44.448 9.625 1.00 25.78 171 GLY B N 1
ATOM 2555 C CA . GLY B 1 177 ? 2.452 44.111 9.781 1.00 25.60 171 GLY B CA 1
ATOM 2556 C C . GLY B 1 177 ? 2.126 42.657 10.077 1.00 25.84 171 GLY B C 1
ATOM 2557 O O . GLY B 1 177 ? 0.951 42.348 10.314 1.00 26.32 171 GLY B O 1
ATOM 2558 N N . VAL B 1 178 ? 3.101 41.752 10.067 1.00 22.72 172 VAL B N 1
ATOM 2559 C CA . VAL B 1 178 ? 2.842 40.363 10.454 1.00 19.20 172 VAL B CA 1
ATOM 2560 C C . VAL B 1 178 ? 3.240 40.191 11.910 1.00 19.23 172 VAL B C 1
ATOM 2561 O O . VAL B 1 178 ? 4.020 40.971 12.464 1.00 18.10 172 VAL B O 1
ATOM 2565 N N . ARG B 1 179 ? 2.676 39.173 12.555 1.00 16.17 173 ARG B N 1
ATOM 2566 C CA . ARG B 1 179 ? 3.078 38.860 13.920 1.00 17.00 173 ARG B CA 1
ATOM 2567 C C . ARG B 1 179 ? 4.383 38.087 13.848 1.00 16.48 173 ARG B C 1
ATOM 2568 O O . ARG B 1 179 ? 4.477 37.129 13.077 1.00 16.55 173 ARG B O 1
ATOM 2576 N N . VAL B 1 180 ? 5.391 38.498 14.624 1.00 16.11 174 VAL B N 1
ATOM 2577 C CA . VAL B 1 180 ? 6.716 37.867 14.555 1.00 14.95 174 VAL B CA 1
ATOM 2578 C C . VAL B 1 180 ? 7.051 37.267 15.915 1.00 16.85 174 VAL B C 1
ATOM 2579 O O . VAL B 1 180 ? 6.889 37.932 16.947 1.00 15.52 174 VAL B O 1
ATOM 2583 N N . SER B 1 181 ? 7.499 36.006 15.923 1.00 14.02 175 SER B N 1
ATOM 2584 C CA . SER B 1 181 ? 8.012 35.349 17.130 1.00 15.85 175 SER B CA 1
ATOM 2585 C C . SER B 1 181 ? 9.337 34.696 16.788 1.00 14.07 175 SER B C 1
ATOM 2586 O O . SER B 1 181 ? 9.620 34.429 15.619 1.00 13.23 175 SER B O 1
ATOM 2589 N N . VAL B 1 182 ? 10.155 34.456 17.815 1.00 12.73 176 VAL B N 1
ATOM 2590 C CA . VAL B 1 182 ? 11.462 33.824 17.620 1.00 12.97 176 VAL B CA 1
ATOM 2591 C C . VAL B 1 182 ? 11.556 32.617 18.537 1.00 14.88 176 VAL B C 1
ATOM 2592 O O . VAL B 1 182 ? 11.184 32.698 19.719 1.00 14.27 176 VAL B O 1
ATOM 2596 N N . ILE B 1 183 ? 12.063 31.491 18.005 1.00 11.38 177 ILE B N 1
ATOM 2597 C CA . ILE B 1 183 ? 12.334 30.322 18.823 1.00 12.92 177 ILE B CA 1
ATOM 2598 C C . ILE B 1 183 ? 13.827 30.030 18.720 1.00 12.40 177 ILE B C 1
ATOM 2599 O O . ILE B 1 183 ? 14.461 30.315 17.699 1.00 10.23 177 ILE B O 1
ATOM 2604 N N . GLY B 1 184 ? 14.395 29.508 19.802 1.00 11.91 178 GLY B N 1
ATOM 2605 C CA . GLY B 1 184 ? 15.820 29.269 19.876 1.00 10.32 178 GLY B CA 1
ATOM 2606 C C . GLY B 1 184 ? 16.410 29.845 21.154 1.00 13.91 178 GLY B C 1
ATOM 2607 O O . GLY B 1 184 ? 15.737 30.493 21.951 1.00 15.92 178 GLY B O 1
ATOM 2608 N N . CYS B 1 185 ? 17.700 29.594 21.342 1.00 12.25 179 CYS B N 1
ATOM 2609 C CA . CYS B 1 185 ? 18.363 29.982 22.585 1.00 15.47 179 CYS B CA 1
ATOM 2610 C C . CYS B 1 185 ? 18.793 31.433 22.435 1.00 21.28 179 CYS B C 1
ATOM 2611 O O . CYS B 1 185 ? 19.692 31.740 21.654 1.00 21.89 179 CYS B O 1
ATOM 2614 N N . LYS B 1 186 ? 18.101 32.341 23.110 1.00 22.56 180 LYS B N 1
ATOM 2615 C CA . LYS B 1 186 ? 18.398 33.744 22.880 1.00 22.32 180 LYS B CA 1
ATOM 2616 C C . LYS B 1 186 ? 19.540 34.239 23.752 1.00 22.66 180 LYS B C 1
ATOM 2617 O O . LYS B 1 186 ? 20.248 35.165 23.346 1.00 25.83 180 LYS B O 1
ATOM 2623 N N . SER B 1 187 ? 19.818 33.577 24.875 1.00 25.41 181 SER B N 1
ATOM 2624 C CA . SER B 1 187 ? 20.802 34.120 25.803 1.00 29.45 181 SER B CA 1
ATOM 2625 C C . SER B 1 187 ? 22.218 34.051 25.249 1.00 29.48 181 SER B C 1
ATOM 2626 O O . SER B 1 187 ? 23.091 34.755 25.757 1.00 29.39 181 SER B O 1
ATOM 2629 N N . ASN B 1 188 ? 22.451 33.258 24.198 1.00 27.33 182 ASN B N 1
ATOM 2630 C CA . ASN B 1 188 ? 23.754 33.137 23.557 1.00 27.70 182 ASN B CA 1
ATOM 2631 C C . ASN B 1 188 ? 23.980 34.156 22.444 1.00 26.38 182 ASN B C 1
ATOM 2632 O O . ASN B 1 188 ? 25.075 34.198 21.874 1.00 26.47 182 ASN B O 1
ATOM 2637 N N . LEU B 1 189 ? 22.983 34.969 22.123 1.00 22.84 183 LEU B N 1
ATOM 2638 C CA . LEU B 1 189 ? 23.030 35.973 21.071 1.00 23.43 183 LEU B CA 1
ATOM 2639 C C . LEU B 1 189 ? 23.596 37.284 21.597 1.00 23.43 183 LEU B C 1
ATOM 2640 O O . LEU B 1 189 ? 23.559 37.548 22.809 1.00 23.52 183 LEU B O 1
ATOM 2645 N N . PRO B 1 190 ? 24.139 38.131 20.717 1.00 22.15 184 PRO B N 1
ATOM 2646 C CA . PRO B 1 190 ? 24.530 39.479 21.144 1.00 21.35 184 PRO B CA 1
ATOM 2647 C C . PRO B 1 190 ? 23.358 40.178 21.816 1.00 22.06 184 PRO B C 1
ATOM 2648 O O . PRO B 1 190 ? 22.208 40.018 21.403 1.00 20.00 184 PRO B O 1
ATOM 2652 N N . MET B 1 191 ? 23.661 40.957 22.864 1.00 21.06 185 MET B N 1
ATOM 2653 C CA . MET B 1 191 ? 22.599 41.585 23.653 1.00 21.50 185 MET B CA 1
ATOM 2654 C C . MET B 1 191 ? 21.747 42.548 22.821 1.00 21.05 185 MET B C 1
ATOM 2655 O O . MET B 1 191 ? 20.522 42.598 22.989 1.00 19.92 185 MET B O 1
ATOM 2660 N N . THR B 1 192 ? 22.354 43.328 21.921 1.00 20.01 186 THR B N 1
ATOM 2661 C CA . THR B 1 192 ? 21.507 44.194 21.097 1.00 22.14 186 THR B CA 1
ATOM 2662 C C . THR B 1 192 ? 20.509 43.366 20.287 1.00 21.14 186 THR B C 1
ATOM 2663 O O . THR B 1 192 ? 19.344 43.751 20.153 1.00 20.51 186 THR B O 1
ATOM 2667 N N . LEU B 1 193 ? 20.941 42.221 19.753 1.00 18.43 187 LEU B N 1
ATOM 2668 C CA . LEU B 1 193 ? 20.013 41.359 19.018 1.00 19.32 187 LEU B CA 1
ATOM 2669 C C . LEU B 1 193 ? 18.935 40.775 19.929 1.00 17.14 187 LEU B C 1
ATOM 2670 O O . LEU B 1 193 ? 17.766 40.694 19.538 1.00 17.67 187 LEU B O 1
ATOM 2675 N N . GLN B 1 194 ? 19.300 40.356 21.142 1.00 16.93 188 GLN B N 1
ATOM 2676 C CA . GLN B 1 194 ? 18.290 39.880 22.089 1.00 16.85 188 GLN B CA 1
ATOM 2677 C C . GLN B 1 194 ? 17.200 40.927 22.311 1.00 16.72 188 GLN B C 1
ATOM 2678 O O . GLN B 1 194 ? 16.011 40.607 22.338 1.00 17.56 188 GLN B O 1
ATOM 2684 N N . LYS B 1 195 ? 17.592 42.182 22.501 1.00 18.54 189 LYS B N 1
ATOM 2685 C CA . LYS B 1 195 ? 16.595 43.219 22.762 1.00 17.89 189 LYS B CA 1
ATOM 2686 C C . LYS B 1 195 ? 15.837 43.636 21.499 1.00 19.06 189 LYS B C 1
ATOM 2687 O O . LYS B 1 195 ? 14.664 44.016 21.596 1.00 20.22 189 LYS B O 1
ATOM 2693 N N . CYS B 1 196 ? 16.477 43.607 20.325 1.00 17.18 190 CYS B N 1
ATOM 2694 C CA . CYS B 1 196 ? 15.723 43.813 19.085 1.00 20.11 190 CYS B CA 1
ATOM 2695 C C . CYS B 1 196 ? 14.681 42.724 18.875 1.00 17.18 190 CYS B C 1
ATOM 2696 O O . CYS B 1 196 ? 13.544 43.012 18.487 1.00 17.95 190 CYS B O 1
ATOM 2699 N N . ILE B 1 197 ? 15.059 41.468 19.104 1.00 15.27 191 ILE B N 1
ATOM 2700 C CA . ILE B 1 197 ? 14.086 40.375 19.014 1.00 16.42 191 ILE B CA 1
ATOM 2701 C C . ILE B 1 197 ? 12.916 40.628 19.963 1.00 17.66 191 ILE B C 1
ATOM 2702 O O . ILE B 1 197 ? 11.737 40.565 19.573 1.00 17.63 191 ILE B O 1
ATOM 2707 N N . ALA B 1 198 ? 13.229 40.939 21.221 1.00 16.14 192 ALA B N 1
ATOM 2708 C CA . ALA B 1 198 ? 12.187 41.122 22.227 1.00 18.32 192 ALA B CA 1
ATOM 2709 C C . ALA B 1 198 ? 11.255 42.273 21.859 1.00 16.70 192 ALA B C 1
ATOM 2710 O O . ALA B 1 198 ? 10.037 42.192 22.075 1.00 17.50 192 ALA B O 1
ATOM 2712 N N . LEU B 1 199 ? 11.818 43.358 21.328 1.00 17.41 193 LEU B N 1
ATOM 2713 C CA . LEU B 1 199 ? 11.010 44.519 20.945 1.00 16.96 193 LEU B CA 1
ATOM 2714 C C . LEU B 1 199 ? 10.089 44.177 19.783 1.00 18.73 193 LEU B C 1
ATOM 2715 O O . LEU B 1 199 ? 8.916 44.565 19.773 1.00 19.50 193 LEU B O 1
ATOM 2720 N N . THR B 1 200 ? 10.611 43.469 18.774 1.00 18.07 194 THR B N 1
ATOM 2721 C CA . THR B 1 200 ? 9.774 43.131 17.631 1.00 17.84 194 THR B CA 1
ATOM 2722 C C . THR B 1 200 ? 8.683 42.153 18.029 1.00 16.75 194 THR B C 1
ATOM 2723 O O . THR B 1 200 ? 7.541 42.280 17.578 1.00 19.13 194 THR B O 1
ATOM 2727 N N . GLU B 1 201 ? 8.998 41.192 18.901 1.00 14.49 195 GLU B N 1
ATOM 2728 C CA . GLU B 1 201 ? 7.973 40.271 19.390 1.00 18.20 195 GLU B CA 1
ATOM 2729 C C . GLU B 1 201 ? 6.869 41.021 20.128 1.00 19.73 195 GLU B C 1
ATOM 2730 O O . GLU B 1 201 ? 5.677 40.752 19.942 1.00 18.50 195 GLU B O 1
ATOM 2736 N N . GLU B 1 202 ? 7.259 41.948 21.013 1.00 19.31 196 GLU B N 1
ATOM 2737 C CA . GLU B 1 202 ? 6.277 42.703 21.785 1.00 21.76 196 GLU B CA 1
ATOM 2738 C C . GLU B 1 202 ? 5.473 43.640 20.892 1.00 19.33 196 GLU B C 1
ATOM 2739 O O . GLU B 1 202 ? 4.248 43.753 21.043 1.00 21.62 196 GLU B O 1
ATOM 2745 N N . THR B 1 203 ? 6.145 44.329 19.957 1.00 19.41 197 THR B N 1
ATOM 2746 C CA . THR B 1 203 ? 5.464 45.317 19.119 1.00 22.44 197 THR B CA 1
ATOM 2747 C C . THR B 1 203 ? 4.444 44.661 18.189 1.00 23.01 197 THR B C 1
ATOM 2748 O O . THR B 1 203 ? 3.368 45.226 17.944 1.00 21.38 197 THR B O 1
ATOM 2752 N N . THR B 1 204 ? 4.752 43.464 17.666 1.00 18.75 198 THR B N 1
ATOM 2753 C CA . THR B 1 204 ? 3.901 42.825 16.668 1.00 19.33 198 THR B CA 1
ATOM 2754 C C . THR B 1 204 ? 2.938 41.810 17.264 1.00 20.10 198 THR B C 1
ATOM 2755 O O . THR B 1 204 ? 2.191 41.180 16.512 1.00 20.61 198 THR B O 1
ATOM 2759 N N . LYS B 1 205 ? 2.916 41.647 18.591 1.00 19.39 199 LYS B N 1
ATOM 2760 C CA . LYS B 1 205 ? 2.161 40.554 19.200 1.00 23.15 199 LYS B CA 1
ATOM 2761 C C . LYS B 1 205 ? 0.658 40.658 18.943 1.00 25.71 199 LYS B C 1
ATOM 2762 O O . LYS B 1 205 ? -0.033 39.630 18.956 1.00 26.87 199 LYS B O 1
ATOM 2768 N N . GLY B 1 206 ? 0.154 41.848 18.656 1.00 23.29 200 GLY B N 1
ATOM 2769 C CA . GLY B 1 206 ? -1.247 42.042 18.336 1.00 26.81 200 GLY B CA 1
ATOM 2770 C C . GLY B 1 206 ? -1.571 42.131 16.858 1.00 30.09 200 GLY B C 1
ATOM 2771 O O . GLY B 1 206 ? -2.723 42.419 16.509 1.00 31.21 200 GLY B O 1
ATOM 2772 N N . ASN B 1 207 ? -0.599 41.900 15.974 1.00 24.97 201 ASN B N 1
ATOM 2773 C CA . ASN B 1 207 ? -0.854 41.962 14.539 1.00 27.35 201 ASN B CA 1
ATOM 2774 C C . ASN B 1 207 ? -1.720 40.758 14.158 1.00 28.16 201 ASN B C 1
ATOM 2775 O O . ASN B 1 207 ? -1.512 39.651 14.662 1.00 25.62 201 ASN B O 1
ATOM 2780 N N . LYS B 1 208 ? -2.671 40.942 13.230 1.00 27.35 202 LYS B N 1
ATOM 2781 C CA . LYS B 1 208 ? -3.780 39.987 13.170 1.00 33.01 202 LYS B CA 1
ATOM 2782 C C . LYS B 1 208 ? -3.679 38.868 12.124 1.00 36.79 202 LYS B C 1
ATOM 2783 O O . LYS B 1 208 ? -4.394 37.863 12.254 1.00 41.59 202 LYS B O 1
ATOM 2789 N N . GLY B 1 209 ? -2.850 38.978 11.103 1.00 29.48 203 GLY B N 1
ATOM 2790 C CA . GLY B 1 209 ? -2.823 37.882 10.137 1.00 27.94 203 GLY B CA 1
ATOM 2791 C C . GLY B 1 209 ? -1.758 36.807 10.336 1.00 23.88 203 GLY B C 1
ATOM 2792 O O . GLY B 1 209 ? -1.705 36.111 11.361 1.00 20.17 203 GLY B O 1
ATOM 2793 N N . LEU B 1 210 ? -0.952 36.620 9.301 1.00 18.03 204 LEU B N 1
ATOM 2794 C CA . LEU B 1 210 ? 0.057 35.567 9.307 1.00 18.01 204 LEU B CA 1
ATOM 2795 C C . LEU B 1 210 ? 1.005 35.736 10.493 1.00 17.94 204 LEU B C 1
ATOM 2796 O O . LEU B 1 210 ? 1.341 36.850 10.897 1.00 17.55 204 LEU B O 1
ATOM 2801 N N . HIS B 1 211 ? 1.408 34.616 11.069 1.00 14.77 205 HIS B N 1
ATOM 2802 C CA . HIS B 1 211 ? 2.366 34.571 12.172 1.00 15.65 205 HIS B CA 1
ATOM 2803 C C . HIS B 1 211 ? 3.666 34.014 11.606 1.00 13.93 205 HIS B C 1
ATOM 2804 O O . HIS B 1 211 ? 3.694 32.873 11.125 1.00 13.50 205 HIS B O 1
ATOM 2811 N N . LEU B 1 212 ? 4.722 34.818 11.620 1.00 12.31 206 LEU B N 1
ATOM 2812 C CA . LEU B 1 212 ? 6.023 34.395 11.117 1.00 12.63 206 LEU B CA 1
ATOM 2813 C C . LEU B 1 212 ? 6.898 34.033 12.316 1.00 13.30 206 LEU B C 1
ATOM 2814 O O . LEU B 1 212 ? 7.141 34.877 13.196 1.00 14.17 206 LEU B O 1
ATOM 2819 N N . VAL B 1 213 ? 7.333 32.776 12.377 1.00 11.71 207 VAL B N 1
ATOM 2820 C CA . VAL B 1 213 ? 8.192 32.309 13.459 1.00 10.37 207 VAL B CA 1
ATOM 2821 C C . VAL B 1 213 ? 9.588 32.154 12.889 1.00 12.04 207 VAL B C 1
ATOM 2822 O O . VAL B 1 213 ? 9.797 31.377 11.954 1.00 12.12 207 VAL B O 1
ATOM 2826 N N . ILE B 1 214 ? 10.557 32.839 13.475 1.00 10.23 208 ILE B N 1
ATOM 2827 C CA . ILE B 1 214 ? 11.936 32.718 13.024 1.00 9.87 208 ILE B CA 1
ATOM 2828 C C . ILE B 1 214 ? 12.662 31.813 13.999 1.00 11.80 208 ILE B C 1
ATOM 2829 O O . ILE B 1 214 ? 12.703 32.106 15.201 1.00 11.53 208 ILE B O 1
ATOM 2834 N N . ALA B 1 215 ? 13.241 30.720 13.477 1.00 10.80 209 ALA B N 1
ATOM 2835 C CA . ALA B 1 215 ? 14.047 29.795 14.273 1.00 11.06 209 ALA B CA 1
ATOM 2836 C C . ALA B 1 215 ? 15.500 30.259 14.185 1.00 12.86 209 ALA B C 1
ATOM 2837 O O . ALA B 1 215 ? 16.128 30.180 13.126 1.00 13.40 209 ALA B O 1
ATOM 2839 N N . LEU B 1 216 ? 16.018 30.794 15.293 1.00 12.74 210 LEU B N 1
ATOM 2840 C CA . LEU B 1 216 ? 17.311 31.468 15.314 1.00 12.38 210 LEU B CA 1
ATOM 2841 C C . LEU B 1 216 ? 18.081 30.945 16.516 1.00 13.23 210 LEU B C 1
ATOM 2842 O O . LEU B 1 216 ? 17.621 31.104 17.652 1.00 13.60 210 LEU B O 1
ATOM 2847 N N . ASN B 1 217 ? 19.228 30.307 16.264 1.00 11.99 211 ASN B N 1
ATOM 2848 C CA . ASN B 1 217 ? 19.984 29.555 17.282 1.00 13.28 211 ASN B CA 1
ATOM 2849 C C . ASN B 1 217 ? 19.104 28.445 17.844 1.00 13.84 211 ASN B C 1
ATOM 2850 O O . ASN B 1 217 ? 18.966 28.260 19.059 1.00 12.99 211 ASN B O 1
ATOM 2855 N N . TYR B 1 218 ? 18.464 27.722 16.923 1.00 12.74 212 TYR B N 1
ATOM 2856 C CA . TYR B 1 218 ? 17.448 26.731 17.226 1.00 12.61 212 TYR B CA 1
ATOM 2857 C C . TYR B 1 218 ? 17.853 25.381 16.640 1.00 11.39 212 TYR B C 1
ATOM 2858 O O . TYR B 1 218 ? 18.528 25.321 15.615 1.00 12.58 212 TYR B O 1
ATOM 2867 N N . GLY B 1 219 ? 17.435 24.304 17.304 1.00 11.77 213 GLY B N 1
ATOM 2868 C CA . GLY B 1 219 ? 17.522 22.974 16.725 1.00 13.31 213 GLY B CA 1
ATOM 2869 C C . GLY B 1 219 ? 16.490 22.085 17.376 1.00 12.99 213 GLY B C 1
ATOM 2870 O O . GLY B 1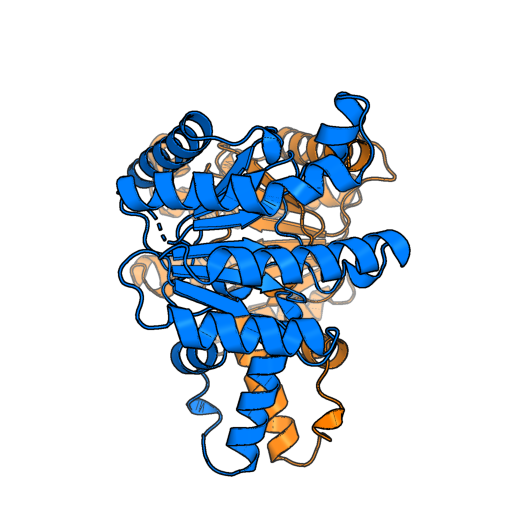 219 ? 15.955 22.400 18.453 1.00 11.56 213 GLY B O 1
ATOM 2871 N N . GLY B 1 220 ? 16.188 20.968 16.699 1.00 11.09 214 GLY B N 1
ATOM 2872 C CA . GLY B 1 220 ? 15.229 20.017 17.256 1.00 10.76 214 GLY B CA 1
ATOM 2873 C C . GLY B 1 220 ? 15.715 19.410 18.562 1.00 10.55 214 GLY B C 1
ATOM 2874 O O . GLY B 1 220 ? 14.935 19.238 19.505 1.00 10.63 214 GLY B O 1
ATOM 2875 N N . TYR B 1 221 ? 16.996 19.037 18.615 1.00 10.83 215 TYR B N 1
ATOM 2876 C CA . TYR B 1 221 ? 17.575 18.571 19.880 1.00 10.79 215 TYR B CA 1
ATOM 2877 C C . TYR B 1 221 ? 17.431 19.627 20.967 1.00 11.72 215 TYR B C 1
ATOM 2878 O O . TYR B 1 221 ? 17.026 19.325 22.100 1.00 12.47 215 TYR B O 1
ATOM 2887 N N . TYR B 1 222 ? 17.814 20.869 20.649 1.00 11.06 216 TYR B N 1
ATOM 2888 C CA . TYR B 1 222 ? 17.713 21.953 21.624 1.00 11.03 216 TYR B CA 1
ATOM 2889 C C . TYR B 1 222 ? 16.299 22.071 22.187 1.00 12.03 216 TYR B C 1
ATOM 2890 O O . TYR B 1 222 ? 16.120 22.304 23.391 1.00 11.67 216 TYR B O 1
ATOM 2899 N N . ASP B 1 223 ? 15.284 22.018 21.314 1.00 9.40 217 ASP B N 1
ATOM 2900 C CA . ASP B 1 223 ? 13.909 22.228 21.782 1.00 11.01 217 ASP B CA 1
ATOM 2901 C C . ASP B 1 223 ? 13.496 21.128 22.761 1.00 11.25 217 ASP B C 1
ATOM 2902 O O . ASP B 1 223 ? 12.926 21.401 23.827 1.00 11.48 217 ASP B O 1
ATOM 2907 N N . ILE B 1 224 ? 13.789 19.873 22.412 1.00 9.36 218 ILE B N 1
ATOM 2908 C CA . ILE B 1 224 ? 13.452 18.734 23.276 1.00 8.86 218 ILE B CA 1
ATOM 2909 C C . ILE B 1 224 ? 14.231 18.794 24.592 1.00 10.89 218 ILE B C 1
ATOM 2910 O O . ILE B 1 224 ? 13.685 18.512 25.673 1.00 10.34 218 ILE B O 1
ATOM 2915 N N . LEU B 1 225 ? 15.512 19.178 24.535 1.00 10.52 219 LEU B N 1
ATOM 2916 C CA . LEU B 1 225 ? 16.317 19.228 25.756 1.00 12.15 219 LEU B CA 1
ATOM 2917 C C . LEU B 1 225 ? 15.867 20.351 26.685 1.00 11.71 219 LEU B C 1
ATOM 2918 O O . LEU B 1 225 ? 15.827 20.173 27.916 1.00 11.98 219 LEU B O 1
ATOM 2923 N N . GLN B 1 226 ? 15.539 21.524 26.138 1.00 9.71 220 GLN B N 1
ATOM 2924 C CA . GLN B 1 226 ? 15.125 22.604 27.041 1.00 12.92 220 GLN B CA 1
ATOM 2925 C C . GLN B 1 226 ? 13.754 22.312 27.652 1.00 12.63 220 GLN B C 1
ATOM 2926 O O . GLN B 1 226 ? 13.524 22.639 28.837 1.00 13.16 220 GLN B O 1
ATOM 2932 N N . ALA B 1 227 ? 12.874 21.629 26.900 1.00 11.36 221 ALA B N 1
ATOM 2933 C CA . ALA B 1 227 ? 11.591 21.200 27.458 1.00 10.33 221 ALA B CA 1
ATOM 2934 C C . ALA B 1 227 ? 11.811 20.193 28.580 1.00 11.51 221 ALA B C 1
ATOM 2935 O O . ALA B 1 227 ? 11.203 20.289 29.659 1.00 11.87 221 ALA B O 1
ATOM 2937 N N . THR B 1 228 ? 12.722 19.251 28.355 1.00 10.68 222 THR B N 1
ATOM 2938 C CA . THR B 1 228 ? 13.052 18.266 29.392 1.00 13.02 222 THR B CA 1
ATOM 2939 C C . THR B 1 228 ? 13.628 18.945 30.627 1.00 14.08 222 THR B C 1
ATOM 2940 O O . THR B 1 228 ? 13.212 18.661 31.766 1.00 12.31 222 THR B O 1
ATOM 2944 N N . LYS B 1 229 ? 14.586 19.858 30.440 1.00 12.17 223 LYS B N 1
ATOM 2945 C CA . LYS B 1 229 ? 15.148 20.568 31.594 1.00 15.88 223 LYS B CA 1
ATOM 2946 C C . LYS B 1 229 ? 14.093 21.373 32.362 1.00 17.79 223 LYS B C 1
ATOM 2947 O O . LYS B 1 229 ? 14.139 21.429 33.602 1.00 15.72 223 LYS B O 1
ATOM 2953 N N . SER B 1 230 ? 13.160 22.027 31.645 1.00 14.69 224 SER B N 1
ATOM 2954 C CA . SER B 1 230 ? 12.085 22.772 32.304 1.00 14.52 224 SER B CA 1
ATOM 2955 C C . SER B 1 230 ? 11.227 21.860 33.169 1.00 15.58 224 SER B C 1
ATOM 2956 O O . SER B 1 230 ? 10.866 22.227 34.299 1.00 16.90 224 SER B O 1
ATOM 2959 N N . ILE B 1 231 ? 10.876 20.677 32.639 1.00 13.16 225 ILE B N 1
ATOM 2960 C CA . ILE B 1 231 ? 10.071 19.711 33.390 1.00 13.52 225 ILE B CA 1
ATOM 2961 C C . ILE B 1 231 ? 10.840 19.185 34.591 1.00 14.54 225 ILE B C 1
ATOM 2962 O O . ILE B 1 231 ? 10.286 19.079 35.699 1.00 14.74 225 ILE B O 1
ATOM 2967 N N . VAL B 1 232 ? 12.124 18.866 34.410 1.00 11.92 226 VAL B N 1
ATOM 2968 C CA . VAL B 1 232 ? 12.941 18.458 35.563 1.00 13.00 226 VAL B CA 1
ATOM 2969 C C . VAL B 1 232 ? 12.949 19.553 36.621 1.00 15.83 226 VAL B C 1
ATOM 2970 O O . VAL B 1 232 ? 12.801 19.285 37.823 1.00 14.89 226 VAL B O 1
ATOM 2974 N N . ASN B 1 233 ? 13.136 20.807 36.204 1.00 14.47 227 ASN B N 1
ATOM 2975 C CA . ASN B 1 233 ? 13.203 21.886 37.193 1.00 20.16 227 ASN B CA 1
ATOM 2976 C C . ASN B 1 233 ? 11.899 22.014 37.969 1.00 18.73 227 ASN B C 1
ATOM 2977 O O . ASN B 1 233 ? 11.910 22.219 39.192 1.00 19.21 227 ASN B O 1
ATOM 2982 N N . LYS B 1 234 ? 10.765 21.906 37.275 1.00 17.23 228 LYS B N 1
ATOM 2983 C CA . LYS B 1 234 ? 9.483 21.990 37.962 1.00 18.78 228 LYS B CA 1
ATOM 2984 C C . LYS B 1 234 ? 9.319 20.845 38.943 1.00 18.94 228 LYS B C 1
ATOM 2985 O O . LYS B 1 234 ? 8.854 21.048 40.076 1.00 18.90 228 LYS B O 1
ATOM 2991 N N . ALA B 1 235 ? 9.715 19.630 38.537 1.00 16.26 229 ALA B N 1
ATOM 2992 C CA . ALA B 1 235 ? 9.623 18.489 39.449 1.00 17.91 229 ALA B CA 1
ATOM 2993 C C . ALA B 1 235 ? 10.497 18.685 40.680 1.00 19.64 229 ALA B C 1
ATOM 2994 O O . ALA B 1 235 ? 10.083 18.369 41.804 1.00 17.95 229 ALA B O 1
ATOM 2996 N N . MET B 1 236 ? 11.718 19.182 40.480 1.00 18.02 230 MET B N 1
ATOM 2997 C CA . MET B 1 236 ? 12.667 19.355 41.580 1.00 19.22 230 MET B CA 1
ATOM 2998 C C . MET B 1 236 ? 12.258 20.482 42.514 1.00 22.48 230 MET B C 1
ATOM 2999 O O . MET B 1 236 ? 12.625 20.472 43.696 1.00 23.95 230 MET B O 1
ATOM 3004 N N . ASN B 1 237 ? 11.467 21.428 42.027 1.00 21.84 231 ASN B N 1
ATOM 3005 C CA . ASN B 1 237 ? 11.006 22.528 42.850 1.00 23.18 231 ASN B CA 1
ATOM 3006 C C . ASN B 1 237 ? 9.653 22.255 43.495 1.00 22.81 231 ASN B C 1
ATOM 3007 O O . ASN B 1 237 ? 9.125 23.132 44.187 1.00 25.10 231 ASN B O 1
ATOM 3012 N N . GLY B 1 238 ? 9.137 21.031 43.367 1.00 21.23 232 GLY B N 1
ATOM 3013 C CA . GLY B 1 238 ? 7.880 20.636 43.991 1.00 21.14 232 GLY B CA 1
ATOM 3014 C C . GLY B 1 238 ? 6.635 21.107 43.276 1.00 24.00 232 GLY B C 1
ATOM 3015 O O . GLY B 1 238 ? 5.530 20.954 43.811 1.00 23.97 232 GLY B O 1
ATOM 3016 N N . LEU B 1 239 ? 6.759 21.576 42.036 1.00 20.18 233 LEU B N 1
ATOM 3017 C CA . LEU B 1 239 ? 5.627 22.149 41.331 1.00 24.14 233 LEU B CA 1
ATOM 3018 C C . LEU B 1 239 ? 4.889 21.143 40.480 1.00 24.85 233 LEU B C 1
ATOM 3019 O O . LEU B 1 239 ? 3.862 21.497 39.894 1.00 27.71 233 LEU B O 1
ATOM 3024 N N . LEU B 1 240 ? 5.350 19.898 40.418 1.00 24.55 234 LEU B N 1
ATOM 3025 C CA . LEU B 1 240 ? 4.783 18.951 39.481 1.00 22.77 234 LEU B CA 1
ATOM 3026 C C . LEU B 1 240 ? 4.658 17.569 40.102 1.00 26.77 234 LEU B C 1
ATOM 3027 O O . LEU B 1 240 ? 5.600 17.060 40.723 1.00 25.74 234 LEU B O 1
ATOM 3032 N N . ASP B 1 241 ? 3.503 16.940 39.880 1.00 26.88 235 ASP B N 1
ATOM 3033 C CA . ASP B 1 241 ? 3.332 15.531 40.219 1.00 28.09 235 ASP B CA 1
ATOM 3034 C C . ASP B 1 241 ? 3.845 14.777 39.002 1.00 24.81 235 ASP B C 1
ATOM 3035 O O . ASP B 1 241 ? 3.404 15.041 37.882 1.00 26.18 235 ASP B O 1
ATOM 3040 N N . VAL B 1 242 ? 4.776 13.845 39.217 1.00 26.42 236 VAL B N 1
ATOM 3041 C CA . VAL B 1 242 ? 5.388 13.146 38.080 1.00 26.44 236 VAL B CA 1
ATOM 3042 C C . VAL B 1 242 ? 4.365 12.364 37.274 1.00 26.83 236 VAL B C 1
ATOM 3043 O O . VAL B 1 242 ? 4.587 12.096 36.091 1.00 27.11 236 VAL B O 1
ATOM 3047 N N . GLU B 1 243 ? 3.242 11.985 37.883 1.00 24.83 237 GLU B N 1
ATOM 3048 C CA . GLU B 1 243 ? 2.234 11.251 37.130 1.00 30.61 237 GLU B CA 1
ATOM 3049 C C . GLU B 1 243 ? 1.558 12.121 36.076 1.00 29.72 237 GLU B C 1
ATOM 3050 O O . GLU B 1 243 ? 0.917 11.580 35.166 1.00 29.29 237 GLU B O 1
ATOM 3056 N N . ASP B 1 244 ? 1.734 13.440 36.150 1.00 27.22 238 ASP B N 1
ATOM 3057 C CA . ASP B 1 244 ? 1.199 14.399 35.194 1.00 28.03 238 ASP B CA 1
ATOM 3058 C C . ASP B 1 244 ? 2.082 14.605 33.956 1.00 27.68 238 ASP B C 1
ATOM 3059 O O . ASP B 1 244 ? 1.703 15.378 33.069 1.00 26.56 238 ASP B O 1
ATOM 3064 N N . ILE B 1 245 ? 3.260 13.977 33.871 1.00 25.75 239 ILE B N 1
ATOM 3065 C CA . ILE B 1 245 ? 4.133 14.164 32.712 1.00 22.39 239 ILE B CA 1
ATOM 3066 C C . ILE B 1 245 ? 3.546 13.380 31.540 1.00 25.71 239 ILE B C 1
ATOM 3067 O O . ILE B 1 245 ? 3.530 12.145 31.557 1.00 24.34 239 ILE B O 1
ATOM 3072 N N . ASN B 1 246 ? 3.037 14.092 30.536 1.00 20.56 240 ASN B N 1
ATOM 3073 C CA . ASN B 1 246 ? 2.448 13.458 29.368 1.00 22.34 240 ASN B CA 1
ATOM 3074 C C . ASN B 1 246 ? 2.689 14.324 28.135 1.00 20.59 240 ASN B C 1
ATOM 3075 O O . ASN B 1 246 ? 3.364 15.357 28.186 1.00 19.56 240 ASN B O 1
ATOM 3080 N N . LYS B 1 247 ? 2.111 13.892 27.008 1.00 20.58 241 LYS B N 1
ATOM 3081 C CA . LYS B 1 247 ? 2.300 14.620 25.757 1.00 19.91 241 LYS B CA 1
ATOM 3082 C C . LYS B 1 247 ? 1.804 16.060 25.868 1.00 22.78 241 LYS B C 1
ATOM 3083 O O . LYS B 1 247 ? 2.447 16.990 25.366 1.00 19.27 241 LYS B O 1
ATOM 3089 N N . ASN B 1 248 ? 0.654 16.272 26.514 1.00 20.82 242 ASN B N 1
ATOM 3090 C CA . ASN B 1 248 ? 0.138 17.635 26.635 1.00 23.19 242 ASN B CA 1
ATOM 3091 C C . ASN B 1 248 ? 1.104 18.533 27.402 1.00 21.57 242 ASN B C 1
ATOM 3092 O O . ASN B 1 248 ? 1.354 19.677 27.000 1.00 20.61 242 ASN B O 1
ATOM 3097 N N . LEU B 1 249 ? 1.632 18.044 28.532 1.00 20.75 243 LEU B N 1
ATOM 3098 C CA . LEU B 1 249 ? 2.591 18.835 29.299 1.00 19.70 243 LEU B CA 1
ATOM 3099 C C . LEU B 1 249 ? 3.833 19.130 28.479 1.00 19.65 243 LEU B C 1
ATOM 3100 O O . LEU B 1 249 ? 4.336 20.262 28.473 1.00 18.25 243 LEU B O 1
ATOM 3105 N N . PHE B 1 250 ? 4.345 18.119 27.787 1.00 16.22 244 PHE B N 1
ATOM 3106 C CA . PHE B 1 250 ? 5.559 18.308 27.009 1.00 17.96 244 PHE B CA 1
ATOM 3107 C C . PHE B 1 250 ? 5.340 19.359 25.924 1.00 17.70 244 PHE B C 1
ATOM 3108 O O . PHE B 1 250 ? 6.214 20.198 25.671 1.00 17.06 244 PHE B O 1
ATOM 3116 N N . GLU B 1 251 ? 4.167 19.343 25.274 1.00 18.53 245 GLU B N 1
ATOM 3117 C CA . GLU B 1 251 ? 3.913 20.322 24.217 1.00 19.89 245 GLU B CA 1
ATOM 3118 C C . GLU B 1 251 ? 3.796 21.740 24.757 1.00 21.47 245 GLU B C 1
ATOM 3119 O O . GLU B 1 251 ? 4.107 22.699 24.039 1.00 22.52 245 GLU B O 1
ATOM 3125 N N . GLN B 1 252 ? 3.401 21.892 26.021 1.00 18.51 246 GLN B N 1
ATOM 3126 C CA . GLN B 1 252 ? 3.372 23.208 26.634 1.00 23.20 246 GLN B CA 1
ATOM 3127 C C . GLN B 1 252 ? 4.779 23.747 26.847 1.00 22.87 246 GLN B C 1
ATOM 3128 O O . GLN B 1 252 ? 4.959 24.962 26.884 1.00 20.79 246 GLN B O 1
ATOM 3134 N N . GLU B 1 253 ? 5.784 22.871 26.952 1.00 15.62 247 GLU B N 1
ATOM 3135 C CA . GLU B 1 253 ? 7.133 23.338 27.234 1.00 16.16 247 GLU B CA 1
ATOM 3136 C C . GLU B 1 253 ? 7.973 23.537 25.984 1.00 14.67 247 GLU B C 1
ATOM 3137 O O . GLU B 1 253 ? 8.983 24.253 26.040 1.00 14.75 247 GLU B O 1
ATOM 3143 N N . LEU B 1 254 ? 7.608 22.899 24.876 1.00 13.18 248 LEU B N 1
ATOM 3144 C CA . LEU B 1 254 ? 8.341 23.087 23.638 1.00 12.91 248 LEU B CA 1
ATOM 3145 C C . LEU B 1 254 ? 8.133 24.504 23.111 1.00 15.63 248 LEU B C 1
ATOM 3146 O O . LEU B 1 254 ? 7.091 25.122 23.321 1.00 15.88 248 LEU B O 1
ATOM 3151 N N . GLU B 1 255 ? 9.129 24.992 22.368 1.00 11.93 249 GLU B N 1
ATOM 3152 C CA . GLU B 1 255 ? 9.091 26.360 21.852 1.00 14.34 249 GLU B CA 1
ATOM 3153 C C . GLU B 1 255 ? 8.262 26.490 20.580 1.00 14.91 249 GLU B C 1
ATOM 3154 O O . GLU B 1 255 ? 7.510 27.464 20.428 1.00 13.46 249 GLU B O 1
ATOM 3160 N N . SER B 1 256 ? 8.353 25.522 19.667 1.00 12.52 250 SER B N 1
ATOM 3161 C CA . SER B 1 256 ? 7.497 25.526 18.483 1.00 13.86 250 SER B CA 1
ATOM 3162 C C . SER B 1 256 ? 6.188 24.849 18.870 1.00 18.04 250 SER B C 1
ATOM 3163 O O . SER B 1 256 ? 6.194 23.689 19.297 1.00 13.46 250 SER B O 1
ATOM 3166 N N . LYS B 1 257 ? 5.102 25.610 18.753 1.00 17.91 251 LYS B N 1
ATOM 3167 C CA . LYS B 1 257 ? 3.800 25.169 19.298 1.00 20.58 251 LYS B CA 1
ATOM 3168 C C . LYS B 1 257 ? 2.800 24.603 18.293 1.00 22.63 251 LYS B C 1
ATOM 3169 O O . LYS B 1 257 ? 2.902 24.893 17.102 1.00 21.45 251 LYS B O 1
ATOM 3175 N N . CYS B 1 258 ? 1.846 23.846 18.827 1.00 22.36 252 CYS B N 1
ATOM 3176 C CA . CYS B 1 258 ? 0.738 23.349 17.978 1.00 25.02 252 CYS B CA 1
ATOM 3177 C C . CYS B 1 258 ? -0.056 24.577 17.535 1.00 26.18 252 CYS B C 1
ATOM 3178 O O . CYS B 1 258 ? -0.127 25.529 18.315 1.00 24.85 252 CYS B O 1
ATOM 3181 N N . PRO B 1 259 ? -0.631 24.607 16.321 1.00 25.34 253 PRO B N 1
ATOM 3182 C CA . PRO B 1 259 ? -0.628 23.455 15.440 1.00 24.09 253 PRO B CA 1
ATOM 3183 C C . PRO B 1 259 ? 0.712 23.247 14.720 1.00 21.64 253 PRO B C 1
ATOM 3184 O O . PRO B 1 259 ? 1.309 24.186 14.292 1.00 18.92 253 PRO B O 1
ATOM 3188 N N . ASN B 1 260 ? 1.119 21.989 14.624 1.00 18.28 254 ASN B N 1
ATOM 3189 C CA . ASN B 1 260 ? 2.420 21.651 13.995 1.00 18.20 254 ASN B CA 1
ATOM 3190 C C . ASN B 1 260 ? 2.373 21.825 12.470 1.00 17.22 254 ASN B C 1
ATOM 3191 O O . ASN B 1 260 ? 1.285 21.935 11.911 1.00 16.79 254 ASN B O 1
ATOM 3196 N N . PRO B 1 261 ? 3.536 21.923 11.804 1.00 13.48 255 PRO B N 1
ATOM 3197 C CA . PRO B 1 261 ? 3.541 22.146 10.349 1.00 14.19 255 PRO B CA 1
ATOM 3198 C C . PRO B 1 261 ? 2.807 21.036 9.615 1.00 15.03 255 PRO B C 1
ATOM 3199 O O . PRO B 1 261 ? 3.003 19.847 9.892 1.00 14.29 255 PRO B O 1
ATOM 3203 N N . ASP B 1 262 ? 1.949 21.443 8.687 1.00 14.01 256 ASP B N 1
ATOM 3204 C CA . ASP B 1 262 ? 1.335 20.484 7.768 1.00 13.43 256 ASP B CA 1
ATOM 3205 C C . ASP B 1 262 ? 2.283 20.117 6.644 1.00 13.41 256 ASP B C 1
ATOM 3206 O O . ASP B 1 262 ? 2.198 18.999 6.105 1.00 13.11 256 ASP B O 1
ATOM 3211 N N . LEU B 1 263 ? 3.168 21.049 6.276 1.00 13.82 257 LEU B N 1
ATOM 3212 C CA . LEU B 1 263 ? 4.039 20.909 5.114 1.00 12.83 257 LEU B CA 1
ATOM 3213 C C . LEU B 1 263 ? 5.397 21.495 5.459 1.00 12.88 257 LEU B C 1
ATOM 3214 O O . LEU B 1 263 ? 5.464 22.576 6.055 1.00 12.67 257 LEU B O 1
ATOM 3219 N N . LEU B 1 264 ? 6.464 20.767 5.142 1.00 11.56 258 LEU B N 1
ATOM 3220 C CA . LEU B 1 264 ? 7.826 21.287 5.239 1.00 11.65 258 LEU B CA 1
ATOM 3221 C C . LEU B 1 264 ? 8.371 21.422 3.821 1.00 13.53 258 LEU B C 1
ATOM 3222 O O . LEU B 1 264 ? 8.271 20.478 3.026 1.00 12.40 258 LEU B O 1
ATOM 3227 N N . ILE B 1 265 ? 8.927 22.581 3.500 1.00 12.12 259 ILE B N 1
ATOM 3228 C CA . ILE B 1 265 ? 9.543 22.835 2.201 1.00 12.45 259 ILE B CA 1
ATOM 3229 C C . ILE B 1 265 ? 11.025 23.062 2.441 1.00 12.27 259 ILE B C 1
ATOM 3230 O O . ILE B 1 265 ? 11.404 23.935 3.235 1.00 12.11 259 ILE B O 1
ATOM 3235 N N . ARG B 1 266 ? 11.874 22.287 1.780 1.00 14.57 260 ARG B N 1
ATOM 3236 C CA . ARG B 1 266 ? 13.309 22.561 1.838 1.00 13.38 260 ARG B CA 1
ATOM 3237 C C . ARG B 1 266 ? 13.806 22.826 0.426 1.00 15.83 260 ARG B C 1
ATOM 3238 O O . ARG B 1 266 ? 13.690 21.953 -0.440 1.00 13.41 260 ARG B O 1
ATOM 3246 N N . THR B 1 267 ? 14.382 24.001 0.211 1.00 15.93 261 THR B N 1
ATOM 3247 C CA . THR B 1 267 ? 14.994 24.339 -1.067 1.00 14.14 261 THR B CA 1
ATOM 3248 C C . THR B 1 267 ? 16.441 23.835 -1.113 1.00 17.39 261 THR B C 1
ATOM 3249 O O . THR B 1 267 ? 17.049 23.511 -0.087 1.00 18.54 261 THR B O 1
ATOM 3253 N N . GLY B 1 268 ? 16.991 23.765 -2.320 1.00 17.47 262 GLY B N 1
ATOM 3254 C CA . GLY B 1 268 ? 18.399 23.453 -2.488 1.00 20.52 262 GLY B CA 1
ATOM 3255 C C . GLY B 1 268 ? 18.725 21.995 -2.750 1.00 22.66 262 GLY B C 1
ATOM 3256 O O . GLY B 1 268 ? 19.900 21.675 -2.984 1.00 22.82 262 GLY B O 1
ATOM 3257 N N . GLY B 1 269 ? 17.740 21.105 -2.688 1.00 19.72 263 GLY B N 1
ATOM 3258 C CA . GLY B 1 269 ? 17.876 19.739 -3.151 1.00 21.31 263 GLY B CA 1
ATOM 3259 C C . GLY B 1 269 ? 18.175 18.686 -2.101 1.00 19.47 263 GLY B C 1
ATOM 3260 O O . GLY B 1 269 ? 17.991 17.499 -2.385 1.00 18.35 263 GLY B O 1
ATOM 3261 N N . GLU B 1 270 ? 18.601 19.057 -0.900 1.00 16.92 264 GLU B N 1
ATOM 3262 C CA . GLU B 1 270 ? 18.914 18.028 0.092 1.00 17.49 264 GLU B CA 1
ATOM 3263 C C . GLU B 1 270 ? 17.624 17.463 0.673 1.00 20.61 264 GLU B C 1
ATOM 3264 O O . GLU B 1 270 ? 16.665 18.210 0.895 1.00 18.16 264 GLU B O 1
ATOM 3270 N N . GLN B 1 271 ? 17.603 16.137 0.912 1.00 16.66 265 GLN B N 1
ATOM 3271 C CA . GLN B 1 271 ? 16.387 15.438 1.322 1.00 14.62 265 GLN B CA 1
ATOM 3272 C C . GLN B 1 271 ? 16.537 14.960 2.766 1.00 16.93 265 GLN B C 1
ATOM 3273 O O . GLN B 1 271 ? 16.509 13.753 3.054 1.00 16.15 265 GLN B O 1
ATOM 3279 N N . ARG B 1 272 ? 16.743 15.919 3.677 1.00 14.70 266 ARG B N 1
ATOM 3280 C CA . ARG B 1 272 ? 16.851 15.649 5.108 1.00 13.83 266 ARG B CA 1
ATOM 3281 C C . ARG B 1 272 ? 16.313 16.867 5.841 1.00 13.96 266 ARG B C 1
ATOM 3282 O O . ARG B 1 272 ? 16.094 17.919 5.241 1.00 12.15 266 ARG B O 1
ATOM 3290 N N . VAL B 1 273 ? 16.100 16.723 7.153 1.00 14.15 267 VAL B N 1
ATOM 3291 C CA . VAL B 1 273 ? 15.566 17.848 7.924 1.00 15.81 267 VAL B CA 1
ATOM 3292 C C . VAL B 1 273 ? 16.648 18.577 8.734 1.00 15.56 267 VAL B C 1
ATOM 3293 O O . VAL B 1 273 ? 16.376 19.672 9.263 1.00 15.19 267 VAL B O 1
ATOM 3297 N N . SER B 1 274 ? 17.848 18.003 8.854 1.00 13.98 268 SER B N 1
ATOM 3298 C CA . SER B 1 274 ? 19.010 18.687 9.424 1.00 14.79 268 SER B CA 1
ATOM 3299 C C . SER B 1 274 ? 18.696 19.317 10.791 1.00 17.01 268 SER B C 1
ATOM 3300 O O . SER B 1 274 ? 19.015 20.487 11.063 1.00 15.56 268 SER B O 1
ATOM 3303 N N . ASN B 1 275 ? 18.059 18.531 11.655 1.00 12.73 269 ASN B N 1
ATOM 3304 C CA . ASN B 1 275 ? 17.854 18.949 13.064 1.00 12.94 269 ASN B CA 1
ATOM 3305 C C . ASN B 1 275 ? 17.042 20.249 13.186 1.00 14.20 269 ASN B C 1
ATOM 3306 O O . ASN B 1 275 ? 17.339 21.113 14.010 1.00 12.59 269 ASN B O 1
ATOM 3311 N N . PHE B 1 276 ? 16.022 20.401 12.342 1.00 13.78 270 PHE B N 1
ATOM 3312 C CA . PHE B 1 276 ? 15.005 21.450 12.443 1.00 13.60 270 PHE B CA 1
ATOM 3313 C C . PHE B 1 276 ? 13.976 20.925 13.454 1.00 15.22 270 PHE B C 1
ATOM 3314 O O . PHE B 1 276 ? 14.366 20.397 14.507 1.00 21.95 270 PHE B O 1
ATOM 3322 N N . LEU B 1 277 ? 12.690 20.958 13.156 1.00 18.07 271 LEU B N 1
ATOM 3323 C CA . LEU B 1 277 ? 11.615 20.762 14.145 1.00 16.28 271 LEU B CA 1
ATOM 3324 C C . LEU B 1 277 ? 11.216 19.295 14.429 1.00 19.40 271 LEU B C 1
ATOM 3325 O O . LEU B 1 277 ? 10.094 18.874 14.110 1.00 21.62 271 LEU B O 1
ATOM 3330 N N . LEU B 1 278 ? 12.057 18.561 15.166 1.00 11.57 272 LEU B N 1
ATOM 3331 C CA . LEU B 1 278 ? 11.950 17.090 15.211 1.00 13.83 272 LEU B CA 1
ATOM 3332 C C . LEU B 1 278 ? 10.606 16.598 15.764 1.00 13.20 272 LEU B C 1
ATOM 3333 O O . LEU B 1 278 ? 9.891 15.833 15.102 1.00 13.13 272 LEU B O 1
ATOM 3338 N N . TRP B 1 279 ? 10.262 16.991 16.997 1.00 10.84 273 TRP B N 1
ATOM 3339 C CA . TRP B 1 279 ? 9.001 16.555 17.589 1.00 11.49 273 TRP B CA 1
ATOM 3340 C C . TRP B 1 279 ? 7.817 17.003 16.732 1.00 12.85 273 TRP B C 1
ATOM 3341 O O . TRP B 1 279 ? 6.851 16.257 16.518 1.00 11.96 273 TRP B O 1
ATOM 3352 N N . GLN B 1 280 ? 7.896 18.214 16.212 1.00 11.89 274 GLN B N 1
ATOM 3353 C CA . GLN B 1 280 ? 6.783 18.852 15.541 1.00 13.29 274 GLN B CA 1
ATOM 3354 C C . GLN B 1 280 ? 6.562 18.308 14.128 1.00 12.97 274 GLN B C 1
ATOM 3355 O O . GLN B 1 280 ? 5.543 18.641 13.525 1.00 13.32 274 GLN B O 1
ATOM 3361 N N . LEU B 1 281 ? 7.471 17.482 13.597 1.00 13.07 275 LEU B N 1
ATOM 3362 C CA . LEU B 1 281 ? 7.360 16.988 12.219 1.00 13.57 275 LEU B CA 1
ATOM 3363 C C . LEU B 1 281 ? 6.787 15.576 12.122 1.00 13.45 275 LEU B C 1
ATOM 3364 O O . LEU B 1 281 ? 6.856 14.942 11.036 1.00 13.72 275 LEU B O 1
ATOM 3369 N N . ALA B 1 282 ? 6.184 15.082 13.201 1.00 12.18 276 ALA B N 1
ATOM 3370 C CA . ALA B 1 282 ? 5.778 13.684 13.269 1.00 11.95 276 ALA B CA 1
ATOM 3371 C C . ALA B 1 282 ? 4.822 13.297 12.144 1.00 14.14 276 ALA B C 1
ATOM 3372 O O . ALA B 1 282 ? 4.838 12.147 11.679 1.00 14.03 276 ALA B O 1
ATOM 3374 N N . TYR B 1 283 ? 3.938 14.210 11.735 1.00 12.85 277 TYR B N 1
ATOM 3375 C CA . TYR B 1 283 ? 2.957 13.913 10.691 1.00 14.28 277 TYR B CA 1
ATOM 3376 C C . TYR B 1 283 ? 3.044 14.873 9.517 1.00 16.94 277 TYR B C 1
ATOM 3377 O O . TYR B 1 283 ? 2.145 14.880 8.671 1.00 14.81 277 TYR B O 1
ATOM 3386 N N . THR B 1 284 ? 4.106 15.675 9.446 1.00 12.23 278 THR B N 1
ATOM 3387 C CA . THR B 1 284 ? 4.256 16.685 8.404 1.00 11.73 278 THR B CA 1
ATOM 3388 C C . THR B 1 284 ? 4.549 16.059 7.038 1.00 12.11 278 THR B C 1
ATOM 3389 O O . THR B 1 284 ? 5.299 15.086 6.943 1.00 11.81 278 THR B O 1
ATOM 3393 N N . GLU B 1 285 ? 3.996 16.653 5.964 1.00 12.33 279 GLU B N 1
ATOM 3394 C CA . GLU B 1 285 ? 4.381 16.255 4.608 1.00 11.08 279 GLU B CA 1
ATOM 3395 C C . GLU B 1 285 ? 5.729 16.876 4.247 1.00 13.08 279 GLU B C 1
ATOM 3396 O O . GLU B 1 285 ? 5.908 18.084 4.398 1.00 12.78 279 GLU B O 1
ATOM 3402 N N . PHE B 1 286 ? 6.645 16.085 3.692 1.00 12.99 280 PHE B N 1
ATOM 3403 C CA . PHE B 1 286 ? 7.955 16.591 3.273 1.00 12.47 280 PHE B CA 1
ATOM 3404 C C . PHE B 1 286 ? 7.981 16.900 1.774 1.00 12.57 280 PHE B C 1
ATOM 3405 O O . PHE B 1 286 ? 7.671 16.036 0.948 1.00 15.32 280 PHE B O 1
ATOM 3413 N N . TYR B 1 287 ? 8.393 18.111 1.426 1.00 11.81 281 TYR B N 1
ATOM 3414 C CA . TYR B 1 287 ? 8.513 18.544 0.029 1.00 12.26 281 TYR B CA 1
ATOM 3415 C C . TYR B 1 287 ? 9.921 19.060 -0.197 1.00 14.53 281 TYR B C 1
ATOM 3416 O O . TYR B 1 287 ? 10.314 20.062 0.410 1.00 15.11 281 TYR B O 1
ATOM 3425 N N . PHE B 1 288 ? 10.670 18.400 -1.077 1.00 15.30 282 PHE B N 1
ATOM 3426 C CA . PHE B 1 288 ? 12.045 18.786 -1.385 1.00 14.51 282 PHE B CA 1
ATOM 3427 C C . PHE B 1 288 ? 12.122 19.294 -2.823 1.00 19.25 282 PHE B C 1
ATOM 3428 O O . PHE B 1 288 ? 11.556 18.675 -3.732 1.00 19.39 282 PHE B O 1
ATOM 3436 N N . THR B 1 289 ? 12.805 20.418 -3.029 1.00 16.82 283 THR B N 1
ATOM 3437 C CA . THR B 1 289 ? 12.962 20.969 -4.380 1.00 18.21 283 THR B CA 1
ATOM 3438 C C . THR B 1 289 ? 14.405 21.389 -4.623 1.00 19.79 283 THR B C 1
ATOM 3439 O O . THR B 1 289 ? 15.068 21.922 -3.731 1.00 16.94 283 THR B O 1
ATOM 3443 N N . ASN B 1 290 ? 14.880 21.175 -5.858 1.00 19.63 284 ASN B N 1
ATOM 3444 C CA . ASN B 1 290 ? 16.225 21.623 -6.220 1.00 21.69 284 ASN B CA 1
ATOM 3445 C C . ASN B 1 290 ? 16.339 23.131 -6.387 1.00 22.79 284 ASN B C 1
ATOM 3446 O O . ASN B 1 290 ? 17.462 23.654 -6.390 1.00 22.52 284 ASN B O 1
ATOM 3451 N N . THR B 1 291 ? 15.219 23.836 -6.553 1.00 20.71 285 THR B N 1
ATOM 3452 C CA . THR B 1 291 ? 15.239 25.294 -6.630 1.00 20.98 285 THR B CA 1
ATOM 3453 C C . THR B 1 291 ? 15.988 25.904 -5.449 1.00 19.23 285 THR B C 1
ATOM 3454 O O . THR B 1 291 ? 15.716 25.565 -4.293 1.00 18.99 285 THR B O 1
ATOM 3458 N N . LEU B 1 292 ? 16.924 26.819 -5.735 1.00 20.71 286 LEU B N 1
ATOM 3459 C CA . LEU B 1 292 ? 17.671 27.479 -4.661 1.00 19.63 286 LEU B CA 1
ATOM 3460 C C . LEU B 1 292 ? 16.812 28.567 -4.029 1.00 21.06 286 LEU B C 1
ATOM 3461 O O . LEU B 1 292 ? 15.985 29.182 -4.695 1.00 21.78 286 LEU B O 1
ATOM 3466 N N . PHE B 1 293 ? 16.985 28.782 -2.720 1.00 19.33 287 PHE B N 1
ATOM 3467 C CA . PHE B 1 293 ? 16.074 29.681 -2.015 1.00 17.72 287 PHE B CA 1
ATOM 3468 C C . PHE B 1 293 ? 15.936 31.059 -2.663 1.00 22.25 287 PHE 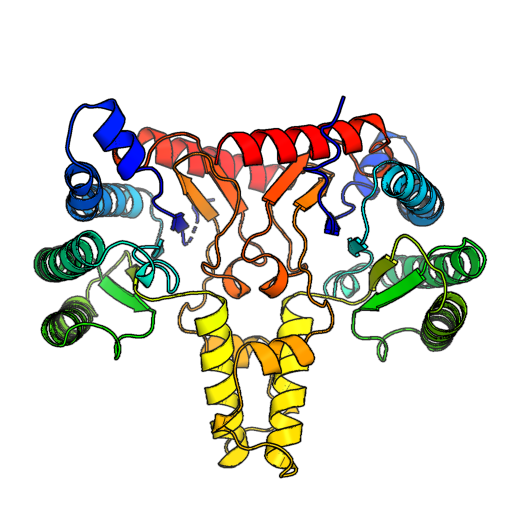B C 1
ATOM 3469 O O . PHE B 1 293 ? 14.797 31.530 -2.790 1.00 19.97 287 PHE B O 1
ATOM 3477 N N . PRO B 1 294 ? 16.995 31.739 -3.113 1.00 21.84 288 PRO B N 1
ATOM 3478 C CA . PRO B 1 294 ? 16.776 33.074 -3.700 1.00 22.47 288 PRO B CA 1
ATOM 3479 C C . PRO B 1 294 ? 15.927 33.036 -4.958 1.00 22.83 288 PRO B C 1
ATOM 3480 O O . PRO B 1 294 ? 15.365 34.074 -5.350 1.00 25.64 288 PRO B O 1
ATOM 3484 N N . ASP B 1 295 ? 15.788 31.873 -5.584 1.00 20.71 289 ASP B N 1
ATOM 3485 C CA . ASP B 1 295 ? 14.968 31.695 -6.768 1.00 22.47 289 ASP B CA 1
ATOM 3486 C C . ASP B 1 295 ? 13.562 31.201 -6.439 1.00 24.89 289 ASP B C 1
ATOM 3487 O O . ASP B 1 295 ? 12.741 31.057 -7.347 1.00 24.42 289 ASP B O 1
ATOM 3492 N N . PHE B 1 296 ? 13.270 30.915 -5.168 1.00 21.44 290 PHE B N 1
ATOM 3493 C CA . PHE B 1 296 ? 11.986 30.340 -4.776 1.00 21.19 290 PHE B CA 1
ATOM 3494 C C . PHE B 1 296 ? 10.948 31.458 -4.655 1.00 23.86 290 PHE B C 1
ATOM 3495 O O . PHE B 1 296 ? 11.000 32.281 -3.732 1.00 23.87 290 PHE B O 1
ATOM 3503 N N . GLY B 1 297 ? 9.987 31.478 -5.570 1.00 23.58 291 GLY B N 1
ATOM 3504 C CA . GLY B 1 297 ? 9.022 32.557 -5.588 1.00 25.46 291 GLY B CA 1
ATOM 3505 C C . GLY B 1 297 ? 7.592 32.079 -5.623 1.00 25.52 291 GLY B C 1
ATOM 3506 O O . GLY B 1 297 ? 7.298 30.932 -5.266 1.00 22.16 291 GLY B O 1
ATOM 3507 N N . GLU B 1 298 ? 6.689 32.935 -6.096 1.00 22.83 292 GLU B N 1
ATOM 3508 C CA . GLU B 1 298 ? 5.265 32.620 -5.988 1.00 25.58 292 GLU B CA 1
ATOM 3509 C C . GLU B 1 298 ? 4.931 31.322 -6.701 1.00 25.44 292 GLU B C 1
ATOM 3510 O O . GLU B 1 298 ? 4.160 30.489 -6.204 1.00 23.15 292 GLU B O 1
ATOM 3516 N N . LYS B 1 299 ? 5.448 31.106 -7.907 1.00 23.13 293 LYS B N 1
ATOM 3517 C CA . LYS B 1 299 ? 5.065 29.894 -8.691 1.00 28.03 293 LYS B CA 1
ATOM 3518 C C . LYS B 1 299 ? 5.583 28.617 -8.011 1.00 22.84 293 LYS B C 1
ATOM 3519 O O . LYS B 1 299 ? 4.878 27.612 -8.018 1.00 24.15 293 LYS B O 1
ATOM 3525 N N . ASP B 1 300 ? 6.787 28.688 -7.458 1.00 22.51 294 ASP B N 1
ATOM 3526 C CA . ASP B 1 300 ? 7.384 27.523 -6.769 1.00 22.57 294 ASP B CA 1
ATOM 3527 C C . ASP B 1 300 ? 6.586 27.215 -5.497 1.00 23.06 294 ASP B C 1
ATOM 3528 O O . ASP B 1 300 ? 6.388 26.035 -5.191 1.00 20.58 294 ASP B O 1
ATOM 3533 N N . LEU B 1 301 ? 6.152 28.254 -4.786 1.00 19.08 295 LEU B N 1
ATOM 3534 C CA . LEU B 1 301 ? 5.360 27.993 -3.587 1.00 20.65 295 LEU B CA 1
ATOM 3535 C C . LEU B 1 301 ? 3.997 27.411 -3.945 1.00 21.50 295 LEU B C 1
ATOM 3536 O O . LEU B 1 301 ? 3.482 26.516 -3.260 1.00 18.66 295 LEU B O 1
ATOM 3541 N N . LYS B 1 302 ? 3.388 27.913 -5.014 1.00 20.34 296 LYS B N 1
ATOM 3542 C CA . LYS B 1 302 ? 2.110 27.355 -5.441 1.00 22.37 296 LYS B CA 1
ATOM 3543 C C . LYS B 1 302 ? 2.264 25.919 -5.903 1.00 18.45 296 LYS B C 1
ATOM 3544 O O . LYS B 1 302 ? 1.387 25.090 -5.648 1.00 21.64 296 LYS B O 1
ATOM 3550 N N . LYS B 1 303 ? 3.379 25.597 -6.570 1.00 20.04 297 LYS B N 1
ATOM 3551 C CA . LYS B 1 303 ? 3.642 24.215 -6.961 1.00 20.97 297 LYS B CA 1
ATOM 3552 C C . LYS B 1 303 ? 3.718 23.301 -5.746 1.00 22.75 297 LYS B C 1
ATOM 3553 O O . LYS B 1 303 ? 3.242 22.150 -5.786 1.00 20.19 297 LYS B O 1
ATOM 3559 N N . ALA B 1 304 ? 4.395 23.767 -4.693 1.00 19.40 298 ALA B N 1
ATOM 3560 C CA . ALA B 1 304 ? 4.524 22.976 -3.467 1.00 18.99 298 ALA B CA 1
ATOM 3561 C C . ALA B 1 304 ? 3.167 22.744 -2.830 1.00 18.85 298 ALA B C 1
ATOM 3562 O O . ALA B 1 304 ? 2.873 21.650 -2.333 1.00 19.04 298 ALA B O 1
ATOM 3564 N N . ILE B 1 305 ? 2.348 23.791 -2.785 1.00 18.38 299 ILE B N 1
ATOM 3565 C CA . ILE B 1 305 ? 1.023 23.663 -2.199 1.00 18.24 299 ILE B CA 1
ATOM 3566 C C . ILE B 1 305 ? 0.159 22.764 -3.048 1.00 20.89 299 ILE B C 1
ATOM 3567 O O . ILE B 1 305 ? -0.617 21.969 -2.530 1.00 18.06 299 ILE B O 1
ATOM 3572 N N . LEU B 1 306 ? 0.276 22.886 -4.367 1.00 19.29 300 LEU B N 1
ATOM 3573 C CA . LEU B 1 306 ? -0.534 22.064 -5.242 1.00 22.15 300 LEU B CA 1
ATOM 3574 C C . LEU B 1 306 ? -0.206 20.568 -5.020 1.00 23.18 300 LEU B C 1
ATOM 3575 O O . LEU B 1 306 ? -1.119 19.720 -4.896 1.00 22.09 300 LEU B O 1
ATOM 3580 N N . ASN B 1 307 ? 1.079 20.265 -4.852 1.00 20.89 301 ASN B N 1
ATOM 3581 C CA . ASN B 1 307 ? 1.557 18.931 -4.572 1.00 20.04 301 ASN B CA 1
ATOM 3582 C C . ASN B 1 307 ? 1.043 18.415 -3.234 1.00 20.49 301 ASN B C 1
ATOM 3583 O O . ASN B 1 307 ? 0.647 17.253 -3.137 1.00 20.12 301 ASN B O 1
ATOM 3588 N N . PHE B 1 308 ? 1.044 19.271 -2.195 1.00 16.89 302 PHE B N 1
ATOM 3589 C CA . PHE B 1 308 ? 0.462 18.907 -0.904 1.00 17.65 302 PHE B CA 1
ATOM 3590 C C . PHE B 1 308 ? -1.010 18.516 -1.049 1.00 17.88 302 PHE B C 1
ATOM 3591 O O . PHE B 1 308 ? -1.477 17.544 -0.436 1.00 17.28 302 PHE B O 1
ATOM 3599 N N . GLN B 1 309 ? -1.765 19.273 -1.845 1.00 18.03 303 GLN B N 1
ATOM 3600 C CA . GLN B 1 309 ? -3.185 18.983 -1.996 1.00 19.91 303 GLN B CA 1
ATOM 3601 C C . GLN B 1 309 ? -3.408 17.650 -2.698 1.00 19.58 303 GLN B C 1
ATOM 3602 O O . GLN B 1 309 ? -4.324 16.898 -2.340 1.00 18.59 303 GLN B O 1
ATOM 3608 N N . GLN B 1 310 ? -2.600 17.356 -3.715 1.00 16.92 304 GLN B N 1
ATOM 3609 C CA . GLN B 1 310 ? -2.744 16.085 -4.419 1.00 19.18 304 GLN B CA 1
ATOM 3610 C C . GLN B 1 310 ? -2.414 14.912 -3.507 1.00 20.52 304 GLN B C 1
ATOM 3611 O O . GLN B 1 310 ? -3.083 13.874 -3.560 1.00 19.19 304 GLN B O 1
ATOM 3617 N N . ARG B 1 311 ? -1.402 15.061 -2.626 1.00 16.99 305 ARG B N 1
ATOM 3618 C CA . ARG B 1 311 ? -1.135 13.991 -1.674 1.00 18.99 305 ARG B CA 1
ATOM 3619 C C . ARG B 1 311 ? -2.315 13.786 -0.742 1.00 21.36 305 ARG B C 1
ATOM 3620 O O . ARG B 1 311 ? -2.581 12.664 -0.314 1.00 19.67 305 ARG B O 1
ATOM 3628 N N . HIS B 1 312 ? -2.984 14.872 -0.348 1.00 19.59 306 HIS B N 1
ATOM 3629 C CA . HIS B 1 312 ? -4.157 14.723 0.509 1.00 22.16 306 HIS B CA 1
ATOM 3630 C C . HIS B 1 312 ? -5.265 13.962 -0.200 1.00 22.65 306 HIS B C 1
ATOM 3631 O O . HIS B 1 312 ? -5.963 13.145 0.413 1.00 23.03 306 HIS B O 1
ATOM 3638 N N . ARG B 1 313 ? -5.464 14.231 -1.499 1.00 19.86 307 ARG B N 1
ATOM 3639 C CA . ARG B 1 313 ? -6.471 13.479 -2.230 1.00 20.22 307 ARG B CA 1
ATOM 3640 C C . ARG B 1 313 ? -6.102 12.006 -2.323 1.00 22.41 307 ARG B C 1
ATOM 3641 O O . ARG B 1 313 ? -6.977 11.130 -2.284 1.00 20.68 307 ARG B O 1
ATOM 3649 N N . ARG B 1 314 ? -4.811 11.714 -2.449 1.00 21.19 308 ARG B N 1
ATOM 3650 C CA . ARG B 1 314 ? -4.364 10.346 -2.669 1.00 19.80 308 ARG B CA 1
ATOM 3651 C C . ARG B 1 314 ? -4.413 9.528 -1.384 1.00 22.98 308 ARG B C 1
ATOM 3652 O O . ARG B 1 314 ? -4.828 8.361 -1.392 1.00 22.62 308 ARG B O 1
ATOM 3660 N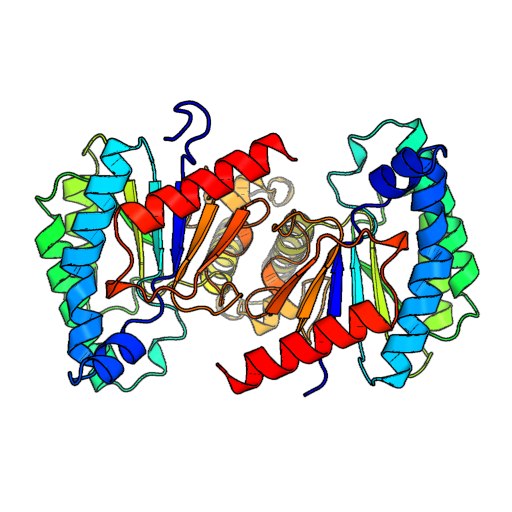 N . PHE B 1 315 ? -3.996 10.126 -0.289 1.00 20.06 309 PHE B N 1
ATOM 3661 C CA . PHE B 1 315 ? -3.882 9.399 0.965 1.00 25.30 309 PHE B CA 1
ATOM 3662 C C . PHE B 1 315 ? -4.829 9.937 2.034 1.00 29.11 309 PHE B C 1
ATOM 3663 O O . PHE B 1 315 ? -4.962 9.302 3.090 1.00 36.85 309 PHE B O 1
#

Sequence (450 aa):
LIPHIALIMDGNRRWAKAKGLEVYEGHKLIIPKLKEICDISSKLGIQVITAFAFSTENWKRSKEEVDFLMQLFEEFFNEFLRFGVRVSVIGCKSNLPMTLQKCIALTEETTKGNKGLHLVIALNYGGYYDILQATKSIVNKAMNGLLDVEDINKNLFEQELESKCPNPDLLIRTGGEQRVSNFLLWQLAYTEFYFTNTLFPDFGEKDLKKAILNFQQRHRRFELHEELIPKHIALIMDGNRRWAKAKGLEVYEGHKLIIPKLKEICDISSKLGIQVITAFAFSTENWKRSKEEVDFLMQLFEEFFNEFLRFGVRVSVIGCKSNLPMTLQKCIALTEETTKGNKGLHLVIALNYGGYYDILQATKSIVNKAMNGLLDVEDINKNLFEQELESKCPNPDLLIRTGGEQRVSNFLLWQLAYTEFYFTNTLFPDFGEKDLKKAILNFQQRHRRF

GO terms:
  GO:0000287 magnesium ion binding (F, IDA)
  GO:0004659 prenyltransferase activity (F, IDA)
  GO:0009507 chloroplast (C, IDA)
  GO:0047863 dimethylallylcistransferase activity (F, EXP)